Protein 4GER (pdb70)

B-factor: mean 14.59, std 6.3, range [3.39, 56.42]

Structure (mmCIF, N/CA/C/O backbone):
data_4GER
#
_entry.id   4GER
#
_cell.length_a   61.014
_cell.length_b   77.070
_cell.length_c   64.052
_cell.angle_alpha   90.00
_cell.angle_beta   103.16
_cell.angle_gamma   90.00
#
_symmetry.space_group_name_H-M   'P 1 21 1'
#
loop_
_entity.id
_entity.type
_entity.pdbx_description
1 polymer 'Gentlyase metalloprotease'
2 non-polymer 'ZINC ION'
3 non-polymer 'CALCIUM ION'
4 non-polymer THREONINE
5 non-polymer LYSINE
6 water water
#
loop_
_atom_site.group_PDB
_atom_site.id
_atom_site.type_symbol
_atom_site.label_atom_id
_atom_site.label_alt_id
_atom_site.label_comp_id
_atom_site.label_asym_id
_atom_site.label_entity_id
_atom_site.label_seq_id
_atom_site.pdbx_PDB_ins_code
_atom_site.Cartn_x
_atom_site.Cartn_y
_atom_site.Cartn_z
_atom_site.occupancy
_atom_site.B_iso_or_equiv
_atom_site.auth_seq_id
_atom_site.auth_comp_id
_atom_site.auth_asym_id
_atom_site.auth_atom_id
_atom_site.pdbx_PDB_model_num
ATOM 1 N N . ALA A 1 1 ? 8.008 -1.046 68.420 1.00 12.63 1 ALA A N 1
ATOM 2 C CA . ALA A 1 1 ? 8.613 -0.234 69.496 1.00 13.24 1 ALA A CA 1
ATOM 3 C C . ALA A 1 1 ? 7.885 1.094 69.644 1.00 14.48 1 ALA A C 1
ATOM 4 O O . ALA A 1 1 ? 7.164 1.513 68.691 1.00 13.46 1 ALA A O 1
ATOM 6 N N . THR A 1 2 ? 8.069 1.724 70.813 1.00 14.41 2 THR A N 1
ATOM 7 C CA . THR A 1 2 ? 7.456 3.039 71.049 1.00 14.71 2 THR A CA 1
ATOM 8 C C . THR A 1 2 ? 8.502 4.161 71.027 1.00 13.61 2 THR A C 1
ATOM 9 O O . THR A 1 2 ? 9.224 4.345 71.999 1.00 14.05 2 THR A O 1
ATOM 13 N N . GLY A 1 3 ? 8.576 4.903 69.920 1.00 12.54 3 GLY A N 1
ATOM 14 C CA . GLY A 1 3 ? 9.487 6.060 69.838 1.00 10.37 3 GLY A CA 1
ATOM 15 C C . GLY A 1 3 ? 8.772 7.296 70.396 1.00 10.03 3 GLY A C 1
ATOM 16 O O . GLY A 1 3 ? 7.561 7.340 70.542 1.00 8.59 3 GLY A O 1
ATOM 17 N N . THR A 1 4 ? 9.563 8.262 70.773 1.00 9.34 4 THR A N 1
ATOM 18 C CA . THR A 1 4 ? 9.116 9.544 71.277 1.00 10.02 4 THR A CA 1
ATOM 19 C C . THR A 1 4 ? 9.939 10.607 70.564 1.00 9.50 4 THR A C 1
ATOM 20 O O . THR A 1 4 ? 11.031 10.345 70.131 1.00 11.43 4 THR A O 1
ATOM 24 N N . GLY A 1 5 ? 9.406 11.822 70.520 1.00 8.70 5 GLY A N 1
ATOM 25 C CA . GLY A 1 5 ? 10.138 12.953 69.925 1.00 9.07 5 GLY A CA 1
ATOM 26 C C . GLY A 1 5 ? 9.295 14.195 69.759 1.00 9.70 5 GLY A C 1
ATOM 27 O O . GLY A 1 5 ? 8.089 14.117 69.904 1.00 8.62 5 GLY A O 1
ATOM 28 N N . LYS A 1 6 ? 9.906 15.329 69.439 1.00 9.28 6 LYS A N 1
ATOM 29 C CA . LYS A 1 6 ? 9.166 16.623 69.392 1.00 9.62 6 LYS A CA 1
ATOM 30 C C . LYS A 1 6 ? 8.681 16.842 67.959 1.00 9.77 6 LYS A C 1
ATOM 31 O O . LYS A 1 6 ? 9.410 16.449 67.028 1.00 10.87 6 LYS A O 1
ATOM 37 N N . GLY A 1 7 ? 7.498 17.379 67.781 1.00 9.34 7 GLY A N 1
ATOM 38 C CA . GLY A 1 7 ? 6.993 17.774 66.413 1.00 9.06 7 GLY A CA 1
ATOM 39 C C . GLY A 1 7 ? 7.522 19.147 66.053 1.00 8.53 7 GLY A C 1
ATOM 40 O O . GLY A 1 7 ? 8.378 19.762 66.810 1.00 9.04 7 GLY A O 1
ATOM 41 N N . VAL A 1 8 ? 7.148 19.608 64.864 1.00 9.35 8 VAL A N 1
ATOM 42 C CA . VAL A 1 8 ? 7.646 20.874 64.307 1.00 10.28 8 VAL A CA 1
ATOM 43 C C . VAL A 1 8 ? 7.360 22.048 65.310 1.00 11.73 8 VAL A C 1
ATOM 44 O O . VAL A 1 8 ? 8.200 22.962 65.422 1.00 12.21 8 VAL A O 1
ATOM 48 N N . LEU A 1 9 ? 6.214 21.993 66.015 1.00 11.70 9 LEU A N 1
ATOM 49 C CA . LEU A 1 9 ? 5.905 23.018 67.053 1.00 11.92 9 LEU A CA 1
ATOM 50 C C . LEU A 1 9 ? 6.538 22.783 68.414 1.00 11.07 9 LEU A C 1
ATOM 51 O O . LEU A 1 9 ? 6.249 23.540 69.355 1.00 11.28 9 LEU A O 1
ATOM 56 N N . GLY A 1 10 ? 7.366 21.756 68.584 1.00 12.40 10 GLY A N 1
ATOM 57 C CA . GLY A 1 10 ? 8.098 21.629 69.852 1.00 10.72 10 GLY A CA 1
ATOM 58 C C . GLY A 1 10 ? 7.402 20.740 70.910 1.00 11.21 10 GLY A C 1
ATOM 59 O O . GLY A 1 10 ? 7.919 20.596 72.002 1.00 11.09 10 GLY A O 1
ATOM 60 N N . ASP A 1 11 ? 6.275 20.146 70.534 1.00 9.45 11 ASP A N 1
ATOM 61 C CA . ASP A 1 11 ? 5.418 19.262 71.379 1.00 9.52 11 ASP A CA 1
ATOM 62 C C . ASP A 1 11 ? 5.910 17.810 71.379 1.00 9.49 11 ASP A C 1
ATOM 63 O O . ASP A 1 11 ? 6.025 17.182 70.325 1.00 8.70 11 ASP A O 1
ATOM 68 N N . THR A 1 12 ? 6.136 17.247 72.555 1.00 9.00 12 THR A N 1
ATOM 69 C CA . THR A 1 12 ? 6.579 15.845 72.609 1.00 8.62 12 THR A CA 1
ATOM 70 C C . THR A 1 12 ? 5.383 14.884 72.394 1.00 8.95 12 THR A C 1
ATOM 71 O O . THR A 1 12 ? 4.308 15.038 72.996 1.00 8.20 12 THR A O 1
ATOM 75 N N . LYS A 1 13 ? 5.563 13.887 71.509 1.00 7.59 13 LYS A N 1
ATOM 76 C CA . LYS A 1 13 ? 4.516 12.876 71.255 1.00 7.97 13 LYS A CA 1
ATOM 77 C C . LYS A 1 13 ? 5.192 11.526 71.063 1.00 7.66 13 LYS A C 1
ATOM 78 O O . LYS A 1 13 ? 6.417 11.449 70.966 1.00 8.08 13 LYS A O 1
ATOM 84 N N . SER A 1 14 ? 4.356 10.499 71.020 1.00 8.02 14 SER A N 1
ATOM 85 C CA . SER A 1 14 ? 4.858 9.126 70.811 1.00 9.12 14 SER A CA 1
ATOM 86 C C . SER A 1 14 ? 4.217 8.539 69.590 1.00 8.38 14 SER A C 1
ATOM 87 O O . SER A 1 14 ? 3.205 9.056 69.096 1.00 7.98 14 SER A O 1
ATOM 90 N N . PHE A 1 15 ? 4.873 7.483 69.070 1.00 7.83 15 PHE A N 1
ATOM 91 C CA . PHE A 1 15 ? 4.369 6.879 67.849 1.00 8.69 15 PHE A CA 1
ATOM 92 C C . PHE A 1 15 ? 5.045 5.528 67.742 1.00 8.98 15 PHE A C 1
ATOM 93 O O . PHE A 1 15 ? 5.925 5.239 68.585 1.00 10.29 15 PHE A O 1
ATOM 101 N N . THR A 1 16 ? 4.649 4.681 66.772 1.00 9.35 16 THR A N 1
ATOM 102 C CA . THR A 1 16 ? 5.251 3.342 66.708 1.00 10.45 16 THR A CA 1
ATOM 103 C C . THR A 1 16 ? 6.386 3.300 65.720 1.00 9.69 16 THR A C 1
ATOM 104 O O . THR A 1 16 ? 6.296 3.953 64.685 1.00 9.52 16 THR A O 1
ATOM 108 N N . THR A 1 17 ? 7.487 2.625 66.091 1.00 9.71 17 THR A N 1
ATOM 109 C CA . THR A 1 17 ? 8.682 2.515 65.264 1.00 9.97 17 THR A CA 1
ATOM 110 C C . THR A 1 17 ? 9.053 1.033 65.266 1.00 11.11 17 THR A C 1
ATOM 111 O O . THR A 1 17 ? 8.316 0.226 65.919 1.00 11.73 17 THR A O 1
ATOM 115 N N . THR A 1 18 ? 10.105 0.662 64.520 1.00 10.82 18 THR A N 1
ATOM 116 C CA . THR A 1 18 ? 10.551 -0.746 64.389 1.00 12.46 18 THR A CA 1
ATOM 117 C C . THR A 1 18 ? 12.010 -0.864 64.719 1.00 14.82 18 THR A C 1
ATOM 118 O O . THR A 1 18 ? 12.870 -0.130 64.207 1.00 15.55 18 THR A O 1
ATOM 122 N N . ALA A 1 19 ? 12.324 -1.811 65.602 1.00 13.84 19 ALA A N 1
ATOM 123 C CA . ALA A 1 19 ? 13.714 -2.047 65.979 1.00 15.93 19 ALA A CA 1
ATOM 124 C C . ALA A 1 19 ? 14.276 -2.921 64.878 1.00 17.01 19 ALA A C 1
ATOM 125 O O . ALA A 1 19 ? 13.637 -3.896 64.461 1.00 19.72 19 ALA A O 1
ATOM 127 N N . SER A 1 20 ? 15.388 -2.495 64.338 1.00 18.84 20 SER A N 1
ATOM 128 C CA . SER A 1 20 ? 16.011 -3.223 63.243 1.00 23.58 20 SER A CA 1
ATOM 129 C C . SER A 1 20 ? 17.500 -3.151 63.428 1.00 26.65 20 SER A C 1
ATOM 130 O O . SER A 1 20 ? 18.107 -2.080 63.295 1.00 27.56 20 SER A O 1
ATOM 133 N N . GLY A 1 21 ? 18.094 -4.301 63.761 1.00 24.12 21 GLY A N 1
ATOM 134 C CA . GLY A 1 21 ? 19.503 -4.374 64.188 1.00 24.23 21 GLY A CA 1
ATOM 135 C C . GLY A 1 21 ? 19.832 -3.448 65.332 1.00 24.30 21 GLY A C 1
ATOM 136 O O . GLY A 1 21 ? 19.217 -3.523 66.452 1.00 26.62 21 GLY A O 1
ATOM 137 N N . SER A 1 22 ? 20.813 -2.573 65.082 1.00 24.68 22 SER A N 1
ATOM 138 C CA . SER A 1 22 ? 21.309 -1.704 66.116 1.00 24.04 22 SER A CA 1
ATOM 139 C C . SER A 1 22 ? 20.519 -0.398 66.277 1.00 23.32 22 SER A C 1
ATOM 140 O O . SER A 1 22 ? 20.913 0.444 67.056 1.00 24.65 22 SER A O 1
ATOM 143 N N . SER A 1 23 ? 19.388 -0.229 65.599 1.00 20.63 23 SER A N 1
ATOM 144 C CA . SER A 1 23 ? 18.741 1.068 65.719 1.00 17.64 23 SER A CA 1
ATOM 145 C C . SER A 1 23 ? 17.219 0.899 65.524 1.00 16.44 23 SER A C 1
ATOM 146 O O . SER A 1 23 ? 16.703 -0.217 65.449 1.00 15.39 23 SER A O 1
ATOM 149 N N . TYR A 1 24 ? 16.487 2.005 65.395 1.00 14.71 24 TYR A N 1
ATOM 150 C CA . TYR A 1 24 ? 15.027 1.991 65.130 1.00 12.82 24 TYR A CA 1
ATOM 151 C C . TYR A 1 24 ? 14.777 2.711 63.810 1.00 11.99 24 TYR A C 1
ATOM 152 O O . TYR A 1 24 ? 15.455 3.700 63.461 1.00 12.56 24 TYR A O 1
ATOM 161 N N . GLN A 1 25 ? 13.859 2.142 63.071 1.00 12.70 25 GLN A N 1
ATOM 162 C CA . GLN A 1 25 ? 13.394 2.808 61.883 1.00 12.53 25 GLN A CA 1
ATOM 163 C C . GLN A 1 25 ? 12.092 3.504 62.159 1.00 10.85 25 GLN A C 1
ATOM 164 O O . GLN A 1 25 ? 11.225 2.997 62.865 1.00 10.50 25 GLN A O 1
ATOM 170 N N . LEU A 1 26 ? 11.889 4.629 61.486 1.00 9.79 26 LEU A N 1
ATOM 171 C CA . LEU A 1 26 ? 10.573 5.313 61.542 1.00 10.46 26 LEU A CA 1
ATOM 172 C C . LEU A 1 26 ? 9.513 4.602 60.686 1.00 11.46 26 LEU A C 1
ATOM 173 O O . LEU A 1 26 ? 9.070 5.109 59.623 1.00 10.10 26 LEU A O 1
ATOM 178 N N . LYS A 1 27 ? 9.031 3.470 61.219 1.00 10.43 27 LYS A N 1
ATOM 179 C CA . LYS A 1 27 ? 8.241 2.541 60.481 1.00 10.55 27 LYS A CA 1
ATOM 180 C C . LYS A 1 27 ? 7.288 1.867 61.440 1.00 10.64 27 LYS A C 1
ATOM 181 O O . LYS A 1 27 ? 7.756 1.239 62.467 1.00 11.44 27 LYS A O 1
ATOM 187 N N . ASP A 1 28 ? 5.985 1.977 61.130 1.00 10.52 28 ASP A N 1
ATOM 188 C CA . ASP A 1 28 ? 4.935 1.415 62.003 1.00 11.50 28 ASP A CA 1
ATOM 189 C C . ASP A 1 28 ? 4.207 0.355 61.175 1.00 12.16 28 ASP A C 1
ATOM 190 O O . ASP A 1 28 ? 3.412 0.642 60.237 1.00 11.96 28 ASP A O 1
ATOM 195 N N . THR A 1 29 ? 4.460 -0.896 61.559 1.00 13.65 29 THR A N 1
ATOM 196 C CA . THR A 1 29 ? 3.886 -2.063 60.829 1.00 14.13 29 THR A CA 1
ATOM 197 C C . THR A 1 29 ? 2.529 -2.487 61.350 1.00 14.47 29 THR A C 1
ATOM 198 O O . THR A 1 29 ? 1.947 -3.491 60.896 1.00 12.70 29 THR A O 1
ATOM 202 N N . THR A 1 30 ? 1.945 -1.700 62.260 1.00 12.20 30 THR A N 1
ATOM 203 C CA . THR A 1 30 ? 0.706 -2.127 62.902 1.00 12.67 30 THR A CA 1
ATOM 204 C C . THR A 1 30 ? -0.573 -1.528 62.304 1.00 13.87 30 THR A C 1
ATOM 205 O O . THR A 1 30 ? -1.685 -1.876 62.725 1.00 15.19 30 THR A O 1
ATOM 209 N N . ARG A 1 31 ? -0.394 -0.588 61.350 1.00 11.21 31 ARG A N 1
ATOM 210 C CA . ARG A 1 31 ? -1.492 0.098 60.708 1.00 11.65 31 ARG A CA 1
ATOM 211 C C . ARG A 1 31 ? -1.493 -0.291 59.217 1.00 12.53 31 ARG A C 1
ATOM 212 O O . ARG A 1 31 ? -0.672 0.181 58.428 1.00 11.18 31 ARG A O 1
ATOM 220 N N . GLY A 1 32 ? -2.422 -1.158 58.841 1.00 13.06 32 GLY A N 1
ATOM 221 C CA . GLY A 1 32 ? -2.521 -1.555 57.420 1.00 12.64 32 GLY A CA 1
ATOM 222 C C . GLY A 1 32 ? -1.261 -2.205 56.987 1.00 12.86 32 GLY A C 1
ATOM 223 O O . GLY A 1 32 ? -0.622 -2.902 57.764 1.00 14.10 32 GLY A O 1
ATOM 224 N N . ASN A 1 33 ? -0.823 -1.901 55.765 1.00 15.70 33 ASN A N 1
ATOM 225 C CA . ASN A 1 33 ? 0.480 -2.338 55.276 1.00 14.92 33 ASN A CA 1
ATOM 226 C C . ASN A 1 33 ? 1.691 -1.492 55.725 1.00 14.53 33 ASN A C 1
ATOM 227 O O . ASN A 1 33 ? 2.799 -1.677 55.248 1.00 13.66 33 ASN A O 1
ATOM 232 N N . GLY A 1 34 ? 1.456 -0.583 56.668 1.00 13.37 34 GLY A N 1
ATOM 233 C CA . GLY A 1 34 ? 2.535 0.153 57.259 1.00 13.07 34 GLY A CA 1
ATOM 234 C C . GLY A 1 34 ? 2.365 1.642 57.111 1.00 13.29 34 GLY A C 1
ATOM 235 O O . GLY A 1 34 ? 1.651 2.148 56.169 1.00 12.35 34 GLY A O 1
ATOM 236 N N . VAL A 1 35 ? 2.926 2.340 58.109 1.00 12.97 35 VAL A N 1
ATOM 237 C CA . VAL A 1 35 ? 3.230 3.766 58.000 1.00 12.43 35 VAL A CA 1
ATOM 238 C C . VAL A 1 35 ? 4.763 3.902 58.021 1.00 12.41 35 VAL A C 1
ATOM 239 O O . VAL A 1 35 ? 5.465 3.484 58.975 1.00 12.68 35 VAL A O 1
ATOM 243 N N . VAL A 1 36 ? 5.327 4.448 56.937 1.00 11.42 36 VAL A N 1
ATOM 244 C CA . VAL A 1 36 ? 6.739 4.456 56.845 1.00 11.15 36 VAL A CA 1
ATOM 245 C C . VAL A 1 36 ? 7.189 5.839 56.442 1.00 11.21 36 VAL A C 1
ATOM 246 O O . VAL A 1 36 ? 6.590 6.416 55.506 1.00 11.23 36 VAL A O 1
ATOM 250 N N . THR A 1 37 ? 8.164 6.399 57.153 1.00 10.58 37 THR A N 1
ATOM 251 C CA . THR A 1 37 ? 8.576 7.796 56.915 1.00 10.97 37 THR A CA 1
ATOM 252 C C . THR A 1 37 ? 10.063 7.893 56.640 1.00 10.65 37 THR A C 1
ATOM 253 O O . THR A 1 37 ? 10.863 7.325 57.343 1.00 11.10 37 THR A O 1
ATOM 257 N N . TYR A 1 38 ? 10.399 8.669 55.597 1.00 11.90 38 TYR A N 1
ATOM 258 C CA . TYR A 1 38 ? 11.677 8.773 54.991 1.00 11.82 38 TYR A CA 1
ATOM 259 C C . TYR A 1 38 ? 12.184 10.199 55.017 1.00 12.50 38 TYR A C 1
ATOM 260 O O . TYR A 1 38 ? 11.400 11.113 55.081 1.00 12.90 38 TYR A O 1
ATOM 269 N N . THR A 1 39 ? 13.503 10.328 54.986 1.00 12.46 39 THR A N 1
ATOM 270 C CA . THR A 1 39 ? 14.169 11.603 54.684 1.00 11.89 39 THR A CA 1
ATOM 271 C C . THR A 1 39 ? 14.642 11.688 53.250 1.00 11.28 39 THR A C 1
ATOM 272 O O . THR A 1 39 ? 15.218 10.730 52.752 1.00 12.19 39 THR A O 1
ATOM 276 N N . ALA A 1 40 ? 14.368 12.817 52.563 1.00 12.54 40 ALA A N 1
ATOM 277 C CA . ALA A 1 40 ? 15.002 13.058 51.254 1.00 13.36 40 ALA A CA 1
ATOM 278 C C . ALA A 1 40 ? 16.412 13.762 51.388 1.00 14.60 40 ALA A C 1
ATOM 279 O O . ALA A 1 40 ? 17.139 14.056 50.368 1.00 15.01 40 ALA A O 1
ATOM 281 N N . SER A 1 41 ? 16.841 14.043 52.629 1.00 13.25 41 SER A N 1
ATOM 282 C CA . SER A 1 41 ? 18.179 14.577 52.882 1.00 13.49 41 SER A CA 1
ATOM 283 C C . SER A 1 41 ? 18.439 15.870 52.126 1.00 14.73 41 SER A C 1
ATOM 284 O O . SER A 1 41 ? 19.562 16.137 51.680 1.00 15.18 41 SER A O 1
ATOM 287 N N . ASN A 1 42 ? 17.376 16.656 52.005 1.00 14.25 42 ASN A N 1
ATOM 288 C CA . ASN A 1 42 ? 17.409 17.944 51.310 1.00 16.42 42 ASN A CA 1
ATOM 289 C C . ASN A 1 42 ? 17.764 17.850 49.840 1.00 17.94 42 ASN A C 1
ATOM 290 O O . ASN A 1 42 ? 18.170 18.867 49.238 1.00 16.89 42 ASN A O 1
ATOM 295 N N . ARG A 1 43 ? 17.589 16.652 49.267 1.00 17.50 43 ARG A N 1
ATOM 296 C CA . ARG A 1 43 ? 17.549 16.528 47.812 1.00 19.75 43 ARG A CA 1
ATOM 297 C C . ARG A 1 43 ? 16.118 16.225 47.338 1.00 18.52 43 ARG A C 1
ATOM 298 O O . ARG A 1 43 ? 15.179 16.201 48.150 1.00 17.14 43 ARG A O 1
ATOM 306 N N . GLN A 1 44 ? 15.938 15.968 46.062 1.00 17.66 44 GLN A N 1
ATOM 307 C CA . GLN A 1 44 ? 14.625 15.672 45.553 1.00 19.74 44 GLN A CA 1
ATOM 308 C C . GLN A 1 44 ? 14.409 14.211 45.118 1.00 19.65 44 GLN A C 1
ATOM 309 O O . GLN A 1 44 ? 13.401 13.919 44.483 1.00 18.15 44 GLN A O 1
ATOM 315 N N . SER A 1 45 ? 15.285 13.267 45.495 1.00 20.36 45 SER A N 1
ATOM 316 C CA . SER A 1 45 ? 14.920 11.866 45.216 1.00 23.03 45 SER A CA 1
ATOM 317 C C . SER A 1 45 ? 14.002 11.360 46.308 1.00 21.91 45 SER A C 1
ATOM 318 O O . SER A 1 45 ? 14.297 11.522 47.491 1.00 23.50 45 SER A O 1
ATOM 321 N N . ILE A 1 46 ? 12.916 10.732 45.863 1.00 18.93 46 ILE A N 1
ATOM 322 C CA . ILE A 1 46 ? 11.922 10.096 46.690 1.00 20.04 46 ILE A CA 1
ATOM 323 C C . ILE A 1 46 ? 11.823 8.580 46.423 1.00 19.23 46 ILE A C 1
ATOM 324 O O . ILE A 1 46 ? 11.954 8.142 45.271 1.00 18.83 46 ILE A O 1
ATOM 329 N N . PRO A 1 47 ? 11.530 7.778 47.454 1.00 16.52 47 PRO A N 1
ATOM 330 C CA . PRO A 1 47 ? 11.133 8.226 48.797 1.00 16.10 47 PRO A CA 1
ATOM 331 C C . PRO A 1 47 ? 12.286 8.742 49.631 1.00 17.08 47 PRO A C 1
ATOM 332 O O . PRO A 1 47 ? 12.030 9.457 50.577 1.00 16.69 47 PRO A O 1
ATOM 336 N N . GLY A 1 48 ? 13.510 8.357 49.300 1.00 14.72 48 GLY A N 1
ATOM 337 C CA . GLY A 1 48 ? 14.760 8.725 50.012 1.00 16.95 48 GLY A CA 1
ATOM 338 C C . GLY A 1 48 ? 15.152 7.550 50.903 1.00 15.02 48 GLY A C 1
ATOM 339 O O . GLY A 1 48 ? 15.150 6.414 50.447 1.00 14.93 48 GLY A O 1
ATOM 340 N N . THR A 1 49 ? 15.501 7.818 52.151 1.00 13.21 49 THR A N 1
ATOM 341 C CA . THR A 1 49 ? 15.908 6.691 53.008 1.00 14.10 49 THR A CA 1
ATOM 342 C C . THR A 1 49 ? 15.020 6.660 54.200 1.00 12.57 49 THR A C 1
ATOM 343 O O . THR A 1 49 ? 14.716 7.710 54.761 1.00 11.94 49 THR A O 1
ATOM 347 N N . ILE A 1 50 ? 14.651 5.465 54.655 1.00 11.56 50 ILE A N 1
ATOM 348 C CA . ILE A 1 50 ? 13.851 5.399 55.901 1.00 11.70 50 ILE A CA 1
ATOM 349 C C . ILE A 1 50 ? 14.574 6.140 57.065 1.00 10.85 50 ILE A C 1
ATOM 350 O O . ILE A 1 50 ? 15.783 5.950 57.296 1.00 10.25 50 ILE A O 1
ATOM 355 N N . LEU A 1 51 ? 13.850 6.984 57.821 1.00 9.64 51 LEU A N 1
ATOM 356 C CA . LEU A 1 51 ? 14.508 7.687 58.911 1.00 10.39 51 LEU A CA 1
ATOM 357 C C . LEU A 1 51 ? 14.892 6.647 60.050 1.00 10.49 51 LEU A C 1
ATOM 358 O O . LEU A 1 51 ? 14.127 5.695 60.307 1.00 10.39 51 LEU A O 1
ATOM 363 N N . THR A 1 52 ? 16.058 6.822 60.656 1.00 10.70 52 THR A N 1
ATOM 364 C CA . THR A 1 52 ? 16.575 5.926 61.673 1.00 11.30 52 THR A CA 1
ATOM 365 C C . THR A 1 52 ? 17.050 6.729 62.906 1.00 11.00 52 THR A C 1
ATOM 366 O O . THR A 1 52 ? 17.445 7.928 62.831 1.00 12.26 52 THR A O 1
ATOM 370 N N . ASP A 1 53 ? 17.066 6.054 64.068 1.00 11.08 53 ASP A N 1
ATOM 371 C CA . ASP A 1 53 ? 17.515 6.723 65.271 1.00 12.38 53 ASP A CA 1
ATOM 372 C C . ASP A 1 53 ? 18.029 5.591 66.187 1.00 13.52 53 ASP A C 1
ATOM 373 O O . ASP A 1 53 ? 17.386 4.538 66.320 1.00 15.28 53 ASP A O 1
ATOM 378 N N . ALA A 1 54 ? 19.104 5.902 66.900 1.00 15.66 54 ALA A N 1
ATOM 379 C CA . ALA A 1 54 ? 19.795 4.872 67.728 1.00 17.17 54 ALA A CA 1
ATOM 380 C C . ALA A 1 54 ? 19.008 4.458 68.995 1.00 17.82 54 ALA A C 1
ATOM 381 O O . ALA A 1 54 ? 18.893 3.252 69.286 1.00 19.24 54 ALA A O 1
ATOM 383 N N . ASP A 1 55 ? 18.374 5.427 69.698 1.00 17.51 55 ASP A N 1
ATOM 384 C CA . ASP A 1 55 ? 17.790 5.128 71.032 1.00 16.44 55 ASP A CA 1
ATOM 385 C C . ASP A 1 55 ? 16.268 5.272 71.081 1.00 15.49 55 ASP A C 1
ATOM 386 O O . ASP A 1 55 ? 15.659 5.098 72.154 1.00 16.91 55 ASP A O 1
ATOM 391 N N . ASN A 1 56 ? 15.660 5.585 69.916 1.00 12.07 56 ASN A N 1
ATOM 392 C CA . ASN A 1 56 ? 14.170 5.709 69.795 1.00 12.70 56 ASN A CA 1
ATOM 393 C C . ASN A 1 56 ? 13.668 6.953 70.454 1.00 12.47 56 ASN A C 1
ATOM 394 O O . ASN A 1 56 ? 12.443 7.056 70.661 1.00 11.89 56 ASN A O 1
ATOM 399 N N . VAL A 1 57 ? 14.565 7.920 70.735 1.00 10.63 57 VAL A N 1
ATOM 400 C CA . VAL A 1 57 ? 14.113 9.256 71.083 1.00 11.28 57 VAL A CA 1
ATOM 401 C C . VAL A 1 57 ? 14.504 10.124 69.917 1.00 11.62 57 VAL A C 1
ATOM 402 O O . VAL A 1 57 ? 15.661 10.323 69.735 1.00 12.34 57 VAL A O 1
ATOM 406 N N . TRP A 1 58 ? 13.551 10.654 69.134 1.00 10.76 58 TRP A N 1
ATOM 407 C CA . TRP A 1 58 ? 13.825 11.149 67.790 1.00 10.72 58 TRP A CA 1
ATOM 408 C C . TRP A 1 58 ? 14.109 12.604 67.788 1.00 12.07 58 TRP A C 1
ATOM 409 O O . TRP A 1 58 ? 13.483 13.314 68.536 1.00 11.91 58 TRP A O 1
ATOM 420 N N . ASN A 1 59 ? 15.055 13.051 66.978 1.00 11.36 59 ASN A N 1
ATOM 421 C CA . ASN A 1 59 ? 15.325 14.415 66.834 1.00 12.49 59 ASN A CA 1
ATOM 422 C C . ASN A 1 59 ? 15.184 14.772 65.328 1.00 12.66 59 ASN A C 1
ATOM 423 O O . ASN A 1 59 ? 16.212 14.902 64.618 1.00 11.86 59 ASN A O 1
ATOM 428 N N . ASP A 1 60 ? 13.902 14.856 64.888 1.00 12.58 60 ASP A N 1
ATOM 429 C CA . ASP A 1 60 ? 13.559 15.230 63.525 1.00 10.45 60 ASP A CA 1
ATOM 430 C C . ASP A 1 60 ? 12.137 15.658 63.509 1.00 10.65 60 ASP A C 1
ATOM 431 O O . ASP A 1 60 ? 11.205 14.858 63.280 1.00 9.44 60 ASP A O 1
ATOM 436 N N . PRO A 1 61 ? 11.928 16.929 63.915 1.00 9.45 61 PRO A N 1
ATOM 437 C CA . PRO A 1 61 ? 10.575 17.395 64.103 1.00 9.17 61 PRO A CA 1
ATOM 438 C C . PRO A 1 61 ? 9.664 17.130 62.905 1.00 9.22 61 PRO A C 1
ATOM 439 O O . PRO A 1 61 ? 8.493 16.676 63.051 1.00 8.74 61 PRO A O 1
ATOM 443 N N . ALA A 1 62 ? 10.170 17.455 61.683 1.00 9.38 62 ALA A N 1
ATOM 444 C CA . ALA A 1 62 ? 9.360 17.203 60.482 1.00 8.73 62 ALA A CA 1
ATOM 445 C C . ALA A 1 62 ? 8.999 15.732 60.326 1.00 9.44 62 ALA A C 1
ATOM 446 O O . ALA A 1 62 ? 7.887 15.401 59.972 1.00 9.75 62 ALA A O 1
ATOM 448 N N . GLY A 1 63 ? 9.935 14.846 60.585 1.00 10.71 63 GLY A N 1
ATOM 449 C CA . GLY A 1 63 ? 9.626 13.409 60.396 1.00 9.43 63 GLY A CA 1
ATOM 450 C C . GLY A 1 63 ? 8.781 12.930 61.519 1.00 9.38 63 GLY A C 1
ATOM 451 O O . GLY A 1 63 ? 7.840 12.166 61.275 1.00 9.92 63 GLY A O 1
ATOM 452 N N . VAL A 1 64 ? 8.983 13.420 62.743 1.00 7.72 64 VAL A N 1
ATOM 453 C CA . VAL A 1 64 ? 8.068 13.034 63.825 1.00 8.00 64 VAL A CA 1
ATOM 454 C C . VAL A 1 64 ? 6.606 13.364 63.463 1.00 7.84 64 VAL A C 1
ATOM 455 O O . VAL A 1 64 ? 5.723 12.532 63.612 1.00 7.91 64 VAL A O 1
ATOM 459 N N . ASP A 1 65 ? 6.394 14.575 62.963 1.00 8.12 65 ASP A N 1
ATOM 460 C CA . ASP A 1 65 ? 5.048 14.980 62.687 1.00 8.33 65 ASP A CA 1
ATOM 461 C C . ASP A 1 65 ? 4.516 14.289 61.415 1.00 8.50 65 ASP A C 1
ATOM 462 O O . ASP A 1 65 ? 3.376 13.851 61.452 1.00 7.85 65 ASP A O 1
ATOM 467 N N . ALA A 1 66 ? 5.387 14.138 60.374 1.00 8.72 66 ALA A N 1
ATOM 468 C CA . ALA A 1 66 ? 4.904 13.402 59.166 1.00 7.64 66 ALA A CA 1
ATOM 469 C C . ALA A 1 66 ? 4.391 11.976 59.581 1.00 7.86 66 ALA A C 1
ATOM 470 O O . ALA A 1 66 ? 3.307 11.496 59.118 1.00 8.11 66 ALA A O 1
ATOM 472 N N . HIS A 1 67 ? 5.160 11.321 60.426 1.00 8.79 67 HIS A N 1
ATOM 473 C CA . HIS A 1 67 ? 4.873 9.930 60.824 1.00 8.37 67 HIS A CA 1
ATOM 474 C C . HIS A 1 67 ? 3.711 9.858 61.753 1.00 8.89 67 HIS A C 1
ATOM 475 O O . HIS A 1 67 ? 2.754 9.090 61.513 1.00 8.47 67 HIS A O 1
ATOM 482 N N . THR A 1 68 ? 3.723 10.714 62.803 1.00 8.92 68 THR A N 1
ATOM 483 C CA . THR A 1 68 ? 2.624 10.695 63.731 1.00 8.26 68 THR A CA 1
ATOM 484 C C . THR A 1 68 ? 1.281 11.060 63.101 1.00 8.32 68 THR A C 1
ATOM 485 O O . THR A 1 68 ? 0.302 10.377 63.371 1.00 8.21 68 THR A O 1
ATOM 489 N N . TYR A 1 69 ? 1.267 12.060 62.227 1.00 7.48 69 TYR A N 1
ATOM 490 C CA . TYR A 1 69 ? -0.007 12.561 61.705 1.00 8.02 69 TYR A CA 1
ATOM 491 C C . TYR A 1 69 ? -0.478 11.626 60.629 1.00 8.04 69 TYR A C 1
ATOM 492 O O . TYR A 1 69 ? -1.679 11.427 60.547 1.00 9.35 69 TYR A O 1
ATOM 501 N N . ALA A 1 70 ? 0.446 10.918 59.933 1.00 8.12 70 ALA A N 1
ATOM 502 C CA . ALA A 1 70 ? -0.049 9.879 59.009 1.00 7.83 70 ALA A CA 1
ATOM 503 C C . ALA A 1 70 ? -0.693 8.759 59.793 1.00 8.36 70 ALA A C 1
ATOM 504 O O . ALA A 1 70 ? -1.757 8.288 59.365 1.00 7.54 70 ALA A O 1
ATOM 506 N N . ALA A 1 71 ? -0.090 8.348 60.922 1.00 8.04 71 ALA A N 1
ATOM 507 C CA . ALA A 1 71 ? -0.743 7.288 61.759 1.00 9.65 71 ALA A CA 1
ATOM 508 C C . ALA A 1 71 ? -2.100 7.752 62.326 1.00 10.01 71 ALA A C 1
ATOM 509 O O . ALA A 1 71 ? -3.114 7.003 62.336 1.00 10.60 71 ALA A O 1
ATOM 511 N N . LYS A 1 72 ? -2.135 8.967 62.841 1.00 10.79 72 LYS A N 1
ATOM 512 C CA . LYS A 1 72 ? -3.402 9.510 63.267 1.00 12.06 72 LYS A CA 1
ATOM 513 C C . LYS A 1 72 ? -4.469 9.642 62.174 1.00 10.71 72 LYS A C 1
ATOM 514 O O . LYS A 1 72 ? -5.674 9.512 62.474 1.00 10.87 72 LYS A O 1
ATOM 520 N N . THR A 1 73 ? -4.057 9.986 60.923 1.00 9.63 73 THR A N 1
ATOM 521 C CA . THR A 1 73 ? -4.999 10.080 59.839 1.00 9.70 73 THR A CA 1
ATOM 522 C C . THR A 1 73 ? -5.539 8.700 59.463 1.00 9.49 73 THR A C 1
ATOM 523 O O . THR A 1 73 ? -6.710 8.522 59.195 1.00 8.51 73 THR A O 1
ATOM 527 N N . TYR A 1 74 ? -4.643 7.702 59.524 1.00 9.95 74 TYR A N 1
ATOM 528 C CA . TYR A 1 74 ? -5.050 6.289 59.346 1.00 9.52 74 TYR A CA 1
ATOM 529 C C . TYR A 1 74 ? -6.132 5.923 60.384 1.00 10.41 74 TYR A C 1
ATOM 530 O O . TYR A 1 74 ? -7.202 5.470 60.029 1.00 10.22 74 TYR A O 1
ATOM 539 N N . ASP A 1 75 ? -5.948 6.323 61.631 1.00 9.93 75 ASP A N 1
ATOM 540 C CA . ASP A 1 75 ? -6.817 5.933 62.723 1.00 9.94 75 ASP A CA 1
ATOM 541 C C . ASP A 1 75 ? -8.154 6.624 62.541 1.00 9.34 75 ASP A C 1
ATOM 542 O O . ASP A 1 75 ? -9.144 6.023 62.808 1.00 11.02 75 ASP A O 1
ATOM 547 N N . TYR A 1 76 ? -8.094 7.868 62.054 1.00 9.22 76 TYR A N 1
ATOM 548 C CA . TYR A 1 76 ? -9.233 8.783 61.849 1.00 8.67 76 TYR A CA 1
ATOM 549 C C . TYR A 1 76 ? -10.113 8.188 60.739 1.00 8.91 76 TYR A C 1
ATOM 550 O O . TYR A 1 76 ? -11.287 8.044 60.962 1.00 8.78 76 TYR A O 1
ATOM 559 N N . TYR A 1 77 ? -9.546 7.792 59.598 1.00 8.91 77 TYR A N 1
ATOM 560 C CA . TYR A 1 77 ? -10.351 7.274 58.536 1.00 10.70 77 TYR A CA 1
ATOM 561 C C . TYR A 1 77 ? -10.979 5.949 58.958 1.00 11.11 77 TYR A C 1
ATOM 562 O O . TYR A 1 77 ? -12.104 5.658 58.608 1.00 11.28 77 TYR A O 1
ATOM 571 N N . LYS A 1 78 ? -10.221 5.100 59.655 1.00 11.48 78 LYS A N 1
ATOM 572 C CA A LYS A 1 78 ? -10.814 3.832 60.027 0.50 12.33 78 LYS A CA 1
ATOM 573 C CA B LYS A 1 78 ? -10.752 3.800 60.110 0.50 12.35 78 LYS A CA 1
ATOM 574 C C . LYS A 1 78 ? -11.915 4.033 61.089 1.00 12.00 78 LYS A C 1
ATOM 575 O O . LYS A 1 78 ? -12.966 3.408 60.991 1.00 12.78 78 LYS A O 1
ATOM 586 N N . ALA A 1 79 ? -11.701 4.926 62.073 1.00 11.27 79 ALA A N 1
ATOM 587 C CA . ALA A 1 79 ? -12.608 5.114 63.160 1.00 12.02 79 ALA A CA 1
ATOM 588 C C . ALA A 1 79 ? -13.901 5.878 62.721 1.00 11.69 79 ALA A C 1
ATOM 589 O O . ALA A 1 79 ? -15.040 5.525 63.099 1.00 15.24 79 ALA A O 1
ATOM 591 N N . LYS A 1 80 ? -13.712 6.887 61.887 1.00 10.62 80 LYS A N 1
ATOM 592 C CA . LYS A 1 80 ? -14.792 7.707 61.495 1.00 11.55 80 LYS A CA 1
ATOM 593 C C . LYS A 1 80 ? -15.576 7.147 60.310 1.00 10.84 80 LYS A C 1
ATOM 594 O O . LYS A 1 80 ? -16.773 7.310 60.300 1.00 11.22 80 LYS A O 1
ATOM 600 N N . PHE A 1 81 ? -14.903 6.517 59.336 1.00 11.15 81 PHE A N 1
ATOM 601 C CA . PHE A 1 81 ? -15.509 6.164 58.076 1.00 12.51 81 PHE A CA 1
ATOM 602 C C . PHE A 1 81 ? -15.411 4.703 57.784 1.00 11.48 81 PHE A C 1
ATOM 603 O O . PHE A 1 81 ? -15.828 4.274 56.742 1.00 13.29 81 PHE A O 1
ATOM 611 N N . GLY A 1 82 ? -14.815 3.919 58.672 1.00 13.12 82 GLY A N 1
ATOM 612 C CA . GLY A 1 82 ? -14.655 2.470 58.363 1.00 11.63 82 GLY A CA 1
ATOM 613 C C . GLY A 1 82 ? -13.740 2.217 57.214 1.00 13.26 82 GLY A C 1
ATOM 614 O O . GLY A 1 82 ? -13.792 1.136 56.604 1.00 14.33 82 GLY A O 1
ATOM 615 N N . ARG A 1 83 ? -12.827 3.167 56.916 1.00 10.38 83 ARG A N 1
ATOM 616 C CA . ARG A 1 83 ? -11.944 3.001 55.758 1.00 11.81 83 ARG A CA 1
ATOM 617 C C . ARG A 1 83 ? -10.520 2.598 56.189 1.00 11.65 83 ARG A C 1
ATOM 618 O O . ARG A 1 83 ? -9.901 3.231 57.102 1.00 10.74 83 ARG A O 1
ATOM 626 N N . ASN A 1 84 ? -9.988 1.563 55.550 1.00 11.25 84 ASN A N 1
ATOM 627 C CA . ASN A 1 84 ? -8.676 1.083 55.851 1.00 12.15 84 ASN A CA 1
ATOM 628 C C . ASN A 1 84 ? -7.636 1.638 54.911 1.00 11.80 84 ASN A C 1
ATOM 629 O O . ASN A 1 84 ? -7.457 1.108 53.788 1.00 10.82 84 ASN A O 1
ATOM 634 N N . SER A 1 85 ? -6.975 2.735 55.315 1.00 10.96 85 SER A N 1
ATOM 635 C CA . SER A 1 85 ? -6.019 3.428 54.441 1.00 11.43 85 SER A CA 1
ATOM 636 C C . SER A 1 85 ? -6.605 4.058 53.169 1.00 13.10 85 SER A C 1
ATOM 637 O O . SER A 1 85 ? -7.842 4.155 53.012 1.00 10.77 85 SER A O 1
ATOM 640 N N . ILE A 1 86 ? -5.707 4.523 52.283 1.00 12.05 86 ILE A N 1
ATOM 641 C CA . ILE A 1 86 ? -6.130 5.324 51.120 1.00 12.44 86 ILE A CA 1
ATOM 642 C C . ILE A 1 86 ? -7.035 4.551 50.097 1.00 13.47 86 ILE A C 1
ATOM 643 O O . ILE A 1 86 ? -8.006 5.087 49.590 1.00 12.59 86 ILE A O 1
ATOM 648 N N . ASP A 1 87 ? -6.698 3.275 49.869 1.00 14.53 87 ASP A N 1
ATOM 649 C CA . ASP A 1 87 ? -7.389 2.400 48.940 1.00 12.30 87 ASP A CA 1
ATOM 650 C C . ASP A 1 87 ? -8.477 1.555 49.599 1.00 11.91 87 ASP A C 1
ATOM 651 O O . ASP A 1 87 ? -9.185 0.809 48.889 1.00 10.78 87 ASP A O 1
ATOM 656 N N . GLY A 1 88 ? -8.615 1.653 50.913 1.00 11.77 88 GLY A N 1
ATOM 657 C CA . GLY A 1 88 ? -9.646 0.873 51.628 1.00 12.20 88 GLY A CA 1
ATOM 658 C C . GLY A 1 88 ? -9.191 -0.536 51.922 1.00 13.13 88 GLY A C 1
ATOM 659 O O . GLY A 1 88 ? -9.917 -1.337 52.534 1.00 14.26 88 GLY A O 1
ATOM 660 N N . ARG A 1 89 ? -7.985 -0.818 51.479 1.00 14.46 89 ARG A N 1
ATOM 661 C CA . ARG A 1 89 ? -7.380 -2.141 51.604 1.00 15.82 89 ARG A CA 1
ATOM 662 C C . ARG A 1 89 ? -6.016 -2.065 52.233 1.00 16.64 89 ARG A C 1
ATOM 663 O O . ARG A 1 89 ? -5.147 -2.853 51.974 1.00 15.58 89 ARG A O 1
ATOM 671 N N . GLY A 1 90 ? -5.784 -1.059 53.077 1.00 13.85 90 GLY A N 1
ATOM 672 C CA . GLY A 1 90 ? -4.510 -1.052 53.789 1.00 14.10 90 GLY A CA 1
ATOM 673 C C . GLY A 1 90 ? -3.258 -0.605 53.084 1.00 13.67 90 GLY A C 1
ATOM 674 O O . GLY A 1 90 ? -2.183 -0.909 53.543 1.00 14.81 90 GLY A O 1
ATOM 675 N N . LEU A 1 91 ? -3.391 0.209 52.043 1.00 12.00 91 LEU A N 1
ATOM 676 C CA . LEU A 1 91 ? -2.230 0.702 51.335 1.00 12.17 91 LEU A CA 1
ATOM 677 C C . LEU A 1 91 ? -1.144 1.275 52.256 1.00 11.35 91 LEU A C 1
ATOM 678 O O . LEU A 1 91 ? -1.490 2.078 53.125 1.00 9.36 91 LEU A O 1
ATOM 683 N N . GLN A 1 92 ? 0.129 0.916 52.040 1.00 11.93 92 GLN A N 1
ATOM 684 C CA . GLN A 1 92 ? 1.193 1.445 52.852 1.00 13.50 92 GLN A CA 1
ATOM 685 C C . GLN A 1 92 ? 1.236 2.985 52.719 1.00 13.61 92 GLN A C 1
ATOM 686 O O . GLN A 1 92 ? 1.228 3.484 51.599 1.00 13.90 92 GLN A O 1
ATOM 692 N N . LEU A 1 93 ? 1.300 3.708 53.852 1.00 12.38 93 LEU A N 1
ATOM 693 C CA . LEU A 1 93 ? 1.404 5.166 53.881 1.00 12.81 93 LEU A CA 1
ATOM 694 C C . LEU A 1 93 ? 2.867 5.590 54.052 1.00 12.66 93 LEU A C 1
ATOM 695 O O . LEU A 1 93 ? 3.453 5.462 55.099 1.00 13.31 93 LEU A O 1
ATOM 700 N N . ARG A 1 94 ? 3.421 6.157 52.956 1.00 12.22 94 ARG A N 1
ATOM 701 C CA . ARG A 1 94 ? 4.781 6.582 52.783 1.00 12.45 94 ARG A CA 1
ATOM 702 C C . ARG A 1 94 ? 4.813 8.087 52.776 1.00 12.58 94 ARG A C 1
ATOM 703 O O . ARG A 1 94 ? 4.010 8.699 52.034 1.00 9.90 94 ARG A O 1
ATOM 711 N N . SER A 1 95 ? 5.664 8.623 53.637 1.00 11.75 95 SER A N 1
ATOM 712 C CA . SER A 1 95 ? 5.942 10.019 53.655 1.00 12.85 95 SER A CA 1
ATOM 713 C C . SER A 1 95 ? 7.425 10.336 53.544 1.00 11.62 95 SER A C 1
ATOM 714 O O . SER A 1 95 ? 8.321 9.647 54.098 1.00 12.60 95 SER A O 1
ATOM 717 N N . THR A 1 96 ? 7.735 11.401 52.816 1.00 11.70 96 THR A N 1
ATOM 718 C CA . THR A 1 96 ? 9.068 11.881 52.777 1.00 10.59 96 THR A CA 1
ATOM 719 C C . THR A 1 96 ? 9.120 13.326 53.226 1.00 10.44 96 THR A C 1
ATOM 720 O O . THR A 1 96 ? 8.365 14.168 52.664 1.00 11.33 96 THR A O 1
ATOM 724 N N . VAL A 1 97 ? 10.024 13.562 54.180 1.00 9.98 97 VAL A N 1
ATOM 725 C CA . VAL A 1 97 ? 10.298 14.914 54.685 1.00 9.81 97 VAL A CA 1
ATOM 726 C C . VAL A 1 97 ? 11.715 15.379 54.226 1.00 10.43 97 VAL A C 1
ATOM 727 O O . VAL A 1 97 ? 12.549 14.609 53.682 1.00 10.31 97 VAL A O 1
ATOM 731 N N . HIS A 1 98 ? 12.026 16.630 54.529 1.00 10.32 98 HIS A N 1
ATOM 732 C CA . HIS A 1 98 ? 13.289 17.281 54.047 1.00 10.83 98 HIS A CA 1
ATOM 733 C C . HIS A 1 98 ? 13.484 17.144 52.538 1.00 11.39 98 HIS A C 1
ATOM 734 O O . HIS A 1 98 ? 14.559 16.844 52.071 1.00 12.42 98 HIS A O 1
ATOM 741 N N . TYR A 1 99 ? 12.380 17.240 51.825 1.00 11.24 99 TYR A N 1
ATOM 742 C CA . TYR A 1 99 ? 12.362 17.229 50.381 1.00 11.17 99 TYR A CA 1
ATOM 743 C C . TYR A 1 99 ? 12.901 18.607 49.912 1.00 11.25 99 TYR A C 1
ATOM 744 O O . TYR A 1 99 ? 12.315 19.702 50.242 1.00 11.10 99 TYR A O 1
ATOM 753 N N . GLY A 1 100 ? 13.943 18.547 49.116 1.00 11.99 100 GLY A N 1
ATOM 754 C CA . GLY A 1 100 ? 14.561 19.801 48.536 1.00 13.31 100 GLY A CA 1
ATOM 755 C C . GLY A 1 100 ? 15.160 20.679 49.608 1.00 14.74 100 GLY A C 1
ATOM 756 O O . GLY A 1 100 ? 15.320 20.257 50.750 1.00 14.82 100 GLY A O 1
ATOM 757 N N . SER A 1 101 ? 15.536 21.899 49.218 1.00 14.39 101 SER A N 1
ATOM 758 C CA . SER A 1 101 ? 16.177 22.852 50.124 1.00 15.89 101 SER A CA 1
ATOM 759 C C . SER A 1 101 ? 15.247 24.098 50.219 1.00 15.23 101 SER A C 1
ATOM 760 O O . SER A 1 101 ? 14.867 24.662 49.202 1.00 18.01 101 SER A O 1
ATOM 763 N N . ARG A 1 102 ? 14.892 24.497 51.420 1.00 15.79 102 ARG A N 1
ATOM 764 C CA . ARG A 1 102 ? 13.989 25.636 51.655 1.00 16.95 102 ARG A CA 1
ATOM 765 C C . ARG A 1 102 ? 12.712 25.570 50.742 1.00 16.00 102 ARG A C 1
ATOM 766 O O . ARG A 1 102 ? 12.239 26.571 50.211 1.00 15.20 102 ARG A O 1
ATOM 774 N N . TYR A 1 103 ? 12.170 24.363 50.575 1.00 14.47 103 TYR A N 1
ATOM 775 C CA . TYR A 1 103 ? 11.155 24.128 49.555 1.00 13.87 103 TYR A CA 1
ATOM 776 C C . TYR A 1 103 ? 9.760 24.447 50.064 1.00 13.27 103 TYR A C 1
ATOM 777 O O . TYR A 1 103 ? 9.336 23.908 51.058 1.00 12.71 103 TYR A O 1
ATOM 786 N N . ASN A 1 104 ? 9.018 25.312 49.385 1.00 12.76 104 ASN A N 1
ATOM 787 C CA . ASN A 1 104 ? 7.823 25.927 49.946 1.00 13.53 104 ASN A CA 1
ATOM 788 C C . ASN A 1 104 ? 6.531 25.241 49.501 1.00 13.46 104 ASN A C 1
ATOM 789 O O . ASN A 1 104 ? 5.514 25.870 49.185 1.00 13.17 104 ASN A O 1
ATOM 794 N N . ASN A 1 105 ? 6.536 23.930 49.561 1.00 12.88 105 ASN A N 1
ATOM 795 C CA . ASN A 1 105 ? 5.271 23.225 49.347 1.00 13.78 105 ASN A CA 1
ATOM 796 C C . ASN A 1 105 ? 5.370 21.778 49.808 1.00 12.18 105 ASN A C 1
ATOM 797 O O . ASN A 1 105 ? 6.424 21.332 50.282 1.00 11.06 105 ASN A O 1
ATOM 802 N N . ALA A 1 106 ? 4.220 21.090 49.713 1.00 12.83 106 ALA A N 1
ATOM 803 C CA . ALA A 1 106 ? 4.062 19.676 50.049 1.00 12.69 106 ALA A CA 1
ATOM 804 C C . ALA A 1 106 ? 3.080 19.142 49.006 1.00 12.61 106 ALA A C 1
ATOM 805 O O . ALA A 1 106 ? 2.296 19.901 48.412 1.00 14.63 106 ALA A O 1
ATOM 807 N N . PHE A 1 107 ? 3.094 17.819 48.743 1.00 12.16 107 PHE A N 1
ATOM 808 C CA . PHE A 1 107 ? 2.171 17.296 47.733 1.00 10.73 107 PHE A CA 1
ATOM 809 C C . PHE A 1 107 ? 2.025 15.791 47.855 1.00 10.23 107 PHE A C 1
ATOM 810 O O . PHE A 1 107 ? 2.949 15.091 48.340 1.00 9.44 107 PHE A O 1
ATOM 818 N N . TRP A 1 108 ? 0.857 15.348 47.368 1.00 11.39 108 TRP A N 1
ATOM 819 C CA . TRP A 1 108 ? 0.582 13.949 47.025 1.00 12.73 108 TRP A CA 1
ATOM 820 C C . TRP A 1 108 ? 0.892 13.715 45.560 1.00 12.92 108 TRP A C 1
ATOM 821 O O . TRP A 1 108 ? 0.396 14.455 44.704 1.00 14.74 108 TRP A O 1
ATOM 832 N N . ASN A 1 109 ? 1.709 12.710 45.248 1.00 13.03 109 ASN A N 1
ATOM 833 C CA . ASN A 1 109 ? 2.134 12.432 43.852 1.00 12.58 109 ASN A CA 1
ATOM 834 C C . ASN A 1 109 ? 1.533 11.172 43.218 1.00 12.44 109 ASN A C 1
ATOM 835 O O . ASN A 1 109 ? 2.020 10.754 42.161 1.00 14.41 109 ASN A O 1
ATOM 840 N N . GLY A 1 110 ? 0.529 10.549 43.834 1.00 11.58 110 GLY A N 1
ATOM 841 C CA . GLY A 1 110 ? -0.169 9.356 43.267 1.00 11.39 110 GLY A CA 1
ATOM 842 C C . GLY A 1 110 ? 0.290 8.150 44.068 1.00 12.71 110 GLY A C 1
ATOM 843 O O . GLY A 1 110 ? -0.338 7.064 44.033 1.00 13.92 110 GLY A O 1
ATOM 844 N N . SER A 1 111 ? 1.370 8.334 44.822 1.00 12.87 111 SER A N 1
ATOM 845 C CA . SER A 1 111 ? 1.961 7.226 45.632 1.00 14.09 111 SER A CA 1
ATOM 846 C C . SER A 1 111 ? 2.274 7.510 47.100 1.00 14.48 111 SER A C 1
ATOM 847 O O . SER A 1 111 ? 2.315 6.570 47.872 1.00 13.93 111 SER A O 1
ATOM 850 N N . GLN A 1 112 ? 2.660 8.738 47.436 1.00 13.77 112 GLN A N 1
ATOM 851 C CA . GLN A 1 112 ? 3.180 9.062 48.742 1.00 13.82 112 GLN A CA 1
ATOM 852 C C . GLN A 1 112 ? 3.020 10.562 49.002 1.00 13.08 112 GLN A C 1
ATOM 853 O O . GLN A 1 112 ? 2.819 11.362 48.037 1.00 11.82 112 GLN A O 1
ATOM 859 N N . MET A 1 113 ? 3.147 10.938 50.284 1.00 13.61 113 MET A N 1
ATOM 860 C CA . MET A 1 113 ? 3.115 12.344 50.730 1.00 13.00 113 MET A CA 1
ATOM 861 C C . MET A 1 113 ? 4.580 12.836 50.804 1.00 11.31 113 MET A C 1
ATOM 862 O O . MET A 1 113 ? 5.520 12.099 51.241 1.00 11.30 113 MET A O 1
ATOM 867 N N . THR A 1 114 ? 4.848 14.057 50.314 1.00 10.01 114 THR A N 1
ATOM 868 C CA . THR A 1 114 ? 6.182 14.591 50.289 1.00 11.14 114 THR A CA 1
ATOM 869 C C . THR A 1 114 ? 6.085 16.005 50.842 1.00 10.43 114 THR A C 1
ATOM 870 O O . THR A 1 114 ? 5.165 16.744 50.502 1.00 11.30 114 THR A O 1
ATOM 874 N N . TYR A 1 115 ? 6.965 16.311 51.739 1.00 9.96 115 TYR A N 1
ATOM 875 C CA . TYR A 1 115 ? 6.907 17.626 52.430 1.00 10.08 115 TYR A CA 1
ATOM 876 C C . TYR A 1 115 ? 8.218 18.412 52.374 1.00 10.57 115 TYR A C 1
ATOM 877 O O . TYR A 1 115 ? 9.255 17.980 52.860 1.00 9.67 115 TYR A O 1
ATOM 886 N N . GLY A 1 116 ? 8.137 19.617 51.804 1.00 11.20 116 GLY A N 1
ATOM 887 C CA . GLY A 1 116 ? 9.241 20.533 51.958 1.00 11.09 116 GLY A CA 1
ATOM 888 C C . GLY A 1 116 ? 9.407 21.005 53.426 1.00 11.99 116 GLY A C 1
ATOM 889 O O . GLY A 1 116 ? 8.490 20.882 54.273 1.00 10.47 116 GLY A O 1
ATOM 890 N N . ASP A 1 117 ? 10.610 21.518 53.688 1.00 10.95 117 ASP A N 1
ATOM 891 C CA . ASP A 1 117 ? 10.921 22.269 54.927 1.00 12.74 117 ASP A CA 1
ATOM 892 C C . ASP A 1 117 ? 10.353 23.694 55.035 1.00 13.04 117 ASP A C 1
ATOM 893 O O . ASP A 1 117 ? 10.264 24.237 56.144 1.00 11.97 117 ASP A O 1
ATOM 898 N N . GLY A 1 118 ? 10.020 24.312 53.899 1.00 12.51 118 GLY A N 1
ATOM 899 C CA . GLY A 1 118 ? 9.609 25.736 53.894 1.00 14.35 118 GLY A CA 1
ATOM 900 C C . GLY A 1 118 ? 10.899 26.544 53.992 1.00 15.25 118 GLY A C 1
ATOM 901 O O . GLY A 1 118 ? 11.985 26.025 54.251 1.00 14.13 118 GLY A O 1
ATOM 902 N N . ASP A 1 119 ? 10.762 27.838 53.759 1.00 16.66 119 ASP A N 1
ATOM 903 C CA . ASP A 1 119 ? 11.935 28.714 53.734 1.00 16.49 119 ASP A CA 1
ATOM 904 C C . ASP A 1 119 ? 12.210 29.327 55.068 1.00 18.00 119 ASP A C 1
ATOM 905 O O . ASP A 1 119 ? 13.250 29.979 55.206 1.00 18.63 119 ASP A O 1
ATOM 910 N N . GLY A 1 120 ? 11.349 29.079 56.072 1.00 17.70 120 GLY A N 1
ATOM 911 C CA . GLY A 1 120 ? 11.616 29.510 57.461 1.00 19.25 120 GLY A CA 1
ATOM 912 C C . GLY A 1 120 ? 10.992 30.888 57.651 1.00 22.96 120 GLY A C 1
ATOM 913 O O . GLY A 1 120 ? 10.778 31.355 58.761 1.00 30.41 120 GLY A O 1
ATOM 914 N N . SER A 1 121 ? 10.627 31.525 56.553 1.00 22.18 121 SER A N 1
ATOM 915 C CA . SER A 1 121 ? 10.000 32.847 56.604 1.00 24.74 121 SER A CA 1
ATOM 916 C C . SER A 1 121 ? 8.460 32.804 56.404 1.00 25.51 121 SER A C 1
ATOM 917 O O . SER A 1 121 ? 7.654 33.131 57.316 1.00 24.66 121 SER A O 1
ATOM 920 N N . THR A 1 122 ? 8.055 32.398 55.203 1.00 22.08 122 THR A N 1
ATOM 921 C CA . THR A 1 122 ? 6.641 32.228 54.872 1.00 21.06 122 THR A CA 1
ATOM 922 C C . THR A 1 122 ? 6.105 30.898 55.413 1.00 20.36 122 THR A C 1
ATOM 923 O O . THR A 1 122 ? 4.953 30.800 55.815 1.00 19.14 122 THR A O 1
ATOM 927 N N . PHE A 1 123 ? 6.945 29.884 55.352 1.00 17.13 123 PHE A N 1
ATOM 928 C CA . PHE A 1 123 ? 6.500 28.543 55.734 1.00 14.69 123 PHE A CA 1
ATOM 929 C C . PHE A 1 123 ? 7.502 27.903 56.589 1.00 13.36 123 PHE A C 1
ATOM 930 O O . PHE A 1 123 ? 8.697 28.101 56.394 1.00 14.01 123 PHE A O 1
ATOM 938 N N . ILE A 1 124 ? 7.035 27.109 57.546 1.00 10.94 124 ILE A N 1
ATOM 939 C CA . ILE A 1 124 ? 7.947 26.118 58.219 1.00 12.28 124 ILE A CA 1
ATOM 940 C C . ILE A 1 124 ? 7.583 24.681 57.789 1.00 11.75 124 ILE A C 1
ATOM 941 O O . ILE A 1 124 ? 6.837 24.522 56.847 1.00 11.54 124 ILE A O 1
ATOM 946 N N . ALA A 1 125 ? 8.192 23.644 58.377 1.00 12.10 125 ALA A N 1
ATOM 947 C CA . ALA A 1 125 ? 8.059 22.350 57.731 1.00 11.06 125 ALA A CA 1
ATOM 948 C C . ALA A 1 125 ? 6.615 21.871 57.654 1.00 11.46 125 ALA A C 1
ATOM 949 O O . ALA A 1 125 ? 5.849 21.944 58.640 1.00 11.74 125 ALA A O 1
ATOM 951 N N . PHE A 1 126 ? 6.206 21.445 56.453 1.00 11.64 126 PHE A N 1
ATOM 952 C CA . PHE A 1 126 ? 4.761 21.381 56.121 1.00 11.21 126 PHE A CA 1
ATOM 953 C C . PHE A 1 126 ? 4.024 20.284 56.860 1.00 11.73 126 PHE A C 1
ATOM 954 O O . PHE A 1 126 ? 2.808 20.340 57.013 1.00 11.42 126 PHE A O 1
ATOM 962 N N . SER A 1 127 ? 4.766 19.267 57.291 1.00 9.13 127 SER A N 1
ATOM 963 C CA . SER A 1 127 ? 4.087 18.180 58.043 1.00 8.36 127 SER A CA 1
ATOM 964 C C . SER A 1 127 ? 3.711 18.635 59.442 1.00 8.56 127 SER A C 1
ATOM 965 O O . SER A 1 127 ? 3.010 17.889 60.173 1.00 8.02 127 SER A O 1
ATOM 968 N N . GLY A 1 128 ? 4.177 19.821 59.849 1.00 9.43 128 GLY A N 1
ATOM 969 C CA . GLY A 1 128 ? 3.818 20.408 61.182 1.00 9.25 128 GLY A CA 1
ATOM 970 C C . GLY A 1 128 ? 2.335 20.769 61.416 1.00 9.84 128 GLY A C 1
ATOM 971 O O . GLY A 1 128 ? 1.994 21.199 62.543 1.00 10.00 128 GLY A O 1
ATOM 972 N N . ASP A 1 129 ? 1.448 20.700 60.396 1.00 9.77 129 ASP A N 1
ATOM 973 C CA . ASP A 1 129 ? 0.043 20.954 60.584 1.00 10.12 129 ASP A CA 1
ATOM 974 C C . ASP A 1 129 ? -0.692 19.690 60.248 1.00 9.39 129 ASP A C 1
ATOM 975 O O . ASP A 1 129 ? -0.605 19.218 59.109 1.00 7.85 129 ASP A O 1
ATOM 980 N N . PRO A 1 130 ? -1.303 19.092 61.250 1.00 9.11 130 PRO A N 1
ATOM 981 C CA . PRO A 1 130 ? -2.022 17.884 60.907 1.00 10.11 130 PRO A CA 1
ATOM 982 C C . PRO A 1 130 ? -3.081 18.139 59.835 1.00 9.08 130 PRO A C 1
ATOM 983 O O . PRO A 1 130 ? -3.474 17.159 59.115 1.00 9.57 130 PRO A O 1
ATOM 987 N N . ASP A 1 131 ? -3.606 19.379 59.691 1.00 8.48 131 ASP A N 1
ATOM 988 C CA . ASP A 1 131 ? -4.528 19.523 58.546 1.00 8.85 131 ASP A CA 1
ATOM 989 C C . ASP A 1 131 ? -3.855 19.508 57.140 1.00 8.90 131 ASP A C 1
ATOM 990 O O . ASP A 1 131 ? -4.591 19.249 56.128 1.00 8.77 131 ASP A O 1
ATOM 995 N N . VAL A 1 132 ? -2.538 19.721 57.063 1.00 9.53 132 VAL A N 1
ATOM 996 C CA . VAL A 1 132 ? -1.827 19.655 55.804 1.00 9.47 132 VAL A CA 1
ATOM 997 C C . VAL A 1 132 ? -1.547 18.208 55.478 1.00 9.75 132 VAL A C 1
ATOM 998 O O . VAL A 1 132 ? -1.699 17.739 54.334 1.00 9.04 132 VAL A O 1
ATOM 1002 N N . VAL A 1 133 ? -1.172 17.463 56.521 1.00 9.88 133 VAL A N 1
ATOM 1003 C CA . VAL A 1 133 ? -1.003 16.026 56.317 1.00 9.70 133 VAL A CA 1
ATOM 1004 C C . VAL A 1 133 ? -2.321 15.359 55.879 1.00 9.71 133 VAL A C 1
ATOM 1005 O O . VAL A 1 133 ? -2.369 14.534 54.939 1.00 10.27 133 VAL A O 1
ATOM 1009 N N . GLY A 1 134 ? -3.411 15.662 56.603 1.00 9.70 134 GLY A N 1
ATOM 1010 C CA . GLY A 1 134 ? -4.752 15.215 56.256 1.00 10.26 134 GLY A CA 1
ATOM 1011 C C . GLY A 1 134 ? -5.144 15.585 54.855 1.00 9.11 134 GLY A C 1
ATOM 1012 O O . GLY A 1 134 ? -5.648 14.743 54.101 1.00 8.13 134 GLY A O 1
ATOM 1013 N N . HIS A 1 135 ? -4.815 16.825 54.472 1.00 8.32 135 HIS A N 1
ATOM 1014 C CA . HIS A 1 135 ? -5.090 17.344 53.136 1.00 8.58 135 HIS A CA 1
ATOM 1015 C C . HIS A 1 135 ? -4.416 16.513 52.041 1.00 8.76 135 HIS A C 1
ATOM 1016 O O . HIS A 1 135 ? -5.079 16.020 51.125 1.00 7.42 135 HIS A O 1
ATOM 1023 N N . GLU A 1 136 ? -3.121 16.289 52.197 1.00 8.16 136 GLU A N 1
ATOM 1024 C CA . GLU A 1 136 ? -2.354 15.561 51.168 1.00 9.87 136 GLU A CA 1
ATOM 1025 C C . GLU A 1 136 ? -2.789 14.080 51.082 1.00 10.33 136 GLU A C 1
ATOM 1026 O O . GLU A 1 136 ? -2.983 13.530 49.974 1.00 8.94 136 GLU A O 1
ATOM 1032 N N . LEU A 1 137 ? -2.944 13.432 52.246 1.00 9.83 137 LEU A N 1
ATOM 1033 C CA . LEU A 1 137 ? -3.414 12.050 52.197 1.00 10.44 137 LEU A CA 1
ATOM 1034 C C . LEU A 1 137 ? -4.821 11.890 51.593 1.00 10.08 137 LEU A C 1
ATOM 1035 O O . LEU A 1 137 ? -5.095 10.905 50.900 1.00 9.12 137 LEU A O 1
ATOM 1040 N N . THR A 1 138 ? -5.694 12.886 51.783 1.00 8.08 138 THR A N 1
ATOM 1041 C CA . THR A 1 138 ? -7.020 12.795 51.269 1.00 8.23 138 THR A CA 1
ATOM 1042 C C . THR A 1 138 ? -6.975 12.901 49.722 1.00 8.11 138 THR A C 1
ATOM 1043 O O . THR A 1 138 ? -7.906 12.354 49.058 1.00 8.27 138 THR A O 1
ATOM 1047 N N . HIS A 1 139 ? -5.929 13.558 49.156 1.00 8.20 139 HIS A N 1
ATOM 1048 C CA . HIS A 1 139 ? -5.774 13.452 47.692 1.00 8.64 139 HIS A CA 1
ATOM 1049 C C . HIS A 1 139 ? -5.641 12.032 47.227 1.00 8.84 139 HIS A C 1
ATOM 1050 O O . HIS A 1 139 ? -6.216 11.700 46.200 1.00 10.09 139 HIS A O 1
ATOM 1057 N N . GLY A 1 140 ? -5.026 11.173 48.033 1.00 9.46 140 GLY A N 1
ATOM 1058 C CA . GLY A 1 140 ? -5.001 9.745 47.618 1.00 8.21 140 GLY A CA 1
ATOM 1059 C C . GLY A 1 140 ? -6.348 9.098 47.792 1.00 9.17 140 GLY A C 1
ATOM 1060 O O . GLY A 1 140 ? -6.756 8.279 46.953 1.00 9.41 140 GLY A O 1
ATOM 1061 N N . VAL A 1 141 ? -7.091 9.413 48.869 1.00 8.72 141 VAL A N 1
ATOM 1062 C CA . VAL A 1 141 ? -8.435 8.882 48.997 1.00 8.93 141 VAL A CA 1
ATOM 1063 C C . VAL A 1 141 ? -9.270 9.237 47.761 1.00 9.19 141 VAL A C 1
ATOM 1064 O O . VAL A 1 141 ? -10.021 8.402 47.238 1.00 9.36 141 VAL A O 1
ATOM 1068 N N . THR A 1 142 ? -9.150 10.476 47.271 1.00 7.83 142 THR A N 1
ATOM 1069 C CA . THR A 1 142 ? -9.984 10.915 46.174 1.00 8.68 142 THR A CA 1
ATOM 1070 C C . THR A 1 142 ? -9.592 10.128 44.938 1.00 9.58 142 THR A C 1
ATOM 1071 O O . THR A 1 142 ? -10.467 9.654 44.215 1.00 10.55 142 THR A O 1
ATOM 1075 N N . GLU A 1 143 ? -8.293 9.930 44.742 1.00 10.82 143 GLU A N 1
ATOM 1076 C CA . GLU A 1 143 ? -7.837 9.123 43.600 1.00 14.08 143 GLU A CA 1
ATOM 1077 C C . GLU A 1 143 ? -8.510 7.756 43.573 1.00 13.83 143 GLU A C 1
ATOM 1078 O O . GLU A 1 143 ? -8.839 7.296 42.488 1.00 13.94 143 GLU A O 1
ATOM 1084 N N . TYR A 1 144 ? -8.678 7.121 44.756 1.00 12.46 144 TYR A N 1
ATOM 1085 C CA . TYR A 1 144 ? -9.248 5.802 44.814 1.00 13.64 144 TYR A CA 1
ATOM 1086 C C . TYR A 1 144 ? -10.754 5.721 44.890 1.00 13.31 144 TYR A C 1
ATOM 1087 O O . TYR A 1 144 ? -11.272 4.622 44.983 1.00 12.62 144 TYR A O 1
ATOM 1096 N N . THR A 1 145 ? -11.476 6.869 44.850 1.00 10.81 145 THR A N 1
ATOM 1097 C CA . THR A 1 145 ? -12.925 6.872 45.020 1.00 10.91 145 THR A CA 1
ATOM 1098 C C . THR A 1 145 ? -13.513 7.648 43.852 1.00 10.99 145 THR A C 1
ATOM 1099 O O . THR A 1 145 ? -13.715 7.077 42.775 1.00 11.95 145 THR A O 1
ATOM 1103 N N . SER A 1 146 ? -13.768 8.952 43.993 1.00 10.65 146 SER A N 1
ATOM 1104 C CA . SER A 1 146 ? -14.365 9.721 42.872 1.00 10.21 146 SER A CA 1
ATOM 1105 C C . SER A 1 146 ? -13.403 9.932 41.739 1.00 10.93 146 SER A C 1
ATOM 1106 O O . SER A 1 146 ? -13.847 10.186 40.558 1.00 11.98 146 SER A O 1
ATOM 1109 N N . ASN A 1 147 ? -12.107 9.945 42.064 1.00 11.64 147 ASN A N 1
ATOM 1110 C CA . ASN A 1 147 ? -11.048 10.188 41.086 1.00 13.68 147 ASN A CA 1
ATOM 1111 C C . ASN A 1 147 ? -11.226 11.543 40.352 1.00 12.01 147 ASN A C 1
ATOM 1112 O O . ASN A 1 147 ? -10.989 11.692 39.150 1.00 13.07 147 ASN A O 1
ATOM 1117 N N . LEU A 1 148 ? -11.598 12.576 41.108 1.00 10.43 148 LEU A N 1
ATOM 1118 C CA . LEU A 1 148 ? -11.895 13.898 40.552 1.00 10.07 148 LEU A CA 1
ATOM 1119 C C . LEU A 1 148 ? -10.679 14.437 39.784 1.00 11.40 148 LEU A C 1
ATOM 1120 O O . LEU A 1 148 ? -9.554 14.327 40.270 1.00 10.85 148 LEU A O 1
ATOM 1125 N N . GLU A 1 149 ? -10.894 14.906 38.557 1.00 11.58 149 GLU A N 1
ATOM 1126 C CA . GLU A 1 149 ? -9.820 15.436 37.721 1.00 13.51 149 GLU A CA 1
ATOM 1127 C C . GLU A 1 149 ? -9.271 16.691 38.359 1.00 13.25 149 GLU A C 1
ATOM 1128 O O . GLU A 1 149 ? -9.973 17.337 39.143 1.00 16.33 149 GLU A O 1
ATOM 1134 N N . TYR A 1 150 ? -8.082 17.087 37.981 1.00 12.21 150 TYR A N 1
ATOM 1135 C CA . TYR A 1 150 ? -7.452 18.207 38.667 1.00 10.43 150 TYR A CA 1
ATOM 1136 C C . TYR A 1 150 ? -7.446 19.539 37.909 1.00 10.31 150 TYR A C 1
ATOM 1137 O O . TYR A 1 150 ? -6.508 20.307 38.007 1.00 10.02 150 TYR A O 1
ATOM 1146 N N . TYR A 1 151 ? -8.592 19.816 37.291 1.00 10.88 151 TYR A N 1
ATOM 1147 C CA . TYR A 1 151 ? -8.845 21.064 36.499 1.00 10.58 151 TYR A CA 1
ATOM 1148 C C . TYR A 1 151 ? -10.248 21.618 36.730 1.00 10.76 151 TYR A C 1
ATOM 1149 O O . TYR A 1 151 ? -11.278 20.906 36.910 1.00 9.76 151 TYR A O 1
ATOM 1158 N N . GLY A 1 152 ? -10.306 22.944 36.673 1.00 10.75 152 GLY A N 1
ATOM 1159 C CA . GLY A 1 152 ? -11.609 23.606 36.675 1.00 10.14 152 GLY A CA 1
ATOM 1160 C C . GLY A 1 152 ? -12.344 23.254 37.974 1.00 10.49 152 GLY A C 1
ATOM 1161 O O . GLY A 1 152 ? -11.665 23.101 39.078 1.00 11.91 152 GLY A O 1
ATOM 1162 N N . GLU A 1 153 ? -13.669 23.115 37.858 1.00 9.42 153 GLU A N 1
ATOM 1163 C CA . GLU A 1 153 ? -14.510 22.820 39.031 1.00 9.15 153 GLU A CA 1
ATOM 1164 C C . GLU A 1 153 ? -14.210 21.492 39.662 1.00 8.68 153 GLU A C 1
ATOM 1165 O O . GLU A 1 153 ? -14.250 21.359 40.908 1.00 8.97 153 GLU A O 1
ATOM 1171 N N . SER A 1 154 ? -13.966 20.472 38.804 1.00 9.18 154 SER A N 1
ATOM 1172 C CA . SER A 1 154 ? -13.550 19.103 39.334 1.00 9.58 154 SER A CA 1
ATOM 1173 C C . SER A 1 154 ? -12.335 19.255 40.215 1.00 8.88 154 SER A C 1
ATOM 1174 O O . SER A 1 154 ? -12.233 18.675 41.332 1.00 9.67 154 SER A O 1
ATOM 1177 N N . GLY A 1 155 ? -11.356 20.022 39.743 1.00 8.69 155 GLY A N 1
ATOM 1178 C CA . GLY A 1 155 ? -10.070 20.122 40.473 1.00 8.19 155 GLY A CA 1
ATOM 1179 C C . GLY A 1 155 ? -10.316 20.960 41.787 1.00 7.30 155 GLY A C 1
ATOM 1180 O O . GLY A 1 155 ? -9.714 20.664 42.806 1.00 7.13 155 GLY A O 1
ATOM 1181 N N . ALA A 1 156 ? -11.202 21.952 41.754 1.00 7.31 156 ALA A N 1
ATOM 1182 C CA . ALA A 1 156 ? -11.562 22.711 42.949 1.00 7.15 156 ALA A CA 1
ATOM 1183 C C . ALA A 1 156 ? -12.262 21.843 43.968 1.00 7.89 156 ALA A C 1
ATOM 1184 O O . ALA A 1 156 ? -12.100 22.083 45.169 1.00 8.70 156 ALA A O 1
ATOM 1186 N N . LEU A 1 157 ? -13.043 20.877 43.482 1.00 7.16 157 LEU A N 1
ATOM 1187 C CA . LEU A 1 157 ? -13.718 19.952 44.394 1.00 7.02 157 LEU A CA 1
ATOM 1188 C C . LEU A 1 157 ? -12.683 19.058 45.054 1.00 7.13 157 LEU A C 1
ATOM 1189 O O . LEU A 1 157 ? -12.789 18.697 46.253 1.00 6.92 157 LEU A O 1
ATOM 1194 N N . ASN A 1 158 ? -11.754 18.584 44.239 1.00 7.26 158 ASN A N 1
ATOM 1195 C CA . ASN A 1 158 ? -10.647 17.774 44.740 1.00 7.78 158 ASN A CA 1
ATOM 1196 C C . ASN A 1 158 ? -9.929 18.450 45.911 1.00 7.43 158 ASN A C 1
ATOM 1197 O O . ASN A 1 158 ? -9.922 17.976 46.981 1.00 6.69 158 ASN A O 1
ATOM 1202 N N . GLU A 1 159 ? -9.488 19.678 45.662 1.00 7.58 159 GLU A N 1
ATOM 1203 C CA . GLU A 1 159 ? -8.948 20.571 46.719 1.00 7.74 159 GLU A CA 1
ATOM 1204 C C . GLU A 1 159 ? -9.819 20.755 47.957 1.00 7.40 159 GLU A C 1
ATOM 1205 O O . GLU A 1 159 ? -9.341 20.573 49.123 1.00 7.18 159 GLU A O 1
ATOM 1211 N N . ALA A 1 160 ? -11.088 21.046 47.738 1.00 7.32 160 ALA A N 1
ATOM 1212 C CA . ALA A 1 160 ? -12.043 21.333 48.839 1.00 7.05 160 ALA A CA 1
ATOM 1213 C C . ALA A 1 160 ? -12.247 20.106 49.687 1.00 7.40 160 ALA A C 1
ATOM 1214 O O . ALA A 1 160 ? -12.219 20.192 50.865 1.00 7.26 160 ALA A O 1
ATOM 1216 N N . PHE A 1 161 ? -12.283 18.924 49.084 1.00 7.60 161 PHE A N 1
ATOM 1217 C CA . PHE A 1 161 ? -12.498 17.720 49.925 1.00 8.07 161 PHE A CA 1
ATOM 1218 C C . PHE A 1 161 ? -11.245 17.524 50.780 1.00 8.29 161 PHE A C 1
ATOM 1219 O O . PHE A 1 161 ? -11.346 17.180 51.997 1.00 8.84 161 PHE A O 1
ATOM 1227 N N . SER A 1 162 ? -10.063 17.757 50.225 1.00 8.42 162 SER A N 1
ATOM 1228 C CA . SER A 1 162 ? -8.821 17.622 51.003 1.00 8.19 162 SER A CA 1
ATOM 1229 C C . SER A 1 162 ? -8.771 18.632 52.196 1.00 8.69 162 SER A C 1
ATOM 1230 O O . SER A 1 162 ? -8.261 18.317 53.202 1.00 6.71 162 SER A O 1
ATOM 1233 N N . ASP A 1 163 ? -9.272 19.842 51.961 1.00 8.27 163 ASP A N 1
ATOM 1234 C CA . ASP A 1 163 ? -9.368 20.851 53.084 1.00 7.78 163 ASP A CA 1
ATOM 1235 C C . ASP A 1 163 ? -10.448 20.486 54.124 1.00 7.84 163 ASP A C 1
ATOM 1236 O O . ASP A 1 163 ? -10.229 20.617 55.321 1.00 8.32 163 ASP A O 1
ATOM 1241 N N . VAL A 1 164 ? -11.617 20.050 53.662 1.00 7.60 164 VAL A N 1
ATOM 1242 C CA . VAL A 1 164 ? -12.699 19.649 54.585 1.00 7.28 164 VAL A CA 1
ATOM 1243 C C . VAL A 1 164 ? -12.154 18.564 55.493 1.00 8.05 164 VAL A C 1
ATOM 1244 O O . VAL A 1 164 ? -12.288 18.666 56.698 1.00 8.21 164 VAL A O 1
ATOM 1248 N N . ILE A 1 165 ? -11.573 17.483 54.913 1.00 7.89 165 ILE A N 1
ATOM 1249 C CA . ILE A 1 165 ? -11.081 16.368 55.766 1.00 8.28 165 ILE A CA 1
ATOM 1250 C C . ILE A 1 165 ? -9.882 16.790 56.637 1.00 8.00 165 ILE A C 1
ATOM 1251 O O . ILE A 1 165 ? -9.928 16.576 57.853 1.00 9.92 165 ILE A O 1
ATOM 1256 N N . GLY A 1 166 ? -8.849 17.461 56.074 1.00 8.09 166 GLY A N 1
ATOM 1257 C CA . GLY A 1 166 ? -7.673 17.895 56.831 1.00 8.20 166 GLY A CA 1
ATOM 1258 C C . GLY A 1 166 ? -8.124 18.715 57.994 1.00 8.07 166 GLY A C 1
ATOM 1259 O O . GLY A 1 166 ? -7.760 18.469 59.130 1.00 7.24 166 GLY A O 1
ATOM 1260 N N . ASN A 1 167 ? -8.954 19.701 57.736 1.00 8.81 167 ASN A N 1
ATOM 1261 C CA . ASN A 1 167 ? -9.482 20.563 58.813 1.00 9.00 167 ASN A CA 1
ATOM 1262 C C . ASN A 1 167 ? -10.274 19.761 59.908 1.00 9.19 167 ASN A C 1
ATOM 1263 O O . ASN A 1 167 ? -10.211 20.106 61.119 1.00 10.65 167 ASN A O 1
ATOM 1268 N N . ASP A 1 168 ? -11.061 18.778 59.474 1.00 8.86 168 ASP A N 1
ATOM 1269 C CA . ASP A 1 168 ? -11.918 18.036 60.383 1.00 9.65 168 ASP A CA 1
ATOM 1270 C C . ASP A 1 168 ? -11.099 17.120 61.307 1.00 9.96 168 ASP A C 1
ATOM 1271 O O . ASP A 1 168 ? -11.602 16.780 62.410 1.00 10.52 168 ASP A O 1
ATOM 1276 N N . ILE A 1 169 ? -9.941 16.685 60.832 1.00 11.14 169 ILE A N 1
ATOM 1277 C CA . ILE A 1 169 ? -9.086 15.781 61.596 1.00 13.39 169 ILE A CA 1
ATOM 1278 C C . ILE A 1 169 ? -8.615 16.515 62.826 1.00 14.22 169 ILE A C 1
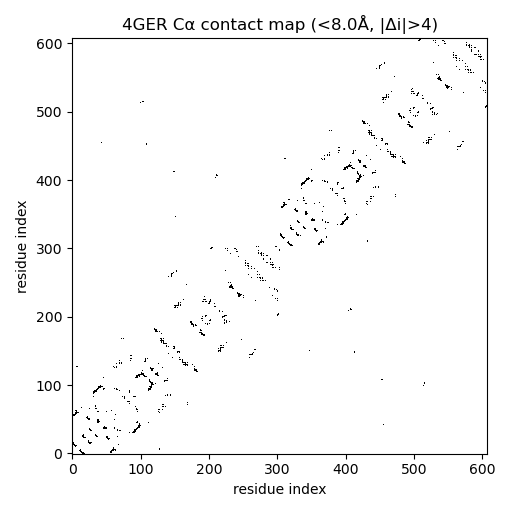ATOM 1279 O O . ILE A 1 169 ? -8.754 15.995 63.926 1.00 17.21 169 ILE A O 1
ATOM 1284 N N . GLN A 1 170 ? -8.173 17.763 62.668 1.00 16.09 170 GLN A N 1
ATOM 1285 C CA . GLN A 1 170 ? -7.566 18.496 63.793 1.00 16.44 170 GLN A CA 1
ATOM 1286 C C . GLN A 1 170 ? -8.656 19.197 64.670 1.00 18.91 170 GLN A C 1
ATOM 1287 O O . GLN A 1 170 ? -8.541 19.207 65.898 1.00 21.19 170 GLN A O 1
ATOM 1293 N N . ARG A 1 171 ? -9.669 19.801 64.029 1.00 16.98 171 ARG A N 1
ATOM 1294 C CA . ARG A 1 171 ? -10.745 20.514 64.668 1.00 19.24 171 ARG A CA 1
ATOM 1295 C C . ARG A 1 171 ? -10.388 21.670 65.572 1.00 20.21 171 ARG A C 1
ATOM 1296 O O . ARG A 1 171 ? -11.155 21.965 66.497 1.00 21.71 171 ARG A O 1
ATOM 1304 N N . LYS A 1 172 ? -9.261 22.321 65.312 1.00 17.85 172 LYS A N 1
ATOM 1305 C CA . LYS A 1 172 ? -8.798 23.441 66.125 1.00 15.68 172 LYS A CA 1
ATOM 1306 C C . LYS A 1 172 ? -9.585 24.735 65.803 1.00 15.56 172 LYS A C 1
ATOM 1307 O O . LYS A 1 172 ? -9.742 25.575 66.686 1.00 16.77 172 LYS A O 1
ATOM 1313 N N . ASN A 1 173 ? -10.034 24.912 64.565 1.00 13.32 173 ASN A N 1
ATOM 1314 C CA . ASN A 1 173 ? -10.567 26.201 64.071 1.00 12.70 173 ASN A CA 1
ATOM 1315 C C . ASN A 1 173 ? -11.067 25.959 62.642 1.00 11.77 173 ASN A C 1
ATOM 1316 O O . ASN A 1 173 ? -11.158 24.793 62.226 1.00 13.37 173 ASN A O 1
ATOM 1321 N N . TRP A 1 174 ? -11.303 27.003 61.854 1.00 11.81 174 TRP A N 1
ATOM 1322 C CA . TRP A 1 174 ? -11.821 26.838 60.489 1.00 10.81 174 TRP A CA 1
ATOM 1323 C C . TRP A 1 174 ? -10.701 27.108 59.495 1.00 10.25 174 TRP A C 1
ATOM 1324 O O . TRP A 1 174 ? -10.957 27.394 58.332 1.00 10.58 174 TRP A O 1
ATOM 1335 N N . LEU A 1 175 ? -9.434 26.940 59.927 1.00 11.07 175 LEU A N 1
ATOM 1336 C CA . LEU A 1 175 ? -8.325 27.376 59.099 1.00 10.21 175 LEU A CA 1
ATOM 1337 C C . LEU A 1 175 ? -7.636 26.144 58.438 1.00 11.02 175 LEU A C 1
ATOM 1338 O O . LEU A 1 175 ? -7.755 24.999 58.915 1.00 11.68 175 LEU A O 1
ATOM 1343 N N . VAL A 1 176 ? -6.905 26.429 57.370 1.00 10.90 176 VAL A N 1
ATOM 1344 C CA . VAL A 1 176 ? -5.993 25.432 56.776 1.00 11.65 176 VAL A CA 1
ATOM 1345 C C . VAL A 1 176 ? -4.527 25.925 56.729 1.00 11.18 176 VAL A C 1
ATOM 1346 O O . VAL A 1 176 ? -4.252 27.041 56.277 1.00 11.35 176 VAL A O 1
ATOM 1350 N N . GLY A 1 177 ? -3.593 25.126 57.250 1.00 10.32 177 GLY A N 1
ATOM 1351 C CA . GLY A 1 177 ? -2.197 25.437 57.097 1.00 10.84 177 GLY A CA 1
ATOM 1352 C C . GLY A 1 177 ? -1.781 26.466 58.156 1.00 11.26 177 GLY A C 1
ATOM 1353 O O . GLY A 1 177 ? -0.671 26.916 58.066 1.00 11.00 177 GLY A O 1
ATOM 1354 N N . ASP A 1 178 ? -2.649 26.790 59.105 1.00 11.01 178 ASP A N 1
ATOM 1355 C CA . ASP A 1 178 ? -2.298 27.840 60.077 1.00 12.31 178 ASP A CA 1
ATOM 1356 C C . ASP A 1 178 ? -1.065 27.468 60.946 1.00 12.68 178 ASP A C 1
ATOM 1357 O O . ASP A 1 178 ? -0.291 28.352 61.405 1.00 13.54 178 ASP A O 1
ATOM 1362 N N . ASP A 1 179 ? -0.856 26.170 61.195 1.00 12.02 179 ASP A N 1
ATOM 1363 C CA . ASP A 1 179 ? 0.297 25.816 62.046 1.00 13.39 179 ASP A CA 1
ATOM 1364 C C . ASP A 1 179 ? 1.627 26.013 61.386 1.00 14.40 179 ASP A C 1
ATOM 1365 O O . ASP A 1 179 ? 2.581 26.236 62.067 1.00 16.05 179 ASP A O 1
ATOM 1370 N N . ILE A 1 180 ? 1.699 26.054 60.060 1.00 13.32 180 ILE A N 1
ATOM 1371 C CA . ILE A 1 180 ? 3.007 26.120 59.447 1.00 12.06 180 ILE A CA 1
ATOM 1372 C C . ILE A 1 180 ? 3.222 27.375 58.630 1.00 12.32 180 ILE A C 1
ATOM 1373 O O . ILE A 1 180 ? 4.177 27.418 57.876 1.00 11.28 180 ILE A O 1
ATOM 1378 N N . TYR A 1 181 ? 2.240 28.297 58.644 1.00 12.84 181 TYR A N 1
ATOM 1379 C CA . TYR A 1 181 ? 2.330 29.500 57.762 1.00 12.67 181 TYR A CA 1
ATOM 1380 C C . TYR A 1 181 ? 2.763 30.694 58.599 1.00 14.17 181 TYR A C 1
ATOM 1381 O O . TYR A 1 181 ? 2.222 30.896 59.735 1.00 12.69 181 TYR A O 1
ATOM 1390 N N . THR A 1 182 ? 3.737 31.448 58.062 1.00 16.06 182 THR A N 1
ATOM 1391 C CA . THR A 1 182 ? 4.197 32.743 58.655 1.00 18.76 182 THR A CA 1
ATOM 1392 C C . THR A 1 182 ? 4.419 32.596 60.163 1.00 18.68 182 THR A C 1
ATOM 1393 O O . THR A 1 182 ? 3.649 33.029 60.992 1.00 19.85 182 THR A O 1
ATOM 1397 N N . PRO A 1 183 ? 5.508 31.940 60.540 1.00 21.09 183 PRO A N 1
ATOM 1398 C CA . PRO A 1 183 ? 5.622 31.779 61.995 1.00 25.07 183 PRO A CA 1
ATOM 1399 C C . PRO A 1 183 ? 5.731 33.112 62.793 1.00 26.56 183 PRO A C 1
ATOM 1400 O O . PRO A 1 183 ? 5.447 33.134 63.987 1.00 25.49 183 PRO A O 1
ATOM 1404 N N . ASN A 1 184 ? 6.046 34.216 62.121 1.00 29.62 184 ASN A N 1
ATOM 1405 C CA . ASN A 1 184 ? 6.065 35.524 62.806 1.00 34.86 184 ASN A CA 1
ATOM 1406 C C . ASN A 1 184 ? 4.731 36.302 62.870 1.00 36.91 184 ASN A C 1
ATOM 1407 O O . ASN A 1 184 ? 4.767 37.485 63.210 1.00 37.00 184 ASN A O 1
ATOM 1412 N N . ILE A 1 185 ? 3.582 35.662 62.547 1.00 28.34 185 ILE A N 1
ATOM 1413 C CA . ILE A 1 185 ? 2.228 36.283 62.599 1.00 27.16 185 ILE A CA 1
ATOM 1414 C C . ILE A 1 185 ? 1.163 35.287 63.150 1.00 27.13 185 ILE A C 1
ATOM 1415 O O . ILE A 1 185 ? 0.822 34.261 62.495 1.00 24.49 185 ILE A O 1
ATOM 1420 N N . ALA A 1 186 ? 0.618 35.579 64.321 1.00 26.18 186 ALA A N 1
ATOM 1421 C CA . ALA A 1 186 ? -0.483 34.807 64.886 1.00 25.87 186 ALA A CA 1
ATOM 1422 C C . ALA A 1 186 ? -1.782 34.972 64.127 1.00 24.83 186 ALA A C 1
ATOM 1423 O O . ALA A 1 186 ? -2.084 36.023 63.597 1.00 29.05 186 ALA A O 1
ATOM 1425 N N . GLY A 1 187 ? -2.492 33.862 64.020 1.00 25.15 187 GLY A N 1
ATOM 1426 C CA . GLY A 1 187 ? -3.903 33.783 63.647 1.00 19.14 187 GLY A CA 1
ATOM 1427 C C . GLY A 1 187 ? -4.298 33.905 62.183 1.00 18.76 187 GLY A C 1
ATOM 1428 O O . GLY A 1 187 ? -5.489 33.872 61.904 1.00 21.80 187 GLY A O 1
ATOM 1429 N N . ASP A 1 188 ? -3.329 34.016 61.286 1.00 16.54 188 ASP A N 1
ATOM 1430 C CA . ASP A 1 188 ? -3.487 33.916 59.812 1.00 15.98 188 ASP A CA 1
ATOM 1431 C C . ASP A 1 188 ? -3.312 32.445 59.368 1.00 14.85 188 ASP A C 1
ATOM 1432 O O . ASP A 1 188 ? -3.183 31.519 60.214 1.00 14.77 188 ASP A O 1
ATOM 1437 N N . ALA A 1 189 ? -3.336 32.224 58.077 1.00 13.18 189 ALA A N 1
ATOM 1438 C CA . ALA A 1 189 ? -3.477 30.856 57.544 1.00 12.40 189 ALA A CA 1
ATOM 1439 C C . ALA A 1 189 ? -3.299 30.879 56.065 1.00 12.79 189 ALA A C 1
ATOM 1440 O O . ALA A 1 189 ? -3.284 31.899 55.436 1.00 10.93 189 ALA A O 1
ATOM 1442 N N . LEU A 1 190 ? -3.106 29.706 55.483 1.00 13.25 190 LEU A N 1
ATOM 1443 C CA . LEU A 1 190 ? -3.111 29.583 54.036 1.00 14.37 190 LEU A CA 1
ATOM 1444 C C . LEU A 1 190 ? -4.504 29.838 53.459 1.00 11.76 190 LEU A C 1
ATOM 1445 O O . LEU A 1 190 ? -4.642 30.529 52.444 1.00 11.76 190 LEU A O 1
ATOM 1450 N N . ARG A 1 191 ? -5.532 29.252 54.102 1.00 9.17 191 ARG A N 1
ATOM 1451 C CA . ARG A 1 191 ? -6.940 29.418 53.678 1.00 9.89 191 ARG A CA 1
ATOM 1452 C C . ARG A 1 191 ? -7.817 29.491 54.879 1.00 10.38 191 ARG A C 1
ATOM 1453 O O . ARG A 1 191 ? -7.504 28.905 55.927 1.00 10.89 191 ARG A O 1
ATOM 1461 N N . SER A 1 192 ? -8.922 30.188 54.735 1.00 9.04 192 SER A N 1
ATOM 1462 C CA . SER A 1 192 ? -9.948 30.139 55.728 1.00 9.49 192 SER A CA 1
ATOM 1463 C C . SER A 1 192 ? -11.192 29.525 55.150 1.00 8.98 192 SER A C 1
ATOM 1464 O O . SER A 1 192 ? -11.756 29.977 54.164 1.00 10.06 192 SER A O 1
ATOM 1467 N N . MET A 1 193 ? -11.741 28.575 55.851 1.00 8.81 193 MET A N 1
ATOM 1468 C CA . MET A 1 193 ? -13.008 27.980 55.408 1.00 9.43 193 MET A CA 1
ATOM 1469 C C . MET A 1 193 ? -14.264 28.819 55.785 1.00 10.26 193 MET A C 1
ATOM 1470 O O . MET A 1 193 ? -15.251 28.855 55.061 1.00 10.95 193 MET A O 1
ATOM 1475 N N . SER A 1 194 ? -14.194 29.504 56.949 1.00 10.94 194 SER A N 1
ATOM 1476 C CA . SER A 1 194 ? -15.298 30.329 57.431 1.00 10.34 194 SER A CA 1
ATOM 1477 C C . SER A 1 194 ? -15.373 31.673 56.643 1.00 11.36 194 SER A C 1
ATOM 1478 O O . SER A 1 194 ? -16.437 32.251 56.483 1.00 11.55 194 SER A O 1
ATOM 1481 N N . ASN A 1 195 ? -14.211 32.171 56.187 1.00 11.33 195 ASN A N 1
ATOM 1482 C CA . ASN A 1 195 ? -14.137 33.491 55.489 1.00 11.76 195 ASN A CA 1
ATOM 1483 C C . ASN A 1 195 ? -13.072 33.470 54.366 1.00 10.61 195 ASN A C 1
ATOM 1484 O O . ASN A 1 195 ? -11.971 34.063 54.457 1.00 9.73 195 ASN A O 1
ATOM 1489 N N . PRO A 1 196 ? -13.370 32.723 53.291 1.00 8.31 196 PRO A N 1
ATOM 1490 C CA . PRO A 1 196 ? -12.362 32.459 52.275 1.00 8.83 196 PRO A CA 1
ATOM 1491 C C . PRO A 1 196 ? -11.714 33.687 51.697 1.00 9.40 196 PRO A C 1
ATOM 1492 O O . PRO A 1 196 ? -10.564 33.609 51.418 1.00 10.09 196 PRO A O 1
ATOM 1496 N N . THR A 1 197 ? -12.481 34.800 51.570 1.00 10.09 197 THR A N 1
ATOM 1497 C CA . THR A 1 197 ? -11.934 36.020 50.918 1.00 10.83 197 THR A CA 1
ATOM 1498 C C . THR A 1 197 ? -10.791 36.705 51.708 1.00 11.59 197 THR A C 1
ATOM 1499 O O . THR A 1 197 ? -10.058 37.491 51.156 1.00 11.23 197 THR A O 1
ATOM 1503 N N . LEU A 1 198 ? -10.576 36.325 52.955 1.00 13.07 198 LEU A N 1
ATOM 1504 C CA . LEU A 1 198 ? -9.487 36.803 53.745 1.00 13.39 198 LEU A CA 1
ATOM 1505 C C . LEU A 1 198 ? -8.127 36.489 53.104 1.00 16.45 198 LEU A C 1
ATOM 1506 O O . LEU A 1 198 ? -7.142 37.179 53.328 1.00 16.20 198 LEU A O 1
ATOM 1511 N N . TYR A 1 199 ? -8.111 35.433 52.285 1.00 15.05 199 TYR A N 1
ATOM 1512 C CA . TYR A 1 199 ? -6.888 34.910 51.642 1.00 15.38 199 TYR A CA 1
ATOM 1513 C C . TYR A 1 199 ? -7.135 34.802 50.143 1.00 15.97 199 TYR A C 1
ATOM 1514 O O . TYR A 1 199 ? -6.625 33.924 49.493 1.00 17.47 199 TYR A O 1
ATOM 1523 N N . ASP A 1 200 ? -7.944 35.709 49.625 1.00 15.70 200 ASP A N 1
ATOM 1524 C CA . ASP A 1 200 ? -8.124 35.893 48.166 1.00 16.78 200 ASP A CA 1
ATOM 1525 C C . ASP A 1 200 ? -8.722 34.660 47.483 1.00 15.31 200 ASP A C 1
ATOM 1526 O O . ASP A 1 200 ? -8.396 34.390 46.324 1.00 18.01 200 ASP A O 1
ATOM 1531 N N . GLN A 1 201 ? -9.542 33.889 48.209 1.00 10.64 201 GLN A N 1
ATOM 1532 C CA . GLN A 1 201 ? -10.377 32.889 47.550 1.00 10.50 201 GLN A CA 1
ATOM 1533 C C . GLN A 1 201 ? -11.803 33.430 47.470 1.00 10.35 201 GLN A C 1
ATOM 1534 O O . GLN A 1 201 ? -12.272 34.143 48.381 1.00 10.26 201 GLN A O 1
ATOM 1540 N N . PRO A 1 202 ? -12.553 33.117 46.415 1.00 9.52 202 PRO A N 1
ATOM 1541 C CA . PRO A 1 202 ? -13.931 33.460 46.357 1.00 9.29 202 PRO A CA 1
ATOM 1542 C C . PRO A 1 202 ? -14.732 32.632 47.426 1.00 8.94 202 PRO A C 1
ATOM 1543 O O . PRO A 1 202 ? -14.232 31.549 47.773 1.00 10.70 202 PRO A O 1
ATOM 1547 N N . ASP A 1 203 ? -15.842 33.181 47.935 1.00 9.25 203 ASP A N 1
ATOM 1548 C CA . ASP A 1 203 ? -16.791 32.448 48.814 1.00 8.92 203 ASP A CA 1
ATOM 1549 C C . ASP A 1 203 ? -18.188 32.274 48.226 1.00 9.75 203 ASP A C 1
ATOM 1550 O O . ASP A 1 203 ? -19.108 31.834 48.922 1.00 9.61 203 ASP A O 1
ATOM 1555 N N . HIS A 1 204 ? -18.356 32.673 46.951 1.00 9.09 204 HIS A N 1
ATOM 1556 C CA . HIS A 1 204 ? -19.636 32.593 46.273 1.00 10.14 204 HIS A CA 1
ATOM 1557 C C . HIS A 1 204 ? -19.369 32.360 44.807 1.00 9.89 204 HIS A C 1
ATOM 1558 O O . HIS A 1 204 ? -18.409 32.898 44.251 1.00 9.19 204 HIS A O 1
ATOM 1565 N N . TYR A 1 205 ? -20.277 31.645 44.145 1.00 9.10 205 TYR A N 1
ATOM 1566 C CA . TYR A 1 205 ? -20.086 31.189 42.807 1.00 10.66 205 TYR A CA 1
ATOM 1567 C C . TYR A 1 205 ? -20.045 32.350 41.809 1.00 10.48 205 TYR A C 1
ATOM 1568 O O . TYR A 1 205 ? -19.439 32.240 40.759 1.00 11.43 205 TYR A O 1
ATOM 1577 N N . SER A 1 206 ? -20.684 33.457 42.192 1.00 10.63 206 SER A N 1
ATOM 1578 C CA . SER A 1 206 ? -20.693 34.606 41.290 1.00 10.33 206 SER A CA 1
ATOM 1579 C C . SER A 1 206 ? -19.287 35.206 41.192 1.00 10.14 206 SER A C 1
ATOM 1580 O O . SER A 1 206 ? -19.052 36.048 40.312 1.00 11.19 206 SER A O 1
ATOM 1583 N N . ASN A 1 207 ? -18.296 34.786 42.004 1.00 9.79 207 ASN A N 1
ATOM 1584 C CA . ASN A 1 207 ? -16.884 35.261 41.882 1.00 10.21 207 ASN A CA 1
ATOM 1585 C C . ASN A 1 207 ? -15.932 34.116 41.534 1.00 10.02 207 ASN A C 1
ATOM 1586 O O . ASN A 1 207 ? -14.745 34.157 41.800 1.00 9.68 207 ASN A O 1
ATOM 1591 N N . LEU A 1 208 ? -16.516 33.093 40.915 1.00 10.75 208 LEU A N 1
ATOM 1592 C CA . LEU A 1 208 ? -15.676 31.971 40.408 1.00 10.16 208 LEU A CA 1
ATOM 1593 C C . LEU A 1 208 ? -14.512 32.469 39.584 1.00 9.97 208 LEU A C 1
ATOM 1594 O O . LEU A 1 208 ? -14.681 33.350 38.679 1.00 9.34 208 LEU A O 1
ATOM 1599 N N . TYR A 1 209 ? -13.306 31.952 39.884 1.00 9.94 209 TYR A N 1
ATOM 1600 C CA . TYR A 1 209 ? -12.134 32.265 39.049 1.00 9.70 209 TYR A CA 1
ATOM 1601 C C . TYR A 1 209 ? -12.213 31.462 37.719 1.00 9.97 209 TYR A C 1
ATOM 1602 O O . TYR A 1 209 ? -12.351 30.268 37.718 1.00 10.17 209 TYR A O 1
ATOM 1611 N N . THR A 1 210 ? -12.056 32.148 36.611 1.00 9.58 210 THR A N 1
ATOM 1612 C CA . THR A 1 210 ? -12.268 31.486 35.289 1.00 11.07 210 THR A CA 1
ATOM 1613 C C . THR A 1 210 ? -11.019 31.670 34.382 1.00 10.87 210 THR A C 1
ATOM 1614 O O . THR A 1 210 ? -11.089 31.446 33.138 1.00 9.78 210 THR A O 1
ATOM 1618 N N . GLY A 1 211 ? -9.876 32.022 34.989 1.00 9.46 211 GLY A N 1
ATOM 1619 C CA . GLY A 1 211 ? -8.629 32.066 34.264 1.00 9.11 211 GLY A CA 1
ATOM 1620 C C . GLY A 1 211 ? -8.004 30.711 34.166 1.00 8.27 211 GLY A C 1
ATOM 1621 O O . GLY A 1 211 ? -8.524 29.736 34.822 1.00 7.98 211 GLY A O 1
ATOM 1622 N N . SER A 1 212 ? -6.916 30.609 33.396 1.00 9.12 212 SER A N 1
ATOM 1623 C CA . SER A 1 212 ? -6.246 29.313 33.237 1.00 9.37 212 SER A CA 1
ATOM 1624 C C . SER A 1 212 ? -5.144 28.969 34.231 1.00 11.44 212 SER A C 1
ATOM 1625 O O . SER A 1 212 ? -4.648 27.826 34.187 1.00 11.53 212 SER A O 1
ATOM 1628 N N . SER A 1 213 ? -4.737 29.881 35.138 1.00 12.02 213 SER A N 1
ATOM 1629 C CA . SER A 1 213 ? -3.543 29.600 35.984 1.00 11.57 213 SER A CA 1
ATOM 1630 C C . SER A 1 213 ? -3.968 28.604 37.027 1.00 10.72 213 SER A C 1
ATOM 1631 O O . SER A 1 213 ? -5.195 28.467 37.238 1.00 11.32 213 SER A O 1
ATOM 1634 N N . ASP A 1 214 ? -2.969 27.899 37.579 1.00 9.98 214 ASP A N 1
ATOM 1635 C CA . ASP A 1 214 ? -3.236 26.929 38.635 1.00 9.79 214 ASP A CA 1
ATOM 1636 C C . ASP A 1 214 ? -4.319 25.913 38.184 1.00 10.06 214 ASP A C 1
ATOM 1637 O O . ASP A 1 214 ? -5.254 25.588 38.943 1.00 10.87 214 ASP A O 1
ATOM 1642 N N . ASN A 1 215 ? -4.161 25.345 36.982 1.00 9.57 215 ASN A N 1
ATOM 1643 C CA . ASN A 1 215 ? -5.135 24.364 36.432 1.00 10.01 215 ASN A CA 1
ATOM 1644 C C . ASN A 1 215 ? -6.583 24.846 36.433 1.00 9.69 215 ASN A C 1
ATOM 1645 O O . ASN A 1 215 ? -7.559 24.112 36.683 1.00 8.94 215 ASN A O 1
ATOM 1650 N N . GLY A 1 216 ? -6.724 26.112 36.082 1.00 9.16 216 GLY A N 1
ATOM 1651 C CA . GLY A 1 216 ? -8.004 26.729 36.124 1.00 9.17 216 GLY A CA 1
ATOM 1652 C C . GLY A 1 216 ? -8.504 27.091 37.514 1.00 9.57 216 GLY A C 1
ATOM 1653 O O . GLY A 1 216 ? -9.713 27.106 37.764 1.00 8.57 216 GLY A O 1
ATOM 1654 N N . GLY A 1 217 ? -7.591 27.413 38.408 1.00 8.30 217 GLY A N 1
ATOM 1655 C CA . GLY A 1 217 ? -8.018 28.007 39.692 1.00 9.28 217 GLY A CA 1
ATOM 1656 C C . GLY A 1 217 ? -8.350 27.024 40.808 1.00 8.95 217 GLY A C 1
ATOM 1657 O O . GLY A 1 217 ? -9.082 27.368 41.725 1.00 9.92 217 GLY A O 1
ATOM 1658 N N . VAL A 1 218 ? -7.754 25.839 40.798 1.00 8.66 218 VAL A N 1
ATOM 1659 C CA . VAL A 1 218 ? -8.206 24.772 41.722 1.00 9.21 218 VAL A CA 1
ATOM 1660 C C . VAL A 1 218 ? -7.961 25.110 43.185 1.00 8.81 218 VAL A C 1
ATOM 1661 O O . VAL A 1 218 ? -8.747 24.701 44.022 1.00 9.36 218 VAL A O 1
ATOM 1665 N N . HIS A 1 219 ? -6.859 25.839 43.495 1.00 9.31 219 HIS A N 1
ATOM 1666 C CA . HIS A 1 219 ? -6.642 26.297 44.897 1.00 9.31 219 HIS A CA 1
ATOM 1667 C C . HIS A 1 219 ? -7.353 27.585 45.230 1.00 9.32 219 HIS A C 1
ATOM 1668 O O . HIS A 1 219 ? -7.328 28.086 46.405 1.00 10.42 219 HIS A O 1
ATOM 1675 N N . THR A 1 220 ? -7.918 28.211 44.204 1.00 9.24 220 THR A N 1
ATOM 1676 C CA . THR A 1 220 ? -8.732 29.417 44.425 1.00 9.36 220 THR A CA 1
ATOM 1677 C C . THR A 1 220 ? -10.223 29.054 44.641 1.00 8.71 220 THR A C 1
ATOM 1678 O O . THR A 1 220 ? -10.827 29.496 45.627 1.00 8.80 220 THR A O 1
ATOM 1682 N N . ASN A 1 221 ? -10.851 28.339 43.670 1.00 8.25 221 ASN A N 1
ATOM 1683 C CA . ASN A 1 221 ? -12.232 28.104 43.664 1.00 7.94 221 ASN A CA 1
ATOM 1684 C C . ASN A 1 221 ? -12.696 27.127 44.764 1.00 7.39 221 ASN A C 1
ATOM 1685 O O . ASN A 1 221 ? -13.927 27.018 45.032 1.00 8.71 221 ASN A O 1
ATOM 1690 N N . SER A 1 222 ? -11.733 26.407 45.367 1.00 8.02 222 SER A N 1
ATOM 1691 C CA . SER A 1 222 ? -12.140 25.539 46.493 1.00 7.81 222 SER A CA 1
ATOM 1692 C C . SER A 1 222 ? -12.801 26.379 47.599 1.00 8.00 222 SER A C 1
ATOM 1693 O O . SER A 1 222 ? -13.588 25.826 48.389 1.00 8.69 222 SER A O 1
ATOM 1696 N N . GLY A 1 223 ? -12.422 27.662 47.691 1.00 8.47 223 GLY A N 1
ATOM 1697 C CA . GLY A 1 223 ? -13.014 28.547 48.715 1.00 8.24 223 GLY A CA 1
ATOM 1698 C C . GLY A 1 223 ? -14.548 28.469 48.726 1.00 8.10 223 GLY A C 1
ATOM 1699 O O . GLY A 1 223 ? -15.194 28.609 49.780 1.00 8.68 223 GLY A O 1
ATOM 1700 N N . ILE A 1 224 ? -15.198 28.323 47.552 1.00 7.93 224 ILE A N 1
ATOM 1701 C CA . ILE A 1 224 ? -16.642 28.300 47.453 1.00 7.95 224 ILE A CA 1
ATOM 1702 C C . ILE A 1 224 ? -17.278 27.067 48.132 1.00 7.38 224 ILE A C 1
ATOM 1703 O O . ILE A 1 224 ? -18.344 27.113 48.834 1.00 7.24 224 ILE A O 1
ATOM 1708 N N . ILE A 1 225 ? -16.652 25.936 47.810 1.00 6.98 225 ILE A N 1
ATOM 1709 C CA . ILE A 1 225 ? -17.061 24.670 48.447 1.00 7.64 225 ILE A CA 1
ATOM 1710 C C . ILE A 1 225 ? -16.729 24.632 49.955 1.00 7.93 225 ILE A C 1
ATOM 1711 O O . ILE A 1 225 ? -17.543 24.109 50.724 1.00 8.12 225 ILE A O 1
ATOM 1716 N N . ASN A 1 226 ? -15.624 25.249 50.354 1.00 7.73 226 ASN A N 1
ATOM 1717 C CA . ASN A 1 226 ? -15.203 25.188 51.770 1.00 8.27 226 ASN A CA 1
ATOM 1718 C C . ASN A 1 226 ? -16.222 26.035 52.501 1.00 7.24 226 ASN A C 1
ATOM 1719 O O . ASN A 1 226 ? -16.646 25.735 53.617 1.00 8.89 226 ASN A O 1
ATOM 1724 N N . LYS A 1 227 ? -16.662 27.108 51.879 1.00 7.49 227 LYS A N 1
ATOM 1725 C CA . LYS A 1 227 ? -17.698 27.978 52.489 1.00 7.03 227 LYS A CA 1
ATOM 1726 C C . LYS A 1 227 ? -19.040 27.231 52.646 1.00 7.25 227 LYS A C 1
ATOM 1727 O O . LYS A 1 227 ? -19.647 27.297 53.692 1.00 8.27 227 LYS A O 1
ATOM 1733 N N . ALA A 1 228 ? -19.408 26.424 51.665 1.00 6.68 228 ALA A N 1
ATOM 1734 C CA . ALA A 1 228 ? -20.656 25.649 51.729 1.00 6.89 228 ALA A CA 1
ATOM 1735 C C . ALA A 1 228 ? -20.553 24.661 52.885 1.00 6.80 228 ALA A C 1
ATOM 1736 O O . ALA A 1 228 ? -21.559 24.423 53.565 1.00 8.94 228 ALA A O 1
ATOM 1738 N N . TYR A 1 229 ? -19.400 24.031 53.046 1.00 7.08 229 TYR A N 1
ATOM 1739 C CA . TYR A 1 229 ? -19.250 23.033 54.110 1.00 7.20 229 TYR A CA 1
ATOM 1740 C C . TYR A 1 229 ? -19.360 23.755 55.483 1.00 7.70 229 TYR A C 1
ATOM 1741 O O . TYR A 1 229 ? -20.016 23.241 56.398 1.00 7.56 229 TYR A O 1
ATOM 1750 N N . TYR A 1 230 ? -18.666 24.896 55.618 1.00 7.80 230 TYR A N 1
ATOM 1751 C CA . TYR A 1 230 ? -18.700 25.706 56.823 1.00 8.78 230 TYR A CA 1
ATOM 1752 C C . TYR A 1 230 ? -20.172 26.079 57.179 1.00 8.81 230 TYR A C 1
ATOM 1753 O O . TYR A 1 230 ? -20.608 25.902 58.374 1.00 8.04 230 TYR A O 1
ATOM 1762 N N . LEU A 1 231 ? -20.926 26.581 56.210 1.00 9.26 231 LEU A N 1
ATOM 1763 C CA . LEU A 1 231 ? -22.365 26.913 56.407 1.00 9.51 231 LEU A CA 1
ATOM 1764 C C . LEU A 1 231 ? -23.198 25.699 56.787 1.00 8.99 231 LEU A C 1
ATOM 1765 O O . LEU A 1 231 ? -23.985 25.750 57.695 1.00 9.09 231 LEU A O 1
ATOM 1770 N N . LEU A 1 232 ? -22.924 24.547 56.160 1.00 8.98 232 LEU A N 1
ATOM 1771 C CA . LEU A 1 232 ? -23.666 23.340 56.583 1.00 8.29 232 LEU A CA 1
ATOM 1772 C C . LEU A 1 232 ? -23.362 22.940 58.033 1.00 8.66 232 LEU A C 1
ATOM 1773 O O . LEU A 1 232 ? -24.322 22.621 58.803 1.00 9.20 232 LEU A O 1
ATOM 1778 N N . ALA A 1 233 ? -22.095 23.040 58.432 1.00 8.16 233 ALA A N 1
ATOM 1779 C CA . ALA A 1 233 ? -21.673 22.600 59.755 1.00 8.74 233 ALA A CA 1
ATOM 1780 C C . ALA A 1 233 ? -22.049 23.661 60.806 1.00 8.56 233 ALA A C 1
ATOM 1781 O O . ALA A 1 233 ? -22.717 23.343 61.797 1.00 9.04 233 ALA A O 1
ATOM 1783 N N . GLN A 1 234 ? -21.638 24.897 60.574 1.00 9.06 234 GLN A N 1
ATOM 1784 C CA . GLN A 1 234 ? -21.746 25.890 61.612 1.00 10.38 234 GLN A CA 1
ATOM 1785 C C . GLN A 1 234 ? -23.083 26.655 61.522 1.00 9.83 234 GLN A C 1
ATOM 1786 O O . GLN A 1 234 ? -23.534 27.206 62.583 1.00 12.19 234 GLN A O 1
ATOM 1792 N N . GLY A 1 235 ? -23.682 26.741 60.311 1.00 10.18 235 GLY A N 1
ATOM 1793 C CA . GLY A 1 235 ? -24.852 27.582 60.056 1.00 10.30 235 GLY A CA 1
ATOM 1794 C C . GLY A 1 235 ? -24.439 29.029 59.822 1.00 12.10 235 GLY A C 1
ATOM 1795 O O . GLY A 1 235 ? -23.304 29.428 60.157 1.00 11.07 235 GLY A O 1
ATOM 1796 N N . GLY A 1 236 ? -25.362 29.807 59.288 1.00 13.02 236 GLY A N 1
ATOM 1797 C CA . GLY A 1 236 ? -25.137 31.256 59.104 1.00 12.26 236 GLY A CA 1
ATOM 1798 C C . GLY A 1 236 ? -26.160 31.808 58.134 1.00 12.39 236 GLY A C 1
ATOM 1799 O O . GLY A 1 236 ? -26.858 31.070 57.502 1.00 11.16 236 GLY A O 1
ATOM 1800 N N . THR A 1 237 ? -26.178 33.133 57.963 1.00 11.95 237 THR A N 1
ATOM 1801 C CA . THR A 1 237 ? -26.937 33.753 56.942 1.00 13.02 237 THR A CA 1
ATOM 1802 C C . THR A 1 237 ? -25.934 34.407 55.978 1.00 12.09 237 THR A C 1
ATOM 1803 O O . THR A 1 237 ? -25.116 35.199 56.413 1.00 14.12 237 THR A O 1
ATOM 1807 N N . PHE A 1 238 ? -25.990 34.039 54.697 1.00 11.74 238 PHE A N 1
ATOM 1808 C CA . PHE A 1 238 ? -25.026 34.459 53.702 1.00 11.58 238 PHE A CA 1
ATOM 1809 C C . PHE A 1 238 ? -25.747 34.664 52.380 1.00 12.18 238 PHE A C 1
ATOM 1810 O O . PHE A 1 238 ? -26.492 33.761 51.918 1.00 12.06 238 PHE A O 1
ATOM 1818 N N . HIS A 1 239 ? -25.509 35.806 51.736 1.00 11.98 239 HIS A N 1
ATOM 1819 C CA . HIS A 1 239 ? -26.252 36.118 50.507 1.00 13.69 239 HIS A CA 1
ATOM 1820 C C . HIS A 1 239 ? -27.725 35.894 50.718 1.00 13.37 239 HIS A C 1
ATOM 1821 O O . HIS A 1 239 ? -28.471 35.417 49.847 1.00 14.89 239 HIS A O 1
ATOM 1828 N N . GLY A 1 240 ? -28.219 36.334 51.861 1.00 14.94 240 GLY A N 1
ATOM 1829 C CA . GLY A 1 240 ? -29.635 36.349 52.065 1.00 13.99 240 GLY A CA 1
ATOM 1830 C C . GLY A 1 240 ? -30.195 34.981 52.443 1.00 16.74 240 GLY A C 1
ATOM 1831 O O . GLY A 1 240 ? -31.391 34.861 52.688 1.00 17.02 240 GLY A O 1
ATOM 1832 N N . VAL A 1 241 ? -29.374 33.925 52.404 1.00 13.18 241 VAL A N 1
ATOM 1833 C CA . VAL A 1 241 ? -29.893 32.546 52.652 1.00 13.21 241 VAL A CA 1
ATOM 1834 C C . VAL A 1 241 ? -29.481 32.149 54.072 1.00 13.13 241 VAL A C 1
ATOM 1835 O O . VAL A 1 241 ? -28.338 32.279 54.436 1.00 15.10 241 VAL A O 1
ATOM 1839 N N . THR A 1 242 ? -30.422 31.702 54.892 1.00 13.78 242 THR A N 1
ATOM 1840 C CA . THR A 1 242 ? -30.128 31.186 56.232 1.00 15.74 242 THR A CA 1
ATOM 1841 C C . THR A 1 242 ? -30.055 29.646 56.171 1.00 14.68 242 THR A C 1
ATOM 1842 O O . THR A 1 242 ? -30.976 28.970 55.646 1.00 15.54 242 THR A O 1
ATOM 1846 N N . VAL A 1 243 ? -28.910 29.148 56.647 1.00 15.45 243 VAL A N 1
ATOM 1847 C CA . VAL A 1 243 ? -28.605 27.718 56.714 1.00 15.18 243 VAL A CA 1
ATOM 1848 C C . VAL A 1 243 ? -28.623 27.392 58.239 1.00 16.23 243 VAL A C 1
ATOM 1849 O O . VAL A 1 243 ? -27.949 28.025 59.042 1.00 14.03 243 VAL A O 1
ATOM 1853 N N . ASN A 1 244 ? -29.419 26.421 58.666 1.00 15.41 244 ASN A N 1
ATOM 1854 C CA . ASN A 1 244 ? -29.397 26.008 60.039 1.00 18.53 244 ASN A CA 1
ATOM 1855 C C . ASN A 1 244 ? -28.236 24.956 60.110 1.00 17.13 244 ASN A C 1
ATOM 1856 O O . ASN A 1 244 ? -28.234 23.968 59.331 1.00 20.06 244 ASN A O 1
ATOM 1861 N N . GLY A 1 245 ? -27.214 25.235 60.928 1.00 14.40 245 GLY A N 1
ATOM 1862 C CA . GLY A 1 245 ? -26.005 24.344 61.065 1.00 13.43 245 GLY A CA 1
ATOM 1863 C C . GLY A 1 245 ? -26.376 22.993 61.617 1.00 11.25 245 GLY A C 1
ATOM 1864 O O . GLY A 1 245 ? -27.269 22.878 62.441 1.00 11.33 245 GLY A O 1
ATOM 1865 N N . ILE A 1 246 ? -25.692 21.961 61.147 1.00 10.98 246 ILE A N 1
ATOM 1866 C CA . ILE A 1 246 ? -26.002 20.636 61.605 1.00 10.25 246 ILE A CA 1
ATOM 1867 C C . ILE A 1 246 ? -24.818 20.013 62.375 1.00 8.74 246 ILE A C 1
ATOM 1868 O O . ILE A 1 246 ? -24.910 18.842 62.864 1.00 10.05 246 ILE A O 1
ATOM 1873 N N . GLY A 1 247 ? -23.718 20.770 62.557 1.00 9.48 247 GLY A N 1
ATOM 1874 C CA . GLY A 1 247 ? -22.517 20.369 63.325 1.00 9.07 247 GLY A CA 1
ATOM 1875 C C . GLY A 1 247 ? -21.559 19.636 62.425 1.00 9.48 247 GLY A C 1
ATOM 1876 O O . GLY A 1 247 ? -21.981 19.102 61.389 1.00 10.20 247 GLY A O 1
ATOM 1877 N N . ARG A 1 248 ? -20.296 19.672 62.800 1.00 10.70 248 ARG A N 1
ATOM 1878 C CA . ARG A 1 248 ? -19.196 19.039 62.006 1.00 10.55 248 ARG A CA 1
ATOM 1879 C C . ARG A 1 248 ? -19.436 17.523 61.850 1.00 10.61 248 ARG A C 1
ATOM 1880 O O . ARG A 1 248 ? -19.009 16.909 60.820 1.00 9.44 248 ARG A O 1
ATOM 1888 N N . ASP A 1 249 ? -19.924 16.853 62.928 1.00 9.89 249 ASP A N 1
ATOM 1889 C CA . ASP A 1 249 ? -20.011 15.381 62.852 1.00 10.64 249 ASP A CA 1
ATOM 1890 C C . ASP A 1 249 ? -20.852 14.884 61.701 1.00 10.48 249 ASP A C 1
ATOM 1891 O O . ASP A 1 249 ? -20.450 14.012 60.902 1.00 12.28 249 ASP A O 1
ATOM 1896 N N . ALA A 1 250 ? -22.026 15.489 61.556 1.00 9.61 250 ALA A N 1
ATOM 1897 C CA . ALA A 1 250 ? -22.966 15.134 60.540 1.00 10.91 250 ALA A CA 1
ATOM 1898 C C . ALA A 1 250 ? -22.492 15.691 59.178 1.00 10.27 250 ALA A C 1
ATOM 1899 O O . ALA A 1 250 ? -22.574 14.999 58.144 1.00 10.35 250 ALA A O 1
ATOM 1901 N N . ALA A 1 251 ? -21.974 16.924 59.193 1.00 8.90 251 ALA A N 1
ATOM 1902 C CA . ALA A 1 251 ? -21.552 17.556 57.902 1.00 8.97 251 ALA A CA 1
ATOM 1903 C C . ALA A 1 251 ? -20.463 16.670 57.264 1.00 9.02 251 ALA A C 1
ATOM 1904 O O . ALA A 1 251 ? -20.519 16.377 56.082 1.00 10.38 251 ALA A O 1
ATOM 1906 N N . VAL A 1 252 ? -19.490 16.191 58.056 1.00 8.80 252 VAL A N 1
ATOM 1907 C CA . VAL A 1 252 ? -18.291 15.471 57.509 1.00 9.68 252 VAL A CA 1
ATOM 1908 C C . VAL A 1 252 ? -18.736 14.076 57.057 1.00 9.39 252 VAL A C 1
ATOM 1909 O O . VAL A 1 252 ? -18.227 13.543 56.047 1.00 9.85 252 VAL A O 1
ATOM 1913 N N . GLN A 1 253 ? -19.747 13.480 57.756 1.00 9.83 253 GLN A N 1
ATOM 1914 C CA . GLN A 1 253 ? -20.315 12.192 57.198 1.00 10.24 253 GLN A CA 1
ATOM 1915 C C . GLN A 1 253 ? -20.961 12.374 55.883 1.00 9.50 253 GLN A C 1
ATOM 1916 O O . GLN A 1 253 ? -20.812 11.531 55.003 1.00 10.20 253 GLN A O 1
ATOM 1922 N N . ILE A 1 254 ? -21.701 13.461 55.741 1.00 9.03 254 ILE A N 1
ATOM 1923 C CA . ILE A 1 254 ? -22.444 13.797 54.499 1.00 8.83 254 ILE A CA 1
ATOM 1924 C C . ILE A 1 254 ? -21.406 14.030 53.353 1.00 8.90 254 ILE A C 1
ATOM 1925 O O . ILE A 1 254 ? -21.458 13.421 52.297 1.00 7.72 254 ILE A O 1
ATOM 1930 N N . TYR A 1 255 ? -20.422 14.899 53.594 1.00 9.12 255 TYR A N 1
ATOM 1931 C CA . TYR A 1 255 ? -19.359 15.165 52.579 1.00 9.72 255 TYR A CA 1
ATOM 1932 C C . TYR A 1 255 ? -18.515 13.901 52.250 1.00 9.36 255 TYR A C 1
ATOM 1933 O O . TYR A 1 255 ? -18.322 13.597 51.066 1.00 10.34 255 TYR A O 1
ATOM 1942 N N . TYR A 1 256 ? -18.170 13.084 53.250 1.00 9.17 256 TYR A N 1
ATOM 1943 C CA . TYR A 1 256 ? -17.454 11.874 52.962 1.00 10.29 256 TYR A CA 1
ATOM 1944 C C . TYR A 1 256 ? -18.212 10.957 52.018 1.00 9.32 256 TYR A C 1
ATOM 1945 O O . TYR A 1 256 ? -17.624 10.534 51.006 1.00 9.87 256 TYR A O 1
ATOM 1954 N N . SER A 1 257 ? -19.482 10.662 52.323 1.00 11.54 257 SER A N 1
ATOM 1955 C CA . SER A 1 257 ? -20.309 9.860 51.381 1.00 10.56 257 SER A CA 1
ATOM 1956 C C . SER A 1 257 ? -20.469 10.563 50.027 1.00 10.55 257 SER A C 1
ATOM 1957 O O . SER A 1 257 ? -20.300 9.992 48.954 1.00 10.31 257 SER A O 1
ATOM 1960 N N . ALA A 1 258 ? -20.808 11.843 50.039 1.00 11.78 258 ALA A N 1
ATOM 1961 C CA . ALA A 1 258 ? -20.943 12.550 48.777 1.00 11.50 258 ALA A CA 1
ATOM 1962 C C . ALA A 1 258 ? -19.738 12.400 47.817 1.00 11.84 258 ALA A C 1
ATOM 1963 O O . ALA A 1 258 ? -19.883 12.032 46.637 1.00 13.47 258 ALA A O 1
ATOM 1965 N N . PHE A 1 259 ? -18.541 12.622 48.356 1.00 11.09 259 PHE A N 1
ATOM 1966 C CA . PHE A 1 259 ? -17.323 12.760 47.566 1.00 14.06 259 PHE A CA 1
ATOM 1967 C C . PHE A 1 259 ? -16.710 11.407 47.282 1.00 16.01 259 PHE A C 1
ATOM 1968 O O . PHE A 1 259 ? -15.952 11.318 46.342 1.00 20.00 259 PHE A O 1
ATOM 1976 N N . THR A 1 260 ? -17.069 10.374 48.066 1.00 14.71 260 THR A N 1
ATOM 1977 C CA . THR A 1 260 ? -16.511 9.036 47.739 1.00 13.01 260 THR A CA 1
ATOM 1978 C C . THR A 1 260 ? -17.557 8.117 47.054 1.00 14.00 260 THR A C 1
ATOM 1979 O O . THR A 1 260 ? -17.133 7.308 46.226 1.00 14.69 260 THR A O 1
ATOM 1983 N N . ASN A 1 261 ? -18.849 8.273 47.311 1.00 14.57 261 ASN A N 1
ATOM 1984 C CA . ASN A 1 261 ? -19.876 7.390 46.713 1.00 16.38 261 ASN A CA 1
ATOM 1985 C C . ASN A 1 261 ? -20.498 8.017 45.496 1.00 18.33 261 ASN A C 1
ATOM 1986 O O . ASN A 1 261 ? -20.826 7.319 44.553 1.00 16.08 261 ASN A O 1
ATOM 1991 N N . TYR A 1 262 ? -20.680 9.347 45.468 1.00 16.82 262 TYR A N 1
ATOM 1992 C CA . TYR A 1 262 ? -21.483 9.922 44.393 1.00 16.58 262 TYR A CA 1
ATOM 1993 C C . TYR A 1 262 ? -20.758 10.711 43.349 1.00 14.56 262 TYR A C 1
ATOM 1994 O O . TYR A 1 262 ? -21.086 10.585 42.163 1.00 16.57 262 TYR A O 1
ATOM 2003 N N . LEU A 1 263 ? -19.687 11.424 43.698 1.00 14.67 263 LEU A N 1
ATOM 2004 C CA . LEU A 1 263 ? -19.021 12.164 42.644 1.00 12.27 263 LEU A CA 1
ATOM 2005 C C . LEU A 1 263 ? -18.149 11.263 41.749 1.00 12.70 263 LEU A C 1
ATOM 2006 O O . LEU A 1 263 ? -17.649 10.170 42.170 1.00 13.11 263 LEU A O 1
ATOM 2011 N N . THR A 1 264 ? -17.921 11.746 40.523 1.00 11.78 264 THR A N 1
ATOM 2012 C CA . THR A 1 264 ? -17.026 11.012 39.585 1.00 13.02 264 THR A CA 1
ATOM 2013 C C . THR A 1 264 ? -16.054 11.984 38.935 1.00 13.27 264 THR A C 1
ATOM 2014 O O . THR A 1 264 ? -15.981 13.134 39.322 1.00 15.10 264 THR A O 1
ATOM 2018 N N . SER A 1 265 ? -15.186 11.506 38.046 1.00 12.72 265 SER A N 1
ATOM 2019 C CA . SER A 1 265 ? -13.967 12.285 37.740 1.00 13.95 265 SER A CA 1
ATOM 2020 C C . SER A 1 265 ? -14.251 13.650 37.104 1.00 14.51 265 SER A C 1
ATOM 2021 O O . SER A 1 265 ? -13.437 14.594 37.252 1.00 13.50 265 SER A O 1
ATOM 2024 N N . SER A 1 266 ? -15.418 13.791 36.487 1.00 14.51 266 SER A N 1
ATOM 2025 C CA A SER A 1 266 ? -15.783 15.007 35.748 0.50 15.37 266 SER A CA 1
ATOM 2026 C CA B SER A 1 266 ? -15.754 15.009 35.759 0.50 14.86 266 SER A CA 1
ATOM 2027 C C . SER A 1 266 ? -16.766 15.891 36.506 1.00 14.41 266 SER A C 1
ATOM 2028 O O . SER A 1 266 ? -17.305 16.815 35.947 1.00 12.36 266 SER A O 1
ATOM 2033 N N . SER A 1 267 ? -17.034 15.570 37.753 1.00 13.70 267 SER A N 1
ATOM 2034 C CA . SER A 1 267 ? -18.118 16.257 38.502 1.00 12.81 267 SER A CA 1
ATOM 2035 C C . SER A 1 267 ? -17.803 17.688 38.626 1.00 11.66 267 SER A C 1
ATOM 2036 O O . SER A 1 267 ? -16.660 17.998 38.930 1.00 13.15 267 SER A O 1
ATOM 2039 N N . ASP A 1 268 ? -18.818 18.548 38.537 1.00 11.85 268 ASP A N 1
ATOM 2040 C CA . ASP A 1 268 ? -18.655 20.008 38.800 1.00 11.00 268 ASP A CA 1
ATOM 2041 C C . ASP A 1 268 ? -19.493 20.394 40.021 1.00 11.49 268 ASP A C 1
ATOM 2042 O O . ASP A 1 268 ? -19.979 19.500 40.778 1.00 10.47 268 ASP A O 1
ATOM 2047 N N . PHE A 1 269 ? -19.590 21.690 40.293 1.00 10.54 269 PHE A N 1
ATOM 2048 C CA . PHE A 1 269 ? -20.117 22.159 41.611 1.00 10.31 269 PHE A CA 1
ATOM 2049 C C . PHE A 1 269 ? -21.598 21.780 41.725 1.00 10.55 269 PHE A C 1
ATOM 2050 O O . PHE A 1 269 ? -22.061 21.353 42.769 1.00 10.45 269 PHE A O 1
ATOM 2058 N N . SER A 1 270 ? -22.321 21.920 40.622 1.00 10.86 270 SER A N 1
ATOM 2059 C CA . SER A 1 270 ? -23.685 21.470 40.541 1.00 12.45 270 SER A CA 1
ATOM 2060 C C . SER A 1 270 ? -23.837 19.983 40.893 1.00 11.90 270 SER A C 1
ATOM 2061 O O . SER A 1 270 ? -24.739 19.598 41.631 1.00 11.04 270 SER A O 1
ATOM 2064 N N . ASN A 1 271 ? -22.917 19.141 40.407 1.00 12.68 271 ASN A N 1
ATOM 2065 C CA . ASN A 1 271 ? -23.024 17.710 40.727 1.00 11.59 271 ASN A CA 1
ATOM 2066 C C . ASN A 1 271 ? -22.758 17.557 42.235 1.00 12.00 271 ASN A C 1
ATOM 2067 O O . ASN A 1 271 ? -23.368 16.725 42.917 1.00 12.14 271 ASN A O 1
ATOM 2072 N N . ALA A 1 272 ? -21.797 18.339 42.751 1.00 10.37 272 ALA A N 1
ATOM 2073 C CA . ALA A 1 272 ? -21.493 18.265 44.186 1.00 10.49 272 ALA A CA 1
ATOM 2074 C C . ALA A 1 272 ? -22.675 18.670 45.078 1.00 11.06 272 ALA A C 1
ATOM 2075 O O . ALA A 1 272 ? -22.920 18.042 46.076 1.00 11.62 272 ALA A O 1
ATOM 2077 N N . ARG A 1 273 ? -23.494 19.648 44.639 1.00 10.33 273 ARG A N 1
ATOM 2078 C CA . ARG A 1 273 ? -24.654 20.028 45.377 1.00 10.75 273 ARG A CA 1
ATOM 2079 C C . ARG A 1 273 ? -25.604 18.819 45.443 1.00 10.05 273 ARG A C 1
ATOM 2080 O O . ARG A 1 273 ? -26.084 18.447 46.487 1.00 10.66 273 ARG A O 1
ATOM 2088 N N . ALA A 1 274 ? -25.782 18.173 44.290 1.00 11.09 274 ALA A N 1
ATOM 2089 C CA . ALA A 1 274 ? -26.685 16.989 44.177 1.00 11.74 274 ALA A CA 1
ATOM 2090 C C . ALA A 1 274 ? -26.218 15.843 45.053 1.00 10.38 274 ALA A C 1
ATOM 2091 O O . ALA A 1 274 ? -27.031 15.129 45.689 1.00 11.83 274 ALA A O 1
ATOM 2093 N N . ALA A 1 275 ? -24.893 15.666 45.127 1.00 9.94 275 ALA A N 1
ATOM 2094 C CA . ALA A 1 275 ? -24.298 14.550 45.854 1.00 10.01 275 ALA A CA 1
ATOM 2095 C C . ALA A 1 275 ? -24.400 14.781 47.330 1.00 9.98 275 ALA A C 1
ATOM 2096 O O . ALA A 1 275 ? -24.772 13.887 48.143 1.00 10.55 275 ALA A O 1
ATOM 2098 N N . VAL A 1 276 ? -24.206 16.035 47.725 1.00 10.38 276 VAL A N 1
ATOM 2099 C CA . VAL A 1 276 ? -24.283 16.365 49.142 1.00 10.94 276 VAL A CA 1
ATOM 2100 C C . VAL A 1 276 ? -25.785 16.244 49.586 1.00 11.16 276 VAL A C 1
ATOM 2101 O O . VAL A 1 276 ? -26.027 15.731 50.676 1.00 12.31 276 VAL A O 1
ATOM 2105 N N . ILE A 1 277 ? -26.760 16.760 48.801 1.00 12.46 277 ILE A N 1
ATOM 2106 C CA . ILE A 1 277 ? -28.176 16.586 49.108 1.00 14.56 277 ILE A CA 1
ATOM 2107 C C . ILE A 1 277 ? -28.493 15.095 49.233 1.00 14.78 277 ILE A C 1
ATOM 2108 O O . ILE A 1 277 ? -29.174 14.704 50.189 1.00 13.28 277 ILE A O 1
ATOM 2113 N N . GLN A 1 278 ? -28.042 14.299 48.254 1.00 14.66 278 GLN A N 1
ATOM 2114 C CA . GLN A 1 278 ? -28.296 12.825 48.301 1.00 16.34 278 GLN A CA 1
ATOM 2115 C C . GLN A 1 278 ? -27.751 12.154 49.570 1.00 14.60 278 GLN A C 1
ATOM 2116 O O . GLN A 1 278 ? -28.461 11.361 50.215 1.00 15.34 278 GLN A O 1
ATOM 2122 N N . ALA A 1 279 ? -26.496 12.420 49.919 1.00 14.66 279 ALA A N 1
ATOM 2123 C CA . ALA A 1 279 ? -25.884 11.813 51.128 1.00 13.47 279 ALA A CA 1
ATOM 2124 C C . ALA A 1 279 ? -26.682 12.234 52.384 1.00 12.86 279 ALA A C 1
ATOM 2125 O O . ALA A 1 279 ? -26.902 11.436 53.301 1.00 13.51 279 ALA A O 1
ATOM 2127 N N . ALA A 1 280 ? -27.056 13.510 52.461 1.00 14.61 280 ALA A N 1
ATOM 2128 C CA . ALA A 1 280 ? -27.869 13.969 53.591 1.00 13.71 280 ALA A CA 1
ATOM 2129 C C . ALA A 1 280 ? -29.224 13.192 53.623 1.00 15.61 280 ALA A C 1
ATOM 2130 O O . ALA A 1 280 ? -29.617 12.716 54.693 1.00 14.58 280 ALA A O 1
ATOM 2132 N N . LYS A 1 281 ? -29.885 13.026 52.454 1.00 14.25 281 LYS A N 1
ATOM 2133 C CA . LYS A 1 281 ? -31.075 12.172 52.396 1.00 17.16 281 LYS A CA 1
ATOM 2134 C C . LYS A 1 281 ? -30.850 10.718 52.826 1.00 17.17 281 LYS A C 1
ATOM 2135 O O . LYS A 1 281 ? -31.666 10.161 53.618 1.00 15.88 281 LYS A O 1
ATOM 2141 N N . ASP A 1 282 ? -29.742 10.110 52.360 1.00 17.54 282 ASP A N 1
ATOM 2142 C CA . ASP A 1 282 ? -29.403 8.736 52.724 1.00 17.95 282 ASP A CA 1
ATOM 2143 C C . ASP A 1 282 ? -29.371 8.631 54.240 1.00 17.88 282 ASP A C 1
ATOM 2144 O O . ASP A 1 282 ? -29.926 7.683 54.809 1.00 17.74 282 ASP A O 1
ATOM 2149 N N . GLN A 1 283 ? -28.697 9.601 54.876 1.00 16.09 283 GLN A N 1
ATOM 2150 C CA . GLN A 1 283 ? -28.278 9.495 56.259 1.00 17.50 283 GLN A CA 1
ATOM 2151 C C . GLN A 1 283 ? -29.315 10.029 57.249 1.00 17.22 283 GLN A C 1
ATOM 2152 O O . GLN A 1 283 ? -29.298 9.590 58.412 1.00 19.38 283 GLN A O 1
ATOM 2158 N N . TYR A 1 284 ? -30.144 11.007 56.833 1.00 18.13 284 TYR A N 1
ATOM 2159 C CA . TYR A 1 284 ? -31.106 11.655 57.767 1.00 19.64 284 TYR A CA 1
ATOM 2160 C C . TYR A 1 284 ? -32.606 11.608 57.320 1.00 20.44 284 TYR A C 1
ATOM 2161 O O . TYR A 1 284 ? -33.534 11.847 58.115 1.00 22.29 284 TYR A O 1
ATOM 2170 N N . GLY A 1 285 ? -32.832 11.296 56.054 1.00 18.67 285 GLY A N 1
ATOM 2171 C CA . GLY A 1 285 ? -34.176 11.229 55.474 1.00 18.82 285 GLY A CA 1
ATOM 2172 C C . GLY A 1 285 ? -34.392 12.330 54.463 1.00 21.70 285 GLY A C 1
ATOM 2173 O O . GLY A 1 285 ? -33.799 13.409 54.569 1.00 17.12 285 GLY A O 1
ATOM 2174 N N . ALA A 1 286 ? -35.278 12.063 53.504 1.00 21.26 286 ALA A N 1
ATOM 2175 C CA . ALA A 1 286 ? -35.488 12.934 52.349 1.00 25.04 286 ALA A CA 1
ATOM 2176 C C . ALA A 1 286 ? -35.908 14.358 52.683 1.00 28.18 286 ALA A C 1
ATOM 2177 O O . ALA A 1 286 ? -35.440 15.306 52.015 1.00 33.94 286 ALA A O 1
ATOM 2179 N N . ASN A 1 287 ? -36.739 14.520 53.719 1.00 27.53 287 ASN A N 1
ATOM 2180 C CA . ASN A 1 287 ? -37.286 15.847 54.131 1.00 25.45 287 ASN A CA 1
ATOM 2181 C C . ASN A 1 287 ? -36.744 16.350 55.514 1.00 21.92 287 ASN A C 1
ATOM 2182 O O . ASN A 1 287 ? -37.353 17.200 56.215 1.00 20.89 287 ASN A O 1
ATOM 2187 N N . SER A 1 288 ? -35.636 15.761 55.938 1.00 20.75 288 SER A N 1
ATOM 2188 C CA . SER A 1 288 ? -35.006 16.025 57.260 1.00 17.04 288 SER A CA 1
ATOM 2189 C C . SER A 1 288 ? -34.364 17.413 57.350 1.00 16.69 288 SER A C 1
ATOM 2190 O O . SER A 1 288 ? -34.129 18.025 56.323 1.00 15.86 288 SER A O 1
ATOM 2193 N N . ALA A 1 289 ? -34.084 17.898 58.570 1.00 16.28 289 ALA A N 1
ATOM 2194 C CA . ALA A 1 289 ? -33.398 19.214 58.755 1.00 16.21 289 ALA A CA 1
ATOM 2195 C C . ALA A 1 289 ? -32.032 19.193 58.033 1.00 16.04 289 ALA A C 1
ATOM 2196 O O . ALA A 1 289 ? -31.571 20.208 57.426 1.00 14.20 289 ALA A O 1
ATOM 2198 N N . GLU A 1 290 ? -31.395 18.039 58.090 1.00 16.08 290 GLU A N 1
ATOM 2199 C CA . GLU A 1 290 ? -30.069 17.856 57.464 1.00 15.85 290 GLU A CA 1
ATOM 2200 C C . GLU A 1 290 ? -30.147 17.980 55.935 1.00 13.59 290 GLU A C 1
ATOM 2201 O O . GLU A 1 290 ? -29.359 18.685 55.325 1.00 12.84 290 GLU A O 1
ATOM 2207 N N . ALA A 1 291 ? -31.077 17.288 55.281 1.00 11.92 291 ALA A N 1
ATOM 2208 C CA . ALA A 1 291 ? -31.245 17.403 53.846 1.00 12.54 291 ALA A CA 1
ATOM 2209 C C . ALA A 1 291 ? -31.638 18.841 53.460 1.00 13.02 291 ALA A C 1
ATOM 2210 O O . ALA A 1 291 ? -31.207 19.336 52.375 1.00 12.55 291 ALA A O 1
ATOM 2212 N N . THR A 1 292 ? -32.460 19.506 54.296 1.00 14.27 292 THR A N 1
ATOM 2213 C CA . THR A 1 292 ? -32.796 20.902 53.977 1.00 14.60 292 THR A CA 1
ATOM 2214 C C . THR A 1 292 ? -31.549 21.798 54.120 1.00 12.29 292 THR A C 1
ATOM 2215 O O . THR A 1 292 ? -31.281 22.601 53.220 1.00 11.27 292 THR A O 1
ATOM 2219 N N . ALA A 1 293 ? -30.762 21.590 55.177 1.00 11.73 293 ALA A N 1
ATOM 2220 C CA . ALA A 1 293 ? -29.525 22.411 55.368 1.00 12.66 293 ALA A CA 1
ATOM 2221 C C . ALA A 1 293 ? -28.542 22.239 54.171 1.00 11.50 293 ALA A C 1
ATOM 2222 O O . ALA A 1 293 ? -27.906 23.217 53.696 1.00 12.18 293 ALA A O 1
ATOM 2224 N N . ALA A 1 294 ? -28.378 20.992 53.732 1.00 9.62 294 ALA A N 1
ATOM 2225 C CA . ALA A 1 294 ? -27.500 20.651 52.572 1.00 9.52 294 ALA A CA 1
ATOM 2226 C C . ALA A 1 294 ? -27.889 21.459 51.366 1.00 9.69 294 ALA A C 1
ATOM 2227 O O . ALA A 1 294 ? -27.060 22.137 50.738 1.00 9.46 294 ALA A O 1
ATOM 2229 N N . ALA A 1 295 ? -29.177 21.456 51.047 1.00 9.98 295 ALA A N 1
ATOM 2230 C CA . ALA A 1 295 ? -29.627 22.289 49.901 1.00 10.75 295 ALA A CA 1
ATOM 2231 C C . ALA A 1 295 ? -29.414 23.826 50.135 1.00 10.56 295 ALA A C 1
ATOM 2232 O O . ALA A 1 295 ? -28.836 24.517 49.235 1.00 10.62 295 ALA A O 1
ATOM 2234 N N . LYS A 1 296 ? -29.798 24.350 51.323 1.00 11.91 296 LYS A N 1
ATOM 2235 C CA . LYS A 1 296 ? -29.561 25.743 51.584 1.00 12.50 296 LYS A CA 1
ATOM 2236 C C . LYS A 1 296 ? -28.081 26.134 51.542 1.00 11.36 296 LYS A C 1
ATOM 2237 O O . LYS A 1 296 ? -27.726 27.266 51.099 1.00 10.82 296 LYS A O 1
ATOM 2243 N N . SER A 1 297 ? -27.158 25.290 52.052 1.00 11.29 297 SER A N 1
ATOM 2244 C CA . SER A 1 297 ? -25.752 25.677 52.031 1.00 11.12 297 SER A CA 1
ATOM 2245 C C . SER A 1 297 ? -25.301 25.967 50.596 1.00 10.03 297 SER A C 1
ATOM 2246 O O . SER A 1 297 ? -24.548 26.892 50.343 1.00 11.08 297 SER A O 1
ATOM 2249 N N . PHE A 1 298 ? -25.749 25.152 49.644 1.00 10.14 298 PHE A N 1
ATOM 2250 C CA . PHE A 1 298 ? -25.470 25.428 48.227 1.00 10.85 298 PHE A CA 1
ATOM 2251 C C . PHE A 1 298 ? -26.243 26.602 47.624 1.00 11.57 298 PHE A C 1
ATOM 2252 O O . PHE A 1 298 ? -25.623 27.392 46.822 1.00 11.81 298 PHE A O 1
ATOM 2260 N N . ASP A 1 299 ? -27.502 26.813 48.030 1.00 10.91 299 ASP A N 1
ATOM 2261 C CA . ASP A 1 299 ? -28.216 28.070 47.610 1.00 12.45 299 ASP A CA 1
ATOM 2262 C C . ASP A 1 299 ? -27.346 29.302 48.051 1.00 11.82 299 ASP A C 1
ATOM 2263 O O . ASP A 1 299 ? -27.141 30.280 47.279 1.00 14.11 299 ASP A O 1
ATOM 2268 N N . ALA A 1 300 ? -26.880 29.238 49.301 1.00 9.99 300 ALA A N 1
ATOM 2269 C CA . ALA A 1 300 ? -26.128 30.344 49.891 1.00 11.03 300 ALA A CA 1
ATOM 2270 C C . ALA A 1 300 ? -24.866 30.703 49.124 1.00 11.42 300 ALA A C 1
ATOM 2271 O O . ALA A 1 300 ? -24.614 31.874 48.965 1.00 11.64 300 ALA A O 1
ATOM 2273 N N . VAL A 1 301 ? -24.128 29.704 48.579 1.00 9.56 301 VAL A N 1
ATOM 2274 C CA . VAL A 1 301 ? -22.901 30.028 47.900 1.00 9.63 301 VAL A CA 1
ATOM 2275 C C . VAL A 1 301 ? -23.119 30.147 46.386 1.00 10.35 301 VAL A C 1
ATOM 2276 O O . VAL A 1 301 ? -22.124 30.303 45.673 1.00 9.51 301 VAL A O 1
ATOM 2280 N N . GLY A 1 302 ? -24.398 30.090 45.955 1.00 10.62 302 GLY A N 1
ATOM 2281 C CA . GLY A 1 302 ? -24.829 30.470 44.559 1.00 11.31 302 GLY A CA 1
ATOM 2282 C C . GLY A 1 302 ? -24.604 29.313 43.579 1.00 12.67 302 GLY A C 1
ATOM 2283 O O . GLY A 1 302 ? -24.377 29.531 42.387 1.00 11.98 302 GLY A O 1
ATOM 2284 N N . VAL A 1 303 ? -24.621 28.067 44.118 1.00 11.92 303 VAL A N 1
ATOM 2285 C CA . VAL A 1 303 ? -24.448 26.876 43.272 1.00 12.21 303 VAL A CA 1
ATOM 2286 C C . VAL A 1 303 ? -25.802 26.233 43.151 1.00 13.52 303 VAL A C 1
ATOM 2287 O O . VAL A 1 303 ? -26.366 25.746 44.123 1.00 13.00 303 VAL A O 1
ATOM 2291 N N . ASN A 1 304 ? -26.395 26.272 41.973 1.00 18.67 304 ASN A N 1
ATOM 2292 C CA . ASN A 1 304 ? -27.783 25.795 41.893 1.00 21.07 304 ASN A CA 1
ATOM 2293 C C . ASN A 1 304 ? -27.893 24.443 41.283 1.00 23.70 304 ASN A C 1
ATOM 2294 O O . ASN A 1 304 ? -26.955 23.861 40.764 1.00 28.06 304 ASN A O 1
ATOM 2300 N N . ALA B 1 1 ? -18.452 10.513 6.175 1.00 15.21 1 ALA B N 1
ATOM 2301 C CA . ALA B 1 1 ? -18.604 11.654 5.242 1.00 14.37 1 ALA B CA 1
ATOM 2302 C C . ALA B 1 1 ? -17.309 12.434 5.283 1.00 14.33 1 ALA B C 1
ATOM 2303 O O . ALA B 1 1 ? -16.465 12.215 6.219 1.00 13.90 1 ALA B O 1
ATOM 2305 N N . THR B 1 2 ? -17.097 13.345 4.329 1.00 13.99 2 THR B N 1
ATOM 2306 C CA . THR B 1 2 ? -15.833 14.135 4.413 1.00 15.51 2 THR B CA 1
ATOM 2307 C C . THR B 1 2 ? -16.116 15.603 4.501 1.00 14.48 2 THR B C 1
ATOM 2308 O O . THR B 1 2 ? -16.790 16.170 3.614 1.00 14.23 2 THR B O 1
ATOM 2312 N N . GLY B 1 3 ? -15.704 16.199 5.610 1.00 13.02 3 GLY B N 1
ATOM 2313 C CA . GLY B 1 3 ? -15.980 17.621 5.823 1.00 11.43 3 GLY B CA 1
ATOM 2314 C C . GLY B 1 3 ? -14.779 18.409 5.364 1.00 12.02 3 GLY B C 1
ATOM 2315 O O . GLY B 1 3 ? -13.630 17.885 5.242 1.00 10.20 3 GLY B O 1
ATOM 2316 N N . THR B 1 4 ? -14.991 19.679 5.093 1.00 12.08 4 THR B N 1
ATOM 2317 C CA . THR B 1 4 ? -13.881 20.594 4.790 1.00 11.24 4 THR B CA 1
ATOM 2318 C C . THR B 1 4 ? -14.060 21.864 5.613 1.00 10.07 4 THR B C 1
ATOM 2319 O O . THR B 1 4 ? -15.135 22.184 6.070 1.00 9.99 4 THR B O 1
ATOM 2323 N N . GLY B 1 5 ? -12.983 22.603 5.778 1.00 10.50 5 GLY B N 1
ATOM 2324 C CA . GLY B 1 5 ? -13.032 23.858 6.497 1.00 9.44 5 GLY B CA 1
ATOM 2325 C C . GLY B 1 5 ? -11.641 24.375 6.747 1.00 10.56 5 GLY B C 1
ATOM 2326 O O . GLY B 1 5 ? -10.615 23.650 6.625 1.00 10.25 5 GLY B O 1
ATOM 2327 N N . LYS B 1 6 ? -11.558 25.633 7.165 1.00 10.67 6 LYS B N 1
ATOM 2328 C CA . LYS B 1 6 ? -10.288 26.292 7.389 1.00 11.10 6 LYS B CA 1
ATOM 2329 C C . LYS B 1 6 ? -9.791 26.084 8.832 1.00 9.83 6 LYS B C 1
ATOM 2330 O O . LYS B 1 6 ? -10.645 26.050 9.757 1.00 9.76 6 LYS B O 1
ATOM 2336 N N . GLY B 1 7 ? -8.479 25.875 9.022 1.00 10.17 7 GLY B N 1
ATOM 2337 C CA . GLY B 1 7 ? -7.899 25.846 10.364 1.00 9.21 7 GLY B CA 1
ATOM 2338 C C . GLY B 1 7 ? -7.733 27.264 10.942 1.00 10.11 7 GLY B C 1
ATOM 2339 O O . GLY B 1 7 ? -8.051 28.297 10.274 1.00 9.40 7 GLY B O 1
ATOM 2340 N N . VAL B 1 8 ? -7.175 27.309 12.144 1.00 10.02 8 VAL B N 1
ATOM 2341 C CA . VAL B 1 8 ? -6.836 28.563 12.859 1.00 11.09 8 VAL B CA 1
ATOM 2342 C C . VAL B 1 8 ? -5.981 29.457 11.942 1.00 10.88 8 VAL B C 1
ATOM 2343 O O . VAL B 1 8 ? -6.225 30.698 11.866 1.00 11.10 8 VAL B O 1
ATOM 2347 N N . LEU B 1 9 ? -5.023 28.844 11.220 1.00 10.85 9 LEU B N 1
ATOM 2348 C CA . LEU B 1 9 ? -4.092 29.619 10.397 1.00 11.07 9 LEU B CA 1
ATOM 2349 C C . LEU B 1 9 ? -4.653 29.926 8.992 1.00 11.89 9 LEU B C 1
ATOM 2350 O O . LEU B 1 9 ? -3.907 30.515 8.145 1.00 13.49 9 LEU B O 1
ATOM 2355 N N . GLY B 1 10 ? -5.920 29.532 8.726 1.00 10.69 10 GLY B N 1
ATOM 2356 C CA . GLY B 1 10 ? -6.612 29.883 7.466 1.00 10.27 10 GLY B CA 1
ATOM 2357 C C . GLY B 1 10 ? -6.428 28.888 6.307 1.00 11.18 10 GLY B C 1
ATOM 2358 O O . GLY B 1 10 ? -6.792 29.208 5.194 1.00 10.57 10 GLY B O 1
ATOM 2359 N N . ASP B 1 11 ? -5.757 27.761 6.567 1.00 10.27 11 ASP B N 1
ATOM 2360 C CA . ASP B 1 11 ? -5.509 26.733 5.555 1.00 10.40 11 ASP B CA 1
ATOM 2361 C C . ASP B 1 11 ? -6.730 25.809 5.524 1.00 10.36 11 ASP B C 1
ATOM 2362 O O . ASP B 1 11 ? -7.136 25.286 6.588 1.00 11.56 11 ASP B O 1
ATOM 2367 N N . THR B 1 12 ? -7.236 25.535 4.328 1.00 10.53 12 THR B N 1
ATOM 2368 C CA . THR B 1 12 ? -8.400 24.654 4.128 1.00 10.70 12 THR B CA 1
ATOM 2369 C C . THR B 1 12 ? -7.936 23.204 4.239 1.00 11.67 12 THR B C 1
ATOM 2370 O O . THR B 1 12 ? -6.944 22.776 3.577 1.00 11.12 12 THR B O 1
ATOM 2374 N N . LYS B 1 13 ? -8.654 22.416 5.035 1.00 10.88 13 LYS B N 1
ATOM 2375 C CA . LYS B 1 13 ? -8.244 20.983 5.088 1.00 9.86 13 LYS B CA 1
ATOM 2376 C C . LYS B 1 13 ? -9.511 20.127 5.135 1.00 9.82 13 LYS B C 1
ATOM 2377 O O . LYS B 1 13 ? -10.654 20.658 5.191 1.00 8.53 13 LYS B O 1
ATOM 2383 N N . SER B 1 14 ? -9.309 18.823 4.963 1.00 10.18 14 SER B N 1
ATOM 2384 C CA . SER B 1 14 ? -10.467 17.902 5.004 1.00 8.81 14 SER B CA 1
ATOM 2385 C C . SER B 1 14 ? -10.314 16.899 6.143 1.00 8.67 14 SER B C 1
ATOM 2386 O O . SER B 1 14 ? -9.225 16.727 6.659 1.00 8.58 14 SER B O 1
ATOM 2389 N N . PHE B 1 15 ? -11.410 16.257 6.555 1.00 7.85 15 PHE B N 1
ATOM 2390 C CA . PHE B 1 15 ? -11.336 15.406 7.778 1.00 8.03 15 PHE B CA 1
ATOM 2391 C C . PHE B 1 15 ? -12.685 14.619 7.656 1.00 7.99 15 PHE B C 1
ATOM 2392 O O . PHE B 1 15 ? -13.595 14.966 6.876 1.00 9.21 15 PHE B O 1
ATOM 2400 N N . THR B 1 16 ? -12.809 13.575 8.482 1.00 8.98 16 THR B N 1
ATOM 2401 C CA . THR B 1 16 ? -13.938 12.705 8.508 1.00 9.52 16 THR B CA 1
ATOM 2402 C C . THR B 1 16 ? -14.984 13.159 9.494 1.00 9.55 16 THR B C 1
ATOM 2403 O O . THR B 1 16 ? -14.619 13.558 10.631 1.00 9.40 16 THR B O 1
ATOM 2407 N N . THR B 1 17 ? -16.240 13.221 8.972 1.00 9.70 17 THR B N 1
ATOM 2408 C CA . THR B 1 17 ? -17.413 13.601 9.826 1.00 10.70 17 THR B CA 1
ATOM 2409 C C . THR B 1 17 ? -18.481 12.515 9.718 1.00 10.60 17 THR B C 1
ATOM 2410 O O . THR B 1 17 ? -18.279 11.549 8.986 1.00 11.92 17 THR B O 1
ATOM 2414 N N . THR B 1 18 ? -19.571 12.636 10.483 1.00 11.81 18 THR B N 1
ATOM 2415 C CA . THR B 1 18 ? -20.588 11.585 10.512 1.00 13.10 18 THR B CA 1
ATOM 2416 C C . THR B 1 18 ? -21.904 12.238 10.180 1.00 14.28 18 THR B C 1
ATOM 2417 O O . THR B 1 18 ? -22.286 13.179 10.895 1.00 14.38 18 THR B O 1
ATOM 2421 N N . ALA B 1 19 ? -22.611 11.789 9.120 1.00 15.86 19 ALA B N 1
ATOM 2422 C CA . ALA B 1 19 ? -24.046 12.192 8.968 1.00 19.67 19 ALA B CA 1
ATOM 2423 C C . ALA B 1 19 ? -24.907 11.737 10.174 1.00 23.88 19 ALA B C 1
ATOM 2424 O O . ALA B 1 19 ? -24.869 10.569 10.588 1.00 28.17 19 ALA B O 1
ATOM 2426 N N . SER B 1 20 ? -25.652 12.676 10.751 1.00 24.95 20 SER B N 1
ATOM 2427 C CA . SER B 1 20 ? -26.443 12.448 11.965 1.00 25.89 20 SER B CA 1
ATOM 2428 C C . SER B 1 20 ? -27.652 13.368 11.974 1.00 26.26 20 SER B C 1
ATOM 2429 O O . SER B 1 20 ? -27.510 14.563 11.772 1.00 23.27 20 SER B O 1
ATOM 2432 N N . GLY B 1 21 ? -28.868 12.833 12.199 1.00 28.32 21 GLY B N 1
ATOM 2433 C CA . GLY B 1 21 ? -30.056 13.658 11.952 1.00 25.50 21 GLY B CA 1
ATOM 2434 C C . GLY B 1 21 ? -29.940 14.186 10.536 1.00 26.73 21 GLY B C 1
ATOM 2435 O O . GLY B 1 21 ? -29.454 13.457 9.630 1.00 25.11 21 GLY B O 1
ATOM 2436 N N . SER B 1 22 ? -30.315 15.460 10.321 1.00 24.71 22 SER B N 1
ATOM 2437 C CA . SER B 1 22 ? -30.120 16.113 9.004 1.00 26.01 22 SER B CA 1
ATOM 2438 C C . SER B 1 22 ? -28.934 17.072 8.870 1.00 23.48 22 SER B C 1
ATOM 2439 O O . SER B 1 22 ? -28.964 17.996 8.043 1.00 23.23 22 SER B O 1
ATOM 2442 N N . SER B 1 23 ? -27.876 16.856 9.656 1.00 20.01 23 SER B N 1
ATOM 2443 C CA . SER B 1 23 ? -26.677 17.644 9.495 1.00 17.93 23 SER B CA 1
ATOM 2444 C C . SER B 1 23 ? -25.472 16.706 9.720 1.00 16.84 23 SER B C 1
ATOM 2445 O O . SER B 1 23 ? -25.608 15.496 9.489 1.00 17.27 23 SER B O 1
ATOM 2448 N N . TYR B 1 24 ? -24.324 17.221 10.194 1.00 14.94 24 TYR B N 1
ATOM 2449 C CA . TYR B 1 24 ? -23.055 16.390 10.272 1.00 14.99 24 TYR B CA 1
ATOM 2450 C C . TYR B 1 24 ? -22.446 16.698 11.586 1.00 13.04 24 TYR B C 1
ATOM 2451 O O . TYR B 1 24 ? -22.506 17.838 12.047 1.00 11.58 24 TYR B O 1
ATOM 2460 N N . GLN B 1 25 ? -21.945 15.675 12.228 1.00 12.27 25 GLN B N 1
ATOM 2461 C CA . GLN B 1 25 ? -21.213 15.824 13.457 1.00 13.61 25 GLN B CA 1
ATOM 2462 C C . GLN B 1 25 ? -19.735 15.732 13.181 1.00 11.27 25 GLN B C 1
ATOM 2463 O O . GLN B 1 25 ? -19.268 14.975 12.324 1.00 10.62 25 GLN B O 1
ATOM 2469 N N . LEU B 1 26 ? -18.983 16.477 13.974 1.00 12.05 26 LEU B N 1
ATOM 2470 C CA . LEU B 1 26 ? -17.517 16.432 13.945 1.00 11.26 26 LEU B CA 1
ATOM 2471 C C . LEU B 1 26 ? -17.014 15.143 14.666 1.00 11.07 26 LEU B C 1
ATOM 2472 O O . LEU B 1 26 ? -16.397 15.163 15.775 1.00 11.47 26 LEU B O 1
ATOM 2477 N N . LYS B 1 27 ? -17.252 14.011 13.986 1.00 12.10 27 LYS B N 1
ATOM 2478 C CA . LYS B 1 27 ? -17.028 12.703 14.602 1.00 12.13 27 LYS B CA 1
ATOM 2479 C C . LYS B 1 27 ? -16.539 11.774 13.489 1.00 11.59 27 LYS B C 1
ATOM 2480 O O . LYS B 1 27 ? -17.180 11.698 12.425 1.00 11.49 27 LYS B O 1
ATOM 2486 N N . ASP B 1 28 ? -15.409 11.115 13.769 1.00 12.11 28 ASP B N 1
ATOM 2487 C CA . ASP B 1 28 ? -14.715 10.251 12.838 1.00 11.41 28 ASP B CA 1
ATOM 2488 C C . ASP B 1 28 ? -14.645 8.899 13.490 1.00 12.45 28 ASP B C 1
ATOM 2489 O O . ASP B 1 28 ? -13.831 8.697 14.396 1.00 13.34 28 ASP B O 1
ATOM 2494 N N . THR B 1 29 ? -15.499 7.961 12.994 1.00 13.83 29 THR B N 1
ATOM 2495 C CA . THR B 1 29 ? -15.601 6.640 13.644 1.00 14.37 29 THR B CA 1
ATOM 2496 C C . THR B 1 29 ? -14.637 5.725 12.953 1.00 13.92 29 THR B C 1
ATOM 2497 O O . THR B 1 29 ? -14.653 4.516 13.241 1.00 16.13 29 THR B O 1
ATOM 2501 N N . THR B 1 30 ? -13.789 6.235 12.035 1.00 13.71 30 THR B N 1
ATOM 2502 C CA . THR B 1 30 ? -12.858 5.344 11.349 1.00 14.05 30 THR B CA 1
ATOM 2503 C C . THR B 1 30 ? -11.506 5.119 12.098 1.00 15.09 30 THR B C 1
ATOM 2504 O O . THR B 1 30 ? -10.657 4.313 11.663 1.00 16.81 30 THR B O 1
ATOM 2508 N N . ARG B 1 31 ? -11.243 5.872 13.174 1.00 14.39 31 ARG B N 1
ATOM 2509 C CA . ARG B 1 31 ? -9.937 5.749 13.796 1.00 13.04 31 ARG B CA 1
ATOM 2510 C C . ARG B 1 31 ? -10.079 5.226 15.204 1.00 13.93 31 ARG B C 1
ATOM 2511 O O . ARG B 1 31 ? -10.698 5.903 16.069 1.00 14.52 31 ARG B O 1
ATOM 2519 N N . GLY B 1 32 ? -9.529 4.041 15.482 1.00 13.91 32 GLY B N 1
ATOM 2520 C CA . GLY B 1 32 ? -9.785 3.432 16.815 1.00 14.67 32 GLY B CA 1
ATOM 2521 C C . GLY B 1 32 ? -11.240 3.457 17.228 1.00 13.26 32 GLY B C 1
ATOM 2522 O O . GLY B 1 32 ? -12.090 3.165 16.378 1.00 15.25 32 GLY B O 1
ATOM 2523 N N . ASN B 1 33 ? -11.545 3.811 18.496 1.00 13.92 33 ASN B N 1
ATOM 2524 C CA . ASN B 1 33 ? -12.968 3.964 18.952 1.00 16.42 33 ASN B CA 1
ATOM 2525 C C . ASN B 1 33 ? -13.604 5.315 18.626 1.00 16.28 33 ASN B C 1
ATOM 2526 O O . ASN B 1 33 ? -14.636 5.686 19.210 1.00 17.60 33 ASN B O 1
ATOM 2531 N N . GLY B 1 34 ? -12.958 6.085 17.752 1.00 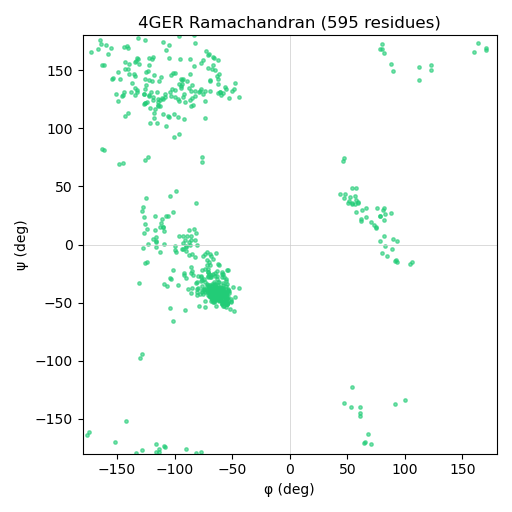15.89 34 GLY B N 1
ATOM 2532 C CA . GLY B 1 34 ? -13.564 7.348 17.268 1.00 14.65 34 GLY B CA 1
ATOM 2533 C C . GLY B 1 34 ? -12.591 8.509 17.587 1.00 14.13 34 GLY B C 1
ATOM 2534 O O . GLY B 1 34 ? -11.761 8.430 18.517 1.00 14.61 34 GLY B O 1
ATOM 2535 N N . VAL B 1 35 ? -12.694 9.591 16.791 1.00 13.38 35 VAL B N 1
ATOM 2536 C CA . VAL B 1 35 ? -12.188 10.914 17.101 1.00 12.64 35 VAL B CA 1
ATOM 2537 C C . VAL B 1 35 ? -13.464 11.804 17.121 1.00 11.94 35 VAL B C 1
ATOM 2538 O O . VAL B 1 35 ? -14.226 11.855 16.112 1.00 12.09 35 VAL B O 1
ATOM 2542 N N . VAL B 1 36 ? -13.703 12.501 18.237 1.00 10.34 36 VAL B N 1
ATOM 2543 C CA . VAL B 1 36 ? -14.926 13.238 18.360 1.00 11.74 36 VAL B CA 1
ATOM 2544 C C . VAL B 1 36 ? -14.619 14.579 18.988 1.00 11.39 36 VAL B C 1
ATOM 2545 O O . VAL B 1 36 ? -13.984 14.614 19.990 1.00 10.26 36 VAL B O 1
ATOM 2549 N N . THR B 1 37 ? -15.127 15.664 18.391 1.00 11.14 37 THR B N 1
ATOM 2550 C CA . THR B 1 37 ? -14.776 16.994 18.727 1.00 10.25 37 THR B CA 1
ATOM 2551 C C . THR B 1 37 ? -16.020 17.792 19.026 1.00 10.08 37 THR B C 1
ATOM 2552 O O . THR B 1 37 ? -17.053 17.820 18.288 1.00 11.59 37 THR B O 1
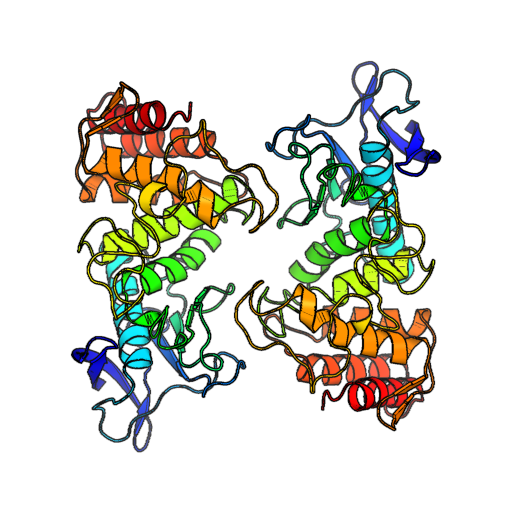ATOM 2556 N N . TYR B 1 38 ? -15.904 18.429 20.191 1.00 10.67 38 TYR B N 1
ATOM 2557 C CA . TYR B 1 38 ? -17.003 19.098 20.899 1.00 11.21 38 TYR B CA 1
ATOM 2558 C C . TYR B 1 38 ? -16.669 20.587 21.058 1.00 12.10 38 TYR B C 1
ATOM 2559 O O . TYR B 1 38 ? -15.504 20.973 21.075 1.00 11.32 38 TYR B O 1
ATOM 2568 N N . THR B 1 39 ? -17.715 21.390 21.283 1.00 12.55 39 THR B N 1
ATOM 2569 C CA . THR B 1 39 ? -17.495 22.785 21.698 1.00 11.55 39 THR B CA 1
ATOM 2570 C C . THR B 1 39 ? -18.028 22.974 23.162 1.00 11.97 39 THR B C 1
ATOM 2571 O O . THR B 1 39 ? -18.982 22.322 23.547 1.00 11.50 39 THR B O 1
ATOM 2575 N N . ALA B 1 40 ? -17.302 23.756 23.979 1.00 12.31 40 ALA B N 1
ATOM 2576 C CA . ALA B 1 40 ? -17.750 24.108 25.315 1.00 13.12 40 ALA B CA 1
ATOM 2577 C C . ALA B 1 40 ? -18.534 25.453 25.314 1.00 14.06 40 ALA B C 1
ATOM 2578 O O . ALA B 1 40 ? -19.036 25.919 26.353 1.00 15.81 40 ALA B O 1
ATOM 2580 N N . SER B 1 41 ? -18.693 26.050 24.126 1.00 13.61 41 SER B N 1
ATOM 2581 C CA . SER B 1 41 ? -19.539 27.236 23.919 1.00 15.17 41 SER B CA 1
ATOM 2582 C C . SER B 1 41 ? -19.057 28.365 24.844 1.00 15.70 41 SER B C 1
ATOM 2583 O O . SER B 1 41 ? -19.862 29.140 25.376 1.00 15.82 41 SER B O 1
ATOM 2586 N N . ASN B 1 42 ? -17.722 28.477 24.997 1.00 16.27 42 ASN B N 1
ATOM 2587 C CA . ASN B 1 42 ? -17.088 29.507 25.851 1.00 16.27 42 ASN B CA 1
ATOM 2588 C C . ASN B 1 42 ? -17.454 29.415 27.362 1.00 17.68 42 ASN B C 1
ATOM 2589 O O . ASN B 1 42 ? -17.342 30.388 28.086 1.00 18.82 42 ASN B O 1
ATOM 2594 N N . ARG B 1 43 ? -17.880 28.241 27.796 1.00 16.56 43 ARG B N 1
ATOM 2595 C CA . ARG B 1 43 ? -18.133 27.920 29.209 1.00 17.03 43 ARG B CA 1
ATOM 2596 C C . ARG B 1 43 ? -17.147 26.825 29.575 1.00 15.78 43 ARG B C 1
ATOM 2597 O O . ARG B 1 43 ? -16.403 26.371 28.735 1.00 15.48 43 ARG B O 1
ATOM 2605 N N . GLN B 1 44 ? -17.191 26.326 30.801 1.00 16.05 44 GLN B N 1
ATOM 2606 C CA . GLN B 1 44 ? -16.264 25.281 31.206 1.00 18.19 44 GLN B CA 1
ATOM 2607 C C . GLN B 1 44 ? -16.866 23.877 31.506 1.00 19.08 44 GLN B C 1
ATOM 2608 O O . GLN B 1 44 ? -16.161 23.054 32.098 1.00 21.70 44 GLN B O 1
ATOM 2614 N N . SER B 1 45 ? -18.109 23.577 31.110 1.00 20.69 45 SER B N 1
ATOM 2615 C CA . SER B 1 45 ? -18.596 22.165 31.161 1.00 20.25 45 SER B CA 1
ATOM 2616 C C . SER B 1 45 ? -17.937 21.399 30.045 1.00 21.46 45 SER B C 1
ATOM 2617 O O . SER B 1 45 ? -17.908 21.884 28.920 1.00 22.17 45 SER B O 1
ATOM 2620 N N . ILE B 1 46 ? -17.402 20.228 30.372 1.00 20.17 46 ILE B N 1
ATOM 2621 C CA . ILE B 1 46 ? -16.839 19.347 29.384 1.00 20.76 46 ILE B CA 1
ATOM 2622 C C . ILE B 1 46 ? -17.504 17.965 29.435 1.00 20.84 46 ILE B C 1
ATOM 2623 O O . ILE B 1 46 ? -17.838 17.475 30.508 1.00 20.75 46 ILE B O 1
ATOM 2628 N N . PRO B 1 47 ? -17.584 17.276 28.280 1.00 20.21 47 PRO B N 1
ATOM 2629 C CA . PRO B 1 47 ? -16.993 17.647 26.984 1.00 17.22 47 PRO B CA 1
ATOM 2630 C C . PRO B 1 47 ? -17.758 18.765 26.278 1.00 15.92 47 PRO B C 1
ATOM 2631 O O . PRO B 1 47 ? -17.270 19.335 25.286 1.00 17.53 47 PRO B O 1
ATOM 2635 N N . GLY B 1 48 ? -18.947 19.137 26.762 1.00 17.15 48 GLY B N 1
ATOM 2636 C CA . GLY B 1 48 ? -19.722 20.189 26.099 1.00 15.28 48 GLY B CA 1
ATOM 2637 C C . GLY B 1 48 ? -20.622 19.485 25.104 1.00 15.79 48 GLY B C 1
ATOM 2638 O O . GLY B 1 48 ? -21.189 18.423 25.426 1.00 18.10 48 GLY B O 1
ATOM 2639 N N . THR B 1 49 ? -20.758 20.027 23.897 1.00 14.26 49 THR B N 1
ATOM 2640 C CA . THR B 1 49 ? -21.659 19.385 22.872 1.00 13.77 49 THR B CA 1
ATOM 2641 C C . THR B 1 49 ? -20.903 19.072 21.524 1.00 13.48 49 THR B C 1
ATOM 2642 O O . THR B 1 49 ? -19.979 19.803 21.100 1.00 12.74 49 THR B O 1
ATOM 2646 N N . ILE B 1 50 ? -21.314 18.016 20.837 1.00 12.57 50 ILE B N 1
ATOM 2647 C CA . ILE B 1 50 ? -20.530 17.572 19.680 1.00 13.77 50 ILE B CA 1
ATOM 2648 C C . ILE B 1 50 ? -20.726 18.669 18.627 1.00 12.34 50 ILE B C 1
ATOM 2649 O O . ILE B 1 50 ? -21.869 19.121 18.427 1.00 13.30 50 ILE B O 1
ATOM 2654 N N . LEU B 1 51 ? -19.641 19.148 17.990 1.00 12.64 51 LEU B N 1
ATOM 2655 C CA . LEU B 1 51 ? -19.813 20.159 16.960 1.00 12.06 51 LEU B CA 1
ATOM 2656 C C . LEU B 1 51 ? -20.641 19.653 15.765 1.00 11.47 51 LEU B C 1
ATOM 2657 O O . LEU B 1 51 ? -20.442 18.540 15.286 1.00 10.62 51 LEU B O 1
ATOM 2662 N N . THR B 1 52 ? -21.549 20.506 15.257 1.00 11.12 52 THR B N 1
ATOM 2663 C CA . THR B 1 52 ? -22.288 20.103 14.112 1.00 13.42 52 THR B CA 1
ATOM 2664 C C . THR B 1 52 ? -22.276 21.179 13.074 1.00 13.01 52 THR B C 1
ATOM 2665 O O . THR B 1 52 ? -21.993 22.319 13.369 1.00 12.45 52 THR B O 1
ATOM 2669 N N . ASP B 1 53 ? -22.549 20.763 11.839 1.00 12.36 53 ASP B N 1
ATOM 2670 C CA . ASP B 1 53 ? -22.642 21.677 10.715 1.00 12.39 53 ASP B CA 1
ATOM 2671 C C . ASP B 1 53 ? -23.701 21.138 9.722 1.00 13.93 53 ASP B C 1
ATOM 2672 O O . ASP B 1 53 ? -23.694 19.949 9.459 1.00 13.73 53 ASP B O 1
ATOM 2677 N N . ALA B 1 54 ? -24.500 22.040 9.099 1.00 13.53 54 ALA B N 1
ATOM 2678 C CA . ALA B 1 54 ? -25.549 21.619 8.156 1.00 15.60 54 ALA B CA 1
ATOM 2679 C C . ALA B 1 54 ? -25.024 21.058 6.857 1.00 15.80 54 ALA B C 1
ATOM 2680 O O . ALA B 1 54 ? -25.663 20.182 6.298 1.00 19.84 54 ALA B O 1
ATOM 2682 N N . ASP B 1 55 ? -23.959 21.642 6.310 1.00 15.40 55 ASP B N 1
ATOM 2683 C CA . ASP B 1 55 ? -23.572 21.280 4.910 1.00 15.42 55 ASP B CA 1
ATOM 2684 C C . ASP B 1 55 ? -22.190 20.589 4.779 1.00 15.24 55 ASP B C 1
ATOM 2685 O O . ASP B 1 55 ? -21.766 20.214 3.650 1.00 15.19 55 ASP B O 1
ATOM 2690 N N . ASN B 1 56 ? -21.466 20.424 5.895 1.00 14.46 56 ASN B N 1
ATOM 2691 C CA . ASN B 1 56 ? -20.150 19.765 5.888 1.00 13.84 56 ASN B CA 1
ATOM 2692 C C . ASN B 1 56 ? -19.044 20.667 5.297 1.00 13.01 56 ASN B C 1
ATOM 2693 O O . ASN B 1 56 ? -17.954 20.181 4.978 1.00 15.50 56 ASN B O 1
ATOM 2698 N N . VAL B 1 57 ? -19.344 21.979 5.174 1.00 12.56 57 VAL B N 1
ATOM 2699 C CA . VAL B 1 57 ? -18.328 23.021 5.033 1.00 11.45 57 VAL B CA 1
ATOM 2700 C C . VAL B 1 57 ? -18.243 23.736 6.340 1.00 11.90 57 VAL B C 1
ATOM 2701 O O . VAL B 1 57 ? -19.182 24.455 6.665 1.00 11.63 57 VAL B O 1
ATOM 2705 N N . TRP B 1 58 ? -17.148 23.554 7.080 1.00 11.29 58 TRP B N 1
ATOM 2706 C CA . TRP B 1 58 ? -17.157 23.959 8.501 1.00 12.09 58 TRP B CA 1
ATOM 2707 C C . TRP B 1 58 ? -16.611 25.330 8.688 1.00 13.11 58 TRP B C 1
ATOM 2708 O O . TRP B 1 58 ? -15.655 25.724 8.018 1.00 14.16 58 TRP B O 1
ATOM 2719 N N . ASN B 1 59 ? -17.223 26.061 9.622 1.00 13.23 59 ASN B N 1
ATOM 2720 C CA . ASN B 1 59 ? -16.812 27.409 9.936 1.00 15.53 59 ASN B CA 1
ATOM 2721 C C . ASN B 1 59 ? -16.548 27.464 11.454 1.00 14.95 59 ASN B C 1
ATOM 2722 O O . ASN B 1 59 ? -17.312 28.098 12.220 1.00 13.15 59 ASN B O 1
ATOM 2727 N N . ASP B 1 60 ? -15.428 26.838 11.850 1.00 11.66 60 ASP B N 1
ATOM 2728 C CA . ASP B 1 60 ? -15.020 26.758 13.262 1.00 10.94 60 ASP B CA 1
ATOM 2729 C C . ASP B 1 60 ? -13.557 26.379 13.226 1.00 10.60 60 ASP B C 1
ATOM 2730 O O . ASP B 1 60 ? -13.175 25.191 13.353 1.00 10.18 60 ASP B O 1
ATOM 2735 N N . PRO B 1 61 ? -12.670 27.368 13.020 1.00 9.50 61 PRO B N 1
ATOM 2736 C CA . PRO B 1 61 ? -11.246 27.045 12.871 1.00 9.01 61 PRO B CA 1
ATOM 2737 C C . PRO B 1 61 ? -10.617 26.209 13.990 1.00 8.29 61 PRO B C 1
ATOM 2738 O O . PRO B 1 61 ? -9.801 25.279 13.752 1.00 8.78 61 PRO B O 1
ATOM 2742 N N . ALA B 1 62 ? -10.928 26.601 15.221 1.00 7.90 62 ALA B N 1
ATOM 2743 C CA . ALA B 1 62 ? -10.489 25.833 16.403 1.00 8.52 62 ALA B CA 1
ATOM 2744 C C . ALA B 1 62 ? -10.916 24.371 16.382 1.00 8.49 62 ALA B C 1
ATOM 2745 O O . ALA B 1 62 ? -10.116 23.435 16.692 1.00 8.53 62 ALA B O 1
ATOM 2747 N N . GLY B 1 63 ? -12.150 24.157 16.023 1.00 9.30 63 GLY B N 1
ATOM 2748 C CA . GLY B 1 63 ? -12.744 22.812 15.951 1.00 8.62 63 GLY B CA 1
ATOM 2749 C C . GLY B 1 63 ? -12.139 22.027 14.798 1.00 8.86 63 GLY B C 1
ATOM 2750 O O . GLY B 1 63 ? -11.726 20.884 14.970 1.00 8.64 63 GLY B O 1
ATOM 2751 N N . VAL B 1 64 ? -12.018 22.699 13.630 1.00 7.96 64 VAL B N 1
ATOM 2752 C CA . VAL B 1 64 ? -11.401 22.036 12.496 1.00 7.69 64 VAL B CA 1
ATOM 2753 C C . VAL B 1 64 ? -10.028 21.516 12.868 1.00 8.39 64 VAL B C 1
ATOM 2754 O O . VAL B 1 64 ? -9.674 20.361 12.537 1.00 10.55 64 VAL B O 1
ATOM 2758 N N . ASP B 1 65 ? -9.162 22.356 13.462 1.00 9.02 65 ASP B N 1
ATOM 2759 C CA . ASP B 1 65 ? -7.810 21.944 13.785 1.00 8.84 65 ASP B CA 1
ATOM 2760 C C . ASP B 1 65 ? -7.761 20.913 14.942 1.00 8.04 65 ASP B C 1
ATOM 2761 O O . ASP B 1 65 ? -7.008 19.934 14.824 1.00 8.89 65 ASP B O 1
ATOM 2766 N N . ALA B 1 66 ? -8.549 21.093 15.981 1.00 8.60 66 ALA B N 1
ATOM 2767 C CA . ALA B 1 66 ? -8.533 20.050 17.043 1.00 8.46 66 ALA B CA 1
ATOM 2768 C C . ALA B 1 66 ? -8.902 18.660 16.461 1.00 8.43 66 ALA B C 1
ATOM 2769 O O . ALA B 1 66 ? -8.308 17.666 16.854 1.00 8.94 66 ALA B O 1
ATOM 2771 N N . HIS B 1 67 ? -9.904 18.612 15.607 1.00 7.85 67 HIS B N 1
ATOM 2772 C CA . HIS B 1 67 ? -10.374 17.378 14.984 1.00 7.92 67 HIS B CA 1
ATOM 2773 C C . HIS B 1 67 ? -9.367 16.812 14.048 1.00 8.77 67 HIS B C 1
ATOM 2774 O O . HIS B 1 67 ? -8.925 15.636 14.179 1.00 8.16 67 HIS B O 1
ATOM 2781 N N . THR B 1 68 ? -8.802 17.713 13.168 1.00 8.36 68 THR B N 1
ATOM 2782 C CA . THR B 1 68 ? -7.885 17.235 12.142 1.00 8.44 68 THR B CA 1
ATOM 2783 C C . THR B 1 68 ? -6.595 16.774 12.747 1.00 8.94 68 THR B C 1
ATOM 2784 O O . THR B 1 68 ? -6.082 15.715 12.363 1.00 10.10 68 THR B O 1
ATOM 2788 N N . TYR B 1 69 ? -6.061 17.543 13.714 1.00 7.96 69 TYR B N 1
ATOM 2789 C CA . TYR B 1 69 ? -4.808 17.189 14.271 1.00 8.43 69 TYR B CA 1
ATOM 2790 C C . TYR B 1 69 ? -4.961 16.035 15.254 1.00 8.95 69 TYR B C 1
ATOM 2791 O O . TYR B 1 69 ? -4.035 15.293 15.387 1.00 11.40 69 TYR B O 1
ATOM 2800 N N . ALA B 1 70 ? -6.141 15.856 15.904 1.00 9.97 70 ALA B N 1
ATOM 2801 C CA . ALA B 1 70 ? -6.351 14.592 16.661 1.00 9.83 70 ALA B CA 1
ATOM 2802 C C . ALA B 1 70 ? -6.265 13.374 15.737 1.00 9.79 70 ALA B C 1
ATOM 2803 O O . ALA B 1 70 ? -5.595 12.338 16.095 1.00 9.72 70 ALA B O 1
ATOM 2805 N N . ALA B 1 71 ? -6.894 13.471 14.545 1.00 9.69 71 ALA B N 1
ATOM 2806 C CA . ALA B 1 71 ? -6.929 12.351 13.560 1.00 11.40 71 ALA B CA 1
ATOM 2807 C C . ALA B 1 71 ? -5.468 12.124 13.018 1.00 12.01 71 ALA B C 1
ATOM 2808 O O . ALA B 1 71 ? -4.936 10.951 12.967 1.00 12.14 71 ALA B O 1
ATOM 2810 N N . LYS B 1 72 ? -4.772 13.216 12.673 1.00 13.89 72 LYS B N 1
ATOM 2811 C CA . LYS B 1 72 ? -3.333 13.142 12.297 1.00 13.54 72 LYS B CA 1
ATOM 2812 C C . LYS B 1 72 ? -2.389 12.575 13.399 1.00 11.43 72 LYS B C 1
ATOM 2813 O O . LYS B 1 72 ? -1.492 11.823 13.103 1.00 10.79 72 LYS B O 1
ATOM 2819 N N . THR B 1 73 ? -2.625 12.940 14.642 1.00 11.01 73 THR B N 1
ATOM 2820 C CA . THR B 1 73 ? -1.871 12.404 15.785 1.00 11.41 73 THR B CA 1
ATOM 2821 C C . THR B 1 73 ? -2.108 10.931 15.950 1.00 11.17 73 THR B C 1
ATOM 2822 O O . THR B 1 73 ? -1.123 10.202 16.082 1.00 10.19 73 THR B O 1
ATOM 2826 N N . TYR B 1 74 ? -3.379 10.512 15.835 1.00 10.08 74 TYR B N 1
ATOM 2827 C CA . TYR B 1 74 ? -3.744 9.053 15.793 1.00 9.57 74 TYR B CA 1
ATOM 2828 C C . TYR B 1 74 ? -2.984 8.315 14.672 1.00 9.49 74 TYR B C 1
ATOM 2829 O O . TYR B 1 74 ? -2.261 7.308 14.941 1.00 10.31 74 TYR B O 1
ATOM 2838 N N . ASP B 1 75 ? -3.072 8.826 13.423 1.00 9.30 75 ASP B N 1
ATOM 2839 C CA . ASP B 1 75 ? -2.289 8.264 12.284 1.00 9.68 75 ASP B CA 1
ATOM 2840 C C . ASP B 1 75 ? -0.781 8.234 12.508 1.00 10.34 75 ASP B C 1
ATOM 2841 O O . ASP B 1 75 ? -0.063 7.286 12.064 1.00 9.87 75 ASP B O 1
ATOM 2846 N N . TYR B 1 76 ? -0.269 9.312 13.095 1.00 9.56 76 TYR B N 1
ATOM 2847 C CA . TYR B 1 76 ? 1.166 9.358 13.410 1.00 9.79 76 TYR B CA 1
ATOM 2848 C C . TYR B 1 76 ? 1.647 8.279 14.401 1.00 10.14 76 TYR B C 1
ATOM 2849 O O . TYR B 1 76 ? 2.602 7.589 14.161 1.00 11.40 76 TYR B O 1
ATOM 2858 N N . TYR B 1 77 ? 0.938 8.114 15.494 1.00 10.92 77 TYR B N 1
ATOM 2859 C CA . TYR B 1 77 ? 1.311 7.097 16.506 1.00 10.42 77 TYR B CA 1
ATOM 2860 C C . TYR B 1 77 ? 1.213 5.722 15.897 1.00 11.68 77 TYR B C 1
ATOM 2861 O O . TYR B 1 77 ? 2.029 4.866 16.221 1.00 11.10 77 TYR B O 1
ATOM 2870 N N . LYS B 1 78 ? 0.220 5.485 15.059 1.00 11.74 78 LYS B N 1
ATOM 2871 C CA . LYS B 1 78 ? 0.101 4.172 14.348 1.00 13.01 78 LYS B CA 1
ATOM 2872 C C . LYS B 1 78 ? 1.176 3.922 13.308 1.00 11.92 78 LYS B C 1
ATOM 2873 O O . LYS B 1 78 ? 1.780 2.865 13.263 1.00 11.93 78 LYS B O 1
ATOM 2879 N N . ALA B 1 79 ? 1.418 4.876 12.440 1.00 10.68 79 ALA B N 1
ATOM 2880 C CA . ALA B 1 79 ? 2.378 4.667 11.392 1.00 10.72 79 ALA B CA 1
ATOM 2881 C C . ALA B 1 79 ? 3.831 4.653 11.944 1.00 9.83 79 ALA B C 1
ATOM 2882 O O . ALA B 1 79 ? 4.643 3.809 11.507 1.00 10.51 79 ALA B O 1
ATOM 2884 N N . LYS B 1 80 ? 4.143 5.527 12.918 1.00 9.64 80 LYS B N 1
ATOM 2885 C CA . LYS B 1 80 ? 5.502 5.632 13.434 1.00 10.80 80 LYS B CA 1
ATOM 2886 C C . LYS B 1 80 ? 5.928 4.570 14.474 1.00 10.55 80 LYS B C 1
ATOM 2887 O O . LYS B 1 80 ? 7.077 3.999 14.404 1.00 10.75 80 LYS B O 1
ATOM 2893 N N . PHE B 1 81 ? 4.971 4.227 15.359 1.00 10.92 81 PHE B N 1
ATOM 2894 C CA . PHE B 1 81 ? 5.294 3.376 16.473 1.00 11.12 81 PHE B CA 1
ATOM 2895 C C . PHE B 1 81 ? 4.346 2.152 16.564 1.00 12.12 81 PHE B C 1
ATOM 2896 O O . PHE B 1 81 ? 4.550 1.295 17.460 1.00 13.95 81 PHE B O 1
ATOM 2904 N N . GLY B 1 82 ? 3.397 2.101 15.685 1.00 10.35 82 GLY B N 1
ATOM 2905 C CA . GLY B 1 82 ? 2.422 0.981 15.545 1.00 12.35 82 GLY B CA 1
ATOM 2906 C C . GLY B 1 82 ? 1.450 0.968 16.702 1.00 14.20 82 GLY B C 1
ATOM 2907 O O . GLY B 1 82 ? 0.782 -0.044 16.916 1.00 19.06 82 GLY B O 1
ATOM 2908 N N . ARG B 1 83 ? 1.306 2.066 17.418 1.00 14.03 83 ARG B N 1
ATOM 2909 C CA . ARG B 1 83 ? 0.457 2.204 18.577 1.00 16.21 83 ARG B CA 1
ATOM 2910 C C . ARG B 1 83 ? -0.979 2.550 18.170 1.00 18.53 83 ARG B C 1
ATOM 2911 O O . ARG B 1 83 ? -1.166 3.466 17.363 1.00 18.99 83 ARG B O 1
ATOM 2919 N N . ASN B 1 84 ? -2.004 1.919 18.795 1.00 16.15 84 ASN B N 1
ATOM 2920 C CA . ASN B 1 84 ? -3.389 2.240 18.462 1.00 14.23 84 ASN B CA 1
ATOM 2921 C C . ASN B 1 84 ? -3.985 3.176 19.513 1.00 13.48 84 ASN B C 1
ATOM 2922 O O . ASN B 1 84 ? -4.488 2.727 20.573 1.00 13.43 84 ASN B O 1
ATOM 2927 N N . SER B 1 85 ? -3.884 4.476 19.258 1.00 12.18 85 SER B N 1
ATOM 2928 C CA . SER B 1 85 ? -4.385 5.491 20.195 1.00 12.26 85 SER B CA 1
ATOM 2929 C C . SER B 1 85 ? -3.595 5.652 21.498 1.00 11.29 85 SER B C 1
ATOM 2930 O O . SER B 1 85 ? -2.543 5.054 21.665 1.00 11.22 85 SER B O 1
ATOM 2933 N N . ILE B 1 86 ? -4.163 6.446 22.409 1.00 10.65 86 ILE B N 1
ATOM 2934 C CA . ILE B 1 86 ? -3.483 6.877 23.676 1.00 12.44 86 ILE B CA 1
ATOM 2935 C C . ILE B 1 86 ? -3.119 5.689 24.592 1.00 12.27 86 ILE B C 1
ATOM 2936 O O . ILE B 1 86 ? -1.988 5.583 25.090 1.00 10.56 86 ILE B O 1
ATOM 2941 N N . ASP B 1 87 ? -4.044 4.746 24.706 1.00 12.00 87 ASP B N 1
ATOM 2942 C CA . ASP B 1 87 ? -3.830 3.612 25.617 1.00 12.29 87 ASP B CA 1
ATOM 2943 C C . ASP B 1 87 ? -3.359 2.362 24.869 1.00 12.94 87 ASP B C 1
ATOM 2944 O O . ASP B 1 87 ? -3.167 1.257 25.505 1.00 12.86 87 ASP B O 1
ATOM 2949 N N . GLY B 1 88 ? -3.228 2.434 23.546 1.00 10.90 88 GLY B N 1
ATOM 2950 C CA . GLY B 1 88 ? -2.694 1.246 22.816 1.00 11.93 88 GLY B CA 1
ATOM 2951 C C . GLY B 1 88 ? -3.932 0.383 22.490 1.00 11.33 88 GLY B C 1
ATOM 2952 O O . GLY B 1 88 ? -3.815 -0.675 21.852 1.00 11.40 88 GLY B O 1
ATOM 2953 N N . ARG B 1 89 ? -5.104 0.778 22.946 1.00 11.56 89 ARG B N 1
ATOM 2954 C CA . ARG B 1 89 ? -6.290 -0.076 22.796 1.00 10.88 89 ARG B CA 1
ATOM 2955 C C . ARG B 1 89 ? -7.416 0.665 22.127 1.00 11.33 89 ARG B C 1
ATOM 2956 O O . ARG B 1 89 ? -8.602 0.352 22.291 1.00 11.61 89 ARG B O 1
ATOM 2964 N N . GLY B 1 90 ? -7.037 1.694 21.384 1.00 10.79 90 GLY B N 1
ATOM 2965 C CA . GLY B 1 90 ? -7.977 2.407 20.615 1.00 10.86 90 GLY B CA 1
ATOM 2966 C C . GLY B 1 90 ? -8.854 3.402 21.356 1.00 11.38 90 GLY B C 1
ATOM 2967 O O . GLY B 1 90 ? -9.916 3.775 20.821 1.00 11.53 90 GLY B O 1
ATOM 2968 N N . LEU B 1 91 ? -8.405 3.914 22.504 1.00 10.94 91 LEU B N 1
ATOM 2969 C CA . LEU B 1 91 ? -9.276 4.841 23.238 1.00 10.96 91 LEU B CA 1
ATOM 2970 C C . LEU B 1 91 ? -9.870 5.909 22.332 1.00 13.35 91 LEU B C 1
ATOM 2971 O O . LEU B 1 91 ? -9.095 6.523 21.574 1.00 14.43 91 LEU B O 1
ATOM 2976 N N . GLN B 1 92 ? -11.161 6.248 22.513 1.00 12.74 92 GLN B N 1
ATOM 2977 C CA . GLN B 1 92 ? -11.795 7.338 21.734 1.00 15.04 92 GLN B CA 1
ATOM 2978 C C . GLN B 1 92 ? -11.047 8.641 22.012 1.00 14.70 92 GLN B C 1
ATOM 2979 O O . GLN B 1 92 ? -10.823 8.962 23.171 1.00 14.09 92 GLN B O 1
ATOM 2985 N N . LEU B 1 93 ? -10.666 9.403 20.960 1.00 12.75 93 LEU B N 1
ATOM 2986 C CA . LEU B 1 93 ? -9.986 10.694 21.187 1.00 12.35 93 LEU B CA 1
ATOM 2987 C C . LEU B 1 93 ? -11.031 11.831 21.237 1.00 13.00 93 LEU B C 1
ATOM 2988 O O . LEU B 1 93 ? -11.608 12.167 20.161 1.00 13.86 93 LEU B O 1
ATOM 2993 N N . ARG B 1 94 ? -11.298 12.412 22.422 1.00 11.97 94 ARG B N 1
ATOM 2994 C CA . ARG B 1 94 ? -12.323 13.409 22.590 1.00 13.74 94 ARG B CA 1
ATOM 2995 C C . ARG B 1 94 ? -11.556 14.731 22.814 1.00 13.33 94 ARG B C 1
ATOM 2996 O O . ARG B 1 94 ? -10.602 14.800 23.605 1.00 12.86 94 ARG B O 1
ATOM 3004 N N . SER B 1 95 ? -11.928 15.746 22.046 1.00 12.92 95 SER B N 1
ATOM 3005 C CA . SER B 1 95 ? -11.376 17.120 22.206 1.00 12.35 95 SER B CA 1
ATOM 3006 C C . SER B 1 95 ? -12.522 18.111 22.401 1.00 11.79 95 SER B C 1
ATOM 3007 O O . SER B 1 95 ? -13.560 18.023 21.731 1.00 11.65 95 SER B O 1
ATOM 3010 N N . THR B 1 96 ? -12.327 19.037 23.339 1.00 10.72 96 THR B N 1
ATOM 3011 C CA . THR B 1 96 ? -13.251 20.150 23.471 1.00 10.17 96 THR B CA 1
ATOM 3012 C C . THR B 1 96 ? -12.528 21.496 23.126 1.00 9.41 96 THR B C 1
ATOM 3013 O O . THR B 1 96 ? -11.493 21.787 23.721 1.00 12.23 96 THR B O 1
ATOM 3017 N N . VAL B 1 97 ? -13.080 22.264 22.170 1.00 9.61 97 VAL B N 1
ATOM 3018 C CA . VAL B 1 97 ? -12.577 23.592 21.820 1.00 9.86 97 VAL B CA 1
ATOM 3019 C C . VAL B 1 97 ? -13.537 24.661 22.409 1.00 10.02 97 VAL B C 1
ATOM 3020 O O . VAL B 1 97 ? -14.690 24.299 22.868 1.00 9.30 97 VAL B O 1
ATOM 3024 N N . HIS B 1 98 ? -13.137 25.938 22.335 1.00 9.87 98 HIS B N 1
ATOM 3025 C CA . HIS B 1 98 ? -14.009 27.050 22.885 1.00 10.36 98 HIS B CA 1
ATOM 3026 C C . HIS B 1 98 ? -14.262 26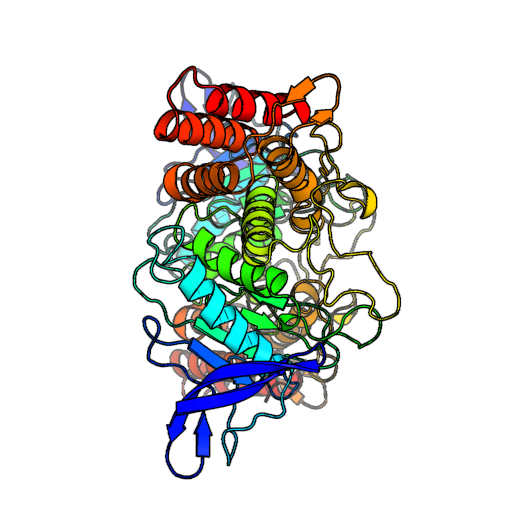.846 24.388 1.00 11.27 98 HIS B C 1
ATOM 3027 O O . HIS B 1 98 ? -15.343 27.168 24.917 1.00 12.40 98 HIS B O 1
ATOM 3034 N N . TYR B 1 99 ? -13.248 26.348 25.092 1.00 12.02 99 TYR B N 1
ATOM 3035 C CA . TYR B 1 99 ? -13.367 26.096 26.528 1.00 11.80 99 TYR B CA 1
ATOM 3036 C C . TYR B 1 99 ? -13.083 27.398 27.281 1.00 11.54 99 TYR B C 1
ATOM 3037 O O . TYR B 1 99 ? -12.001 28.023 27.048 1.00 10.34 99 TYR B O 1
ATOM 3046 N N . GLY B 1 100 ? -14.129 27.821 28.045 1.00 10.78 100 GLY B N 1
ATOM 3047 C CA . GLY B 1 100 ? -14.067 29.024 28.846 1.00 12.68 100 GLY B CA 1
ATOM 3048 C C . GLY B 1 100 ? -13.993 30.300 28.010 1.00 13.26 100 GLY B C 1
ATOM 3049 O O . GLY B 1 100 ? -14.303 30.312 26.827 1.00 12.66 100 GLY B O 1
ATOM 3050 N N . SER B 1 101 ? -13.579 31.406 28.652 1.00 12.98 101 SER B N 1
ATOM 3051 C CA . SER B 1 101 ? -13.515 32.691 27.949 1.00 13.75 101 SER B CA 1
ATOM 3052 C C . SER B 1 101 ? -12.123 33.328 28.049 1.00 14.16 101 SER B C 1
ATOM 3053 O O . SER B 1 101 ? -11.602 33.549 29.168 1.00 14.39 101 SER B O 1
ATOM 3056 N N . ARG B 1 102 ? -11.486 33.589 26.896 1.00 14.89 102 ARG B N 1
ATOM 3057 C CA . ARG B 1 102 ? -10.136 34.153 26.833 1.00 13.50 102 ARG B CA 1
ATOM 3058 C C . ARG B 1 102 ? -9.145 33.282 27.690 1.00 12.40 102 ARG B C 1
ATOM 3059 O O . ARG B 1 102 ? -8.242 33.786 28.346 1.00 10.93 102 ARG B O 1
ATOM 3067 N N . TYR B 1 103 ? -9.433 31.966 27.658 1.00 11.41 103 TYR B N 1
ATOM 3068 C CA . TYR B 1 103 ? -8.763 30.930 28.408 1.00 10.70 103 TYR B CA 1
ATOM 3069 C C . TYR B 1 103 ? -7.388 30.603 27.873 1.00 11.54 103 TYR B C 1
ATOM 3070 O O . TYR B 1 103 ? -7.285 30.065 26.757 1.00 10.51 103 TYR B O 1
ATOM 3079 N N . ASN B 1 104 ? -6.334 31.010 28.635 1.00 10.48 104 ASN B N 1
ATOM 3080 C CA . ASN B 1 104 ? -4.892 30.914 28.219 1.00 11.17 104 ASN B CA 1
ATOM 3081 C C . ASN B 1 104 ? -4.134 29.602 28.373 1.00 10.99 104 ASN B C 1
ATOM 3082 O O . ASN B 1 104 ? -2.976 29.599 28.677 1.00 11.35 104 ASN B O 1
ATOM 3087 N N . ASN B 1 105 ? -4.815 28.478 28.164 1.00 10.78 105 ASN B N 1
ATOM 3088 C CA . ASN B 1 105 ? -4.125 27.216 28.195 1.00 11.64 105 ASN B CA 1
ATOM 3089 C C . ASN B 1 105 ? -4.959 26.143 27.431 1.00 10.48 105 ASN B C 1
ATOM 3090 O O . ASN B 1 105 ? -6.152 26.335 27.123 1.00 10.49 105 ASN B O 1
ATOM 3095 N N . ALA B 1 106 ? -4.311 25.000 27.255 1.00 11.08 106 ALA B N 1
ATOM 3096 C CA . ALA B 1 106 ? -4.931 23.741 26.798 1.00 10.14 106 ALA B CA 1
ATOM 3097 C C . ALA B 1 106 ? -4.365 22.644 27.747 1.00 11.01 106 ALA B C 1
ATOM 3098 O O . ALA B 1 106 ? -3.351 22.817 28.364 1.00 12.30 106 ALA B O 1
ATOM 3100 N N . PHE B 1 107 ? -5.061 21.530 27.879 1.00 10.35 107 PHE B N 1
ATOM 3101 C CA . PHE B 1 107 ? -4.590 20.471 28.755 1.00 9.81 107 PHE B CA 1
ATOM 3102 C C . PHE B 1 107 ? -5.246 19.129 28.436 1.00 9.87 107 PHE B C 1
ATOM 3103 O O . PHE B 1 107 ? -6.367 19.059 28.015 1.00 9.86 107 PHE B O 1
ATOM 3111 N N . TRP B 1 108 ? -4.508 18.073 28.799 1.00 10.03 108 TRP B N 1
ATOM 3112 C CA . TRP B 1 108 ? -5.034 16.716 28.922 1.00 10.40 108 TRP B CA 1
ATOM 3113 C C . TRP B 1 108 ? -5.398 16.554 30.360 1.00 10.76 108 TRP B C 1
ATOM 3114 O O . TRP B 1 108 ? -4.592 16.882 31.279 1.00 10.16 108 TRP B O 1
ATOM 3125 N N . ASN B 1 109 ? -6.567 15.999 30.600 1.00 11.22 109 ASN B N 1
ATOM 3126 C CA . ASN B 1 109 ? -7.076 15.918 31.985 1.00 12.82 109 ASN B CA 1
ATOM 3127 C C . ASN B 1 109 ? -7.249 14.508 32.468 1.00 12.87 109 ASN B C 1
ATOM 3128 O O . ASN B 1 109 ? -7.843 14.308 33.484 1.00 16.02 109 ASN B O 1
ATOM 3133 N N . GLY B 1 110 ? -6.714 13.533 31.751 1.00 12.52 110 GLY B N 1
ATOM 3134 C CA . GLY B 1 110 ? -6.851 12.121 32.165 1.00 13.57 110 GLY B CA 1
ATOM 3135 C C . GLY B 1 110 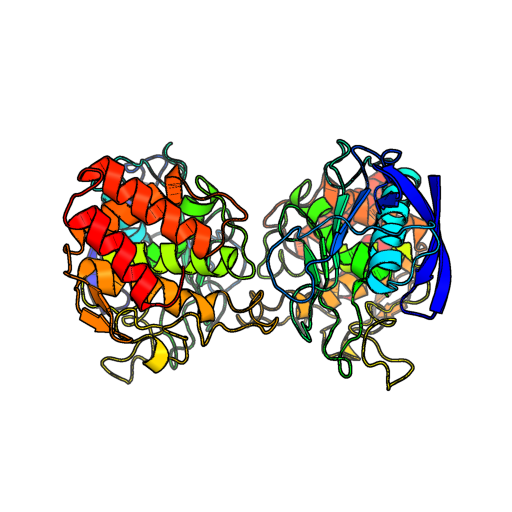? -7.862 11.413 31.306 1.00 12.92 110 GLY B C 1
ATOM 3136 O O . GLY B 1 110 ? -7.871 10.189 31.255 1.00 14.75 110 GLY B O 1
ATOM 3137 N N . SER B 1 111 ? -8.703 12.165 30.587 1.00 12.35 111 SER B N 1
ATOM 3138 C CA A SER B 1 111 ? -9.752 11.560 29.749 0.50 14.78 111 SER B CA 1
ATOM 3139 C CA B SER B 1 111 ? -9.697 11.546 29.700 0.50 14.33 111 SER B CA 1
ATOM 3140 C C . SER B 1 111 ? -9.843 12.160 28.310 1.00 15.45 111 SER B C 1
ATOM 3141 O O . SER B 1 111 ? -10.051 11.434 27.339 1.00 16.76 111 SER B O 1
ATOM 3146 N N . GLN B 1 112 ? -9.673 13.472 28.213 1.00 14.67 112 GLN B N 1
ATOM 3147 C CA . GLN B 1 112 ? -9.802 14.173 26.936 1.00 13.66 112 GLN B CA 1
ATOM 3148 C C . GLN B 1 112 ? -8.802 15.326 26.828 1.00 13.98 112 GLN B C 1
ATOM 3149 O O . GLN B 1 112 ? -8.155 15.695 27.821 1.00 12.70 112 GLN B O 1
ATOM 3155 N N . MET B 1 113 ? -8.690 15.894 25.612 1.00 14.56 113 MET B N 1
ATOM 3156 C CA . MET B 1 113 ? -7.919 17.130 25.319 1.00 14.23 113 MET B CA 1
ATOM 3157 C C . MET B 1 113 ? -8.920 18.310 25.408 1.00 13.30 113 MET B C 1
ATOM 3158 O O . MET B 1 113 ? -10.067 18.183 24.953 1.00 14.11 113 MET B O 1
ATOM 3163 N N . THR B 1 114 ? -8.508 19.458 26.019 1.00 11.61 114 THR B N 1
ATOM 3164 C CA . THR B 1 114 ? -9.395 20.636 26.215 1.00 11.34 114 THR B CA 1
ATOM 3165 C C . THR B 1 114 ? -8.579 21.890 25.807 1.00 10.75 114 THR B C 1
ATOM 3166 O O . THR B 1 114 ? -7.446 22.017 26.215 1.00 9.34 114 THR B O 1
ATOM 3170 N N . TYR B 1 115 ? -9.151 22.719 24.937 1.00 9.76 115 TYR B N 1
ATOM 3171 C CA . TYR B 1 115 ? -8.400 23.886 24.408 1.00 9.99 115 TYR B CA 1
ATOM 3172 C C . TYR B 1 115 ? -9.149 25.195 24.656 1.00 9.89 115 TYR B C 1
ATOM 3173 O O 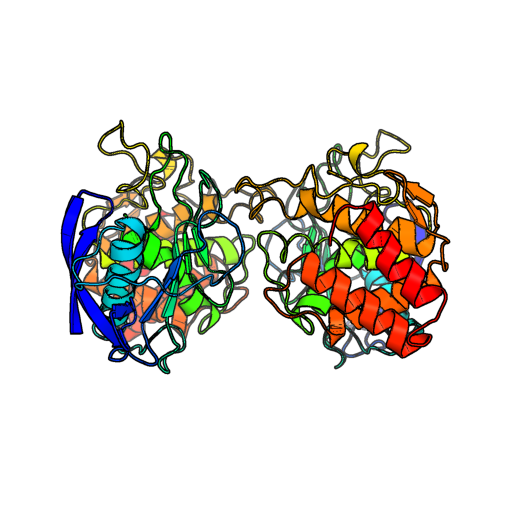. TYR B 1 115 ? -10.262 25.387 24.173 1.00 10.19 115 TYR B O 1
ATOM 3182 N N . GLY B 1 116 ? -8.487 26.150 25.358 1.00 10.98 116 GLY B N 1
ATOM 3183 C CA . GLY B 1 116 ? -9.043 27.502 25.405 1.00 10.10 116 GLY B CA 1
ATOM 3184 C C . GLY B 1 116 ? -8.818 28.130 23.991 1.00 10.19 116 GLY B C 1
ATOM 3185 O O . GLY B 1 116 ? -8.070 27.572 23.118 1.00 8.89 116 GLY B O 1
ATOM 3186 N N . ASP B 1 117 ? -9.499 29.241 23.766 1.00 9.68 117 ASP B N 1
ATOM 3187 C CA . ASP B 1 117 ? -9.276 30.059 22.623 1.00 10.40 117 ASP B CA 1
ATOM 3188 C C . ASP B 1 117 ? -8.101 31.009 22.813 1.00 10.35 117 ASP B C 1
ATOM 3189 O O . ASP B 1 117 ? -7.690 31.748 21.854 1.00 11.61 117 ASP B O 1
ATOM 3194 N N . GLY B 1 118 ? -7.568 31.138 24.033 1.00 10.68 118 GLY B N 1
ATOM 3195 C CA . GLY B 1 118 ? -6.555 32.154 24.236 1.00 10.12 118 GLY B CA 1
ATOM 3196 C C . GLY B 1 118 ? -7.185 33.556 24.413 1.00 10.87 118 GLY B C 1
ATOM 3197 O O . GLY B 1 118 ? -8.347 33.808 24.103 1.00 11.84 118 GLY B O 1
ATOM 3198 N N . ASP B 1 119 ? -6.359 34.504 24.846 1.00 11.47 119 ASP B N 1
ATOM 3199 C CA . ASP B 1 119 ? -6.921 35.837 25.065 1.00 13.00 119 ASP B CA 1
ATOM 3200 C C . ASP B 1 119 ? -6.827 36.671 23.831 1.00 15.33 119 ASP B C 1
ATOM 3201 O O . ASP B 1 119 ? -7.295 37.807 23.856 1.00 16.63 119 ASP B O 1
ATOM 3206 N N . GLY B 1 120 ? -6.224 36.137 22.761 1.00 14.30 120 GLY B N 1
ATOM 3207 C CA . GLY B 1 120 ? -6.198 36.871 21.512 1.00 14.13 120 GLY B CA 1
ATOM 3208 C C . GLY B 1 120 ? -4.965 37.717 21.364 1.00 15.55 120 GLY B C 1
ATOM 3209 O O . GLY B 1 120 ? -4.701 38.194 20.261 1.00 17.82 120 GLY B O 1
ATOM 3210 N N . SER B 1 121 ? -4.212 37.915 22.435 1.00 15.28 121 SER B N 1
ATOM 3211 C CA A SER B 1 121 ? -2.964 38.695 22.411 0.50 14.55 121 SER B CA 1
ATOM 3212 C CA B SER B 1 121 ? -2.955 38.657 22.317 0.50 14.82 121 SER B CA 1
ATOM 3213 C C . SER B 1 121 ? -1.735 37.842 22.756 1.00 15.91 121 SER B C 1
ATOM 3214 O O . SER B 1 121 ? -0.735 37.797 22.038 1.00 15.70 121 SER B O 1
ATOM 3219 N N . THR B 1 122 ? -1.780 37.158 23.911 1.00 15.44 122 THR B N 1
ATOM 3220 C CA . THR B 1 122 ? -0.711 36.210 24.253 1.00 14.36 122 THR B CA 1
ATOM 3221 C C . THR B 1 122 ? -0.843 34.873 23.460 1.00 13.62 122 THR B C 1
ATOM 3222 O O . THR B 1 122 ? 0.156 34.281 23.019 1.00 13.69 122 THR B O 1
ATOM 3226 N N . PHE B 1 123 ? -2.079 34.427 23.309 1.00 12.39 123 PHE B N 1
ATOM 3227 C CA . PHE B 1 123 ? -2.391 33.159 22.608 1.00 11.98 123 PHE B CA 1
ATOM 3228 C C . PHE B 1 123 ? -3.623 33.283 21.755 1.00 11.51 123 PHE B C 1
ATOM 3229 O O . PHE B 1 123 ? -4.527 34.055 22.092 1.00 10.74 123 PHE B O 1
ATOM 3237 N N . ILE B 1 124 ? -3.663 32.489 20.678 1.00 10.59 124 ILE B N 1
ATOM 3238 C CA . ILE B 1 124 ? -4.858 32.241 19.930 1.00 10.97 124 ILE B CA 1
ATOM 3239 C C . ILE B 1 124 ? -5.196 30.753 20.142 1.00 10.79 124 ILE B C 1
ATOM 3240 O O . ILE B 1 124 ? -4.524 30.083 20.978 1.00 10.24 124 ILE B O 1
ATOM 3245 N N . ALA B 1 125 ? -6.240 30.272 19.456 1.00 9.43 125 ALA B N 1
ATOM 3246 C CA . ALA B 1 125 ? -6.825 28.966 19.781 1.00 8.65 125 ALA B CA 1
ATOM 3247 C C . ALA B 1 125 ? -5.736 27.873 19.800 1.00 8.62 125 ALA B C 1
ATOM 3248 O O . ALA B 1 125 ? -5.029 27.705 18.789 1.00 8.47 125 ALA B O 1
ATOM 3250 N N . PHE B 1 126 ? -5.641 27.129 20.916 1.00 8.81 126 PHE B N 1
ATOM 3251 C CA . PHE B 1 126 ? -4.457 26.251 21.125 1.00 7.80 126 PHE B CA 1
ATOM 3252 C C . PHE B 1 126 ? -4.405 25.080 20.150 1.00 8.64 126 PHE B C 1
ATOM 3253 O O . PHE B 1 126 ? -3.310 24.546 19.901 1.00 8.79 126 PHE B O 1
ATOM 3261 N N . SER B 1 127 ? -5.568 24.667 19.644 1.00 8.70 127 SER B N 1
ATOM 3262 C CA . SER B 1 127 ? -5.568 23.577 18.696 1.00 9.20 127 SER B CA 1
ATOM 3263 C C . SER B 1 127 ? -4.942 23.942 17.380 1.00 9.56 127 SER B C 1
ATOM 3264 O O . SER B 1 127 ? -4.706 23.049 16.521 1.00 10.08 127 SER B O 1
ATOM 3267 N N . GLY B 1 128 ? -4.662 25.233 17.189 1.00 9.24 128 GLY B N 1
ATOM 3268 C CA . GLY B 1 128 ? -4.072 25.723 15.921 1.00 9.82 128 GLY B CA 1
ATOM 3269 C C . GLY B 1 128 ? -2.626 25.372 15.642 1.00 10.42 128 GLY B C 1
ATOM 3270 O O . GLY B 1 128 ? -2.133 25.692 14.585 1.00 10.13 128 GLY B O 1
ATOM 3271 N N . ASP B 1 129 ? -1.916 24.757 16.600 1.00 9.31 129 ASP B N 1
ATOM 3272 C CA . ASP B 1 129 ? -0.513 24.263 16.410 1.00 9.47 129 ASP B CA 1
ATOM 3273 C C . ASP B 1 129 ? -0.652 22.722 16.543 1.00 9.56 129 ASP B C 1
ATOM 3274 O O . ASP B 1 129 ? -1.004 22.233 17.655 1.00 8.04 129 ASP B O 1
ATOM 3279 N N . PRO B 1 130 ? -0.307 21.966 15.480 1.00 9.86 130 PRO B N 1
ATOM 3280 C CA . PRO B 1 130 ? -0.248 20.529 15.668 1.00 10.53 130 PRO B CA 1
ATOM 3281 C C . PRO B 1 130 ? 0.731 20.050 16.736 1.00 9.34 130 PRO B C 1
ATOM 3282 O O . PRO B 1 130 ? 0.534 18.952 17.282 1.00 8.56 130 PRO B O 1
ATOM 3286 N N . ASP B 1 131 ? 1.771 20.817 17.085 1.00 8.73 131 ASP B N 1
ATOM 3287 C CA . ASP B 1 131 ? 2.650 20.423 18.175 1.00 8.89 131 ASP B CA 1
ATOM 3288 C C . ASP B 1 131 ? 2.001 20.542 19.588 1.00 7.89 131 ASP B C 1
ATOM 3289 O O . ASP B 1 131 ? 2.368 19.821 20.513 1.00 7.78 131 ASP B O 1
ATOM 3294 N N . VAL B 1 132 ? 0.981 21.391 19.716 1.00 7.74 132 VAL B N 1
ATOM 3295 C CA . VAL B 1 132 ? 0.296 21.540 20.973 1.00 7.61 132 VAL B CA 1
ATOM 3296 C C . VAL B 1 132 ? -0.702 20.371 21.101 1.00 8.10 132 VAL B C 1
ATOM 3297 O O . VAL B 1 132 ? -0.809 19.749 22.187 1.00 9.03 132 VAL B O 1
ATOM 3301 N N . VAL B 1 133 ? -1.417 20.057 20.004 1.00 8.78 133 VAL B N 1
ATOM 3302 C CA . VAL B 1 133 ? -2.358 18.930 20.039 1.00 8.78 133 VAL B CA 1
ATOM 3303 C C . VAL B 1 133 ? -1.441 17.679 20.382 1.00 9.24 133 VAL B C 1
ATOM 3304 O O . VAL B 1 133 ? -1.812 16.863 21.238 1.00 7.59 133 VAL B O 1
ATOM 3308 N N . GLY B 1 134 ? -0.302 17.524 19.680 1.00 10.50 134 GLY B N 1
ATOM 3309 C CA . GLY B 1 134 ? 0.662 16.423 19.953 1.00 10.21 134 GLY B CA 1
ATOM 3310 C C . GLY B 1 134 ? 1.083 16.365 21.396 1.00 11.54 134 GLY B C 1
ATOM 3311 O O . GLY B 1 134 ? 1.101 15.272 21.985 1.00 10.12 134 GLY B O 1
ATOM 3312 N N . HIS B 1 135 ? 1.492 17.516 21.945 1.00 9.01 135 HIS B N 1
ATOM 3313 C CA . HIS B 1 135 ? 1.949 17.654 23.295 1.00 9.67 135 HIS B CA 1
ATOM 3314 C C . HIS B 1 135 ? 0.862 17.177 24.273 1.00 10.56 135 HIS B C 1
ATOM 3315 O O . HIS B 1 135 ? 1.165 16.314 25.149 1.00 8.90 135 HIS B O 1
ATOM 3322 N N . GLU B 1 136 ? -0.385 17.641 24.107 1.00 10.34 136 GLU B N 1
ATOM 3323 C CA . GLU B 1 136 ? -1.446 17.270 25.075 1.00 11.69 136 GLU B CA 1
ATOM 3324 C C . GLU B 1 136 ? -1.823 15.804 24.988 1.00 11.08 136 GLU B C 1
ATOM 3325 O O . GLU B 1 136 ? -1.965 15.166 26.068 1.00 10.92 136 GLU B O 1
ATOM 3331 N N . LEU B 1 137 ? -1.947 15.268 23.774 1.00 10.79 137 LEU B N 1
ATOM 3332 C CA . LEU B 1 137 ? -2.301 13.865 23.632 1.00 10.52 137 LEU B CA 1
ATOM 3333 C C . LEU B 1 137 ? -1.181 13.011 24.188 1.00 10.35 137 LEU B C 1
ATOM 3334 O O . LEU B 1 137 ? -1.428 11.916 24.719 1.00 9.43 137 LEU B O 1
ATOM 3339 N N . THR B 1 138 ? 0.060 13.469 24.079 1.00 10.10 138 THR B N 1
ATOM 3340 C CA . THR B 1 138 ? 1.171 12.665 24.578 1.00 9.25 138 THR B CA 1
ATOM 3341 C C . THR B 1 138 ? 1.153 12.558 26.071 1.00 9.86 138 THR B C 1
ATOM 3342 O O . THR B 1 138 ? 1.686 11.567 26.602 1.00 9.56 138 THR B O 1
ATOM 3346 N N . HIS B 1 139 ? 0.599 13.559 26.768 1.00 9.12 139 HIS B N 1
ATOM 3347 C CA . HIS B 1 139 ? 0.374 13.410 28.190 1.00 10.08 139 HIS B CA 1
ATOM 3348 C C . HIS B 1 139 ? -0.416 12.144 28.484 1.00 10.18 139 HIS B C 1
ATOM 3349 O O . HIS B 1 139 ? -0.039 11.417 29.457 1.00 10.18 139 HIS B O 1
ATOM 3356 N N . GLY B 1 140 ? -1.401 11.809 27.657 1.00 9.49 140 GLY B N 1
ATOM 3357 C CA . GLY B 1 140 ? -2.290 10.596 27.877 1.00 10.56 140 GLY B CA 1
ATOM 3358 C C . GLY B 1 140 ? -1.396 9.373 27.647 1.00 10.48 140 GLY B C 1
ATOM 3359 O O . GLY B 1 140 ? -1.434 8.392 28.376 1.00 10.50 140 GLY B O 1
ATOM 3360 N N . VAL B 1 141 ? -0.604 9.443 26.585 1.00 9.56 141 VAL B N 1
ATOM 3361 C CA . VAL B 1 141 ? 0.343 8.315 26.244 1.00 10.57 141 VAL B CA 1
ATOM 3362 C C . VAL B 1 141 ? 1.259 8.010 27.427 1.00 11.07 141 VAL B C 1
ATOM 3363 O O . VAL B 1 141 ? 1.457 6.882 27.809 1.00 10.49 141 VAL B O 1
ATOM 3367 N N . THR B 1 142 ? 1.755 9.050 28.062 1.00 11.67 142 THR B N 1
ATOM 3368 C CA . THR B 1 142 ? 2.578 8.910 29.238 1.00 11.29 142 THR B CA 1
ATOM 3369 C C . THR B 1 142 ? 1.780 8.306 30.384 1.00 12.62 142 THR B C 1
ATOM 3370 O O . THR B 1 142 ? 2.239 7.317 31.027 1.00 10.63 142 THR B O 1
ATOM 3374 N N . GLU B 1 143 ? 0.594 8.835 30.650 1.00 11.77 143 GLU B N 1
ATOM 3375 C CA . GLU B 1 143 ? -0.224 8.263 31.748 1.00 13.91 143 GLU B CA 1
ATOM 3376 C C . GLU B 1 143 ? -0.480 6.762 31.598 1.00 13.64 143 GLU B C 1
ATOM 3377 O O . GLU B 1 143 ? -0.454 6.012 32.601 1.00 14.52 143 GLU B O 1
ATOM 3383 N N . TYR B 1 144 ? -0.699 6.314 30.373 1.00 12.34 144 TYR B N 1
ATOM 3384 C CA . TYR B 1 144 ? -0.869 4.880 30.118 1.00 12.48 144 TYR B CA 1
ATOM 3385 C C . TYR B 1 144 ? 0.423 4.061 30.030 1.00 13.14 144 TYR B C 1
ATOM 3386 O O . TYR B 1 144 ? 0.325 2.853 29.762 1.00 14.71 144 TYR B O 1
ATOM 3395 N N . THR B 1 145 ? 1.613 4.668 30.173 1.00 11.94 145 THR B N 1
ATOM 3396 C CA . THR B 1 145 ? 2.885 3.944 29.891 1.00 12.78 145 THR B CA 1
ATOM 3397 C C . THR B 1 145 ? 3.785 4.165 31.087 1.00 13.58 145 THR B C 1
ATOM 3398 O O . THR B 1 145 ? 3.571 3.540 32.107 1.00 15.31 145 THR B O 1
ATOM 3402 N N . SER B 1 146 ? 4.722 5.125 31.054 1.00 12.97 146 SER B N 1
ATOM 3403 C CA . SER B 1 146 ? 5.602 5.376 32.194 1.00 13.31 146 SER B CA 1
ATOM 3404 C C . SER B 1 146 ? 4.894 5.875 33.421 1.00 13.97 146 SER B C 1
ATOM 3405 O O . SER B 1 146 ? 5.343 5.680 34.560 1.00 14.06 146 SER B O 1
ATOM 3408 N N . ASN B 1 147 ? 3.753 6.547 33.181 1.00 13.91 147 ASN B N 1
ATOM 3409 C CA . ASN B 1 147 ? 2.968 7.172 34.232 1.00 14.21 147 ASN B CA 1
ATOM 3410 C C . ASN B 1 147 ? 3.791 8.122 35.076 1.00 12.74 147 ASN B C 1
ATOM 3411 O O . ASN B 1 147 ? 3.608 8.220 36.287 1.00 12.79 147 ASN B O 1
ATOM 3416 N N . LEU B 1 148 ? 4.752 8.838 34.421 1.00 10.29 148 LEU B N 1
ATOM 3417 C CA . LEU B 1 148 ? 5.549 9.863 35.087 1.00 10.17 148 LEU B CA 1
ATOM 3418 C C . LEU B 1 148 ? 4.795 10.802 35.989 1.00 10.60 148 LEU B C 1
ATOM 3419 O O . LEU B 1 148 ? 3.776 11.473 35.592 1.00 10.35 148 LEU B O 1
ATOM 3424 N N . GLU B 1 149 ? 5.274 10.901 37.210 1.00 11.52 149 GLU B N 1
ATOM 3425 C CA . GLU B 1 149 ? 4.665 11.840 38.178 1.00 13.29 149 GLU B CA 1
ATOM 3426 C C . GLU B 1 149 ? 4.772 13.288 37.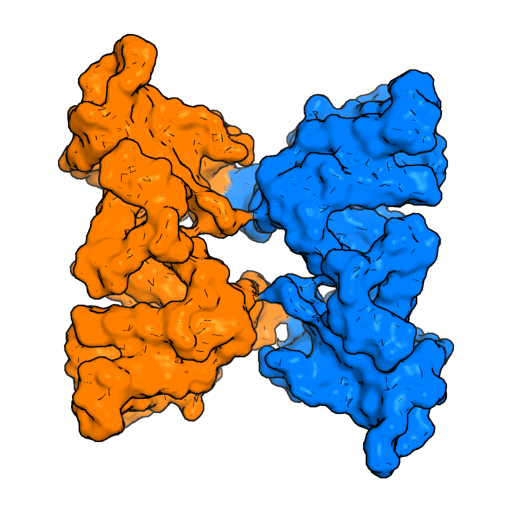721 1.00 14.54 149 GLU B C 1
ATOM 3427 O O . GLU B 1 149 ? 5.640 13.601 36.905 1.00 17.42 149 GLU B O 1
ATOM 3433 N N . TYR B 1 150 ? 3.936 14.185 38.227 1.00 14.66 150 TYR B N 1
ATOM 3434 C CA A TYR B 1 150 ? 3.772 15.544 37.757 0.50 15.15 150 TYR B CA 1
ATOM 3435 C CA B TYR B 1 150 ? 3.945 15.544 37.640 0.50 14.13 150 TYR B CA 1
ATOM 3436 C C . TYR B 1 150 ? 4.626 16.568 38.532 1.00 13.48 150 TYR B C 1
ATOM 3437 O O . TYR B 1 150 ? 4.237 17.727 38.605 1.00 12.38 150 TYR B O 1
ATOM 3454 N N . TYR B 1 151 ? 5.712 16.119 39.165 1.00 13.41 151 TYR B N 1
ATOM 3455 C CA . TYR B 1 151 ? 6.592 16.917 40.047 1.00 13.85 151 TYR B CA 1
ATOM 3456 C C . TYR B 1 151 ? 8.090 16.699 39.808 1.00 12.06 151 TYR B C 1
ATOM 3457 O O . TYR B 1 151 ? 8.517 15.570 39.469 1.00 11.48 151 TYR B O 1
ATOM 3466 N N . GLY B 1 152 ? 8.884 17.751 40.002 1.00 11.22 152 GLY B N 1
ATOM 3467 C CA . GLY B 1 152 ? 10.329 17.640 40.044 1.00 10.13 152 GLY B CA 1
ATOM 3468 C C . GLY B 1 152 ? 10.824 17.103 38.725 1.00 10.21 152 GLY B C 1
ATOM 3469 O O . GLY B 1 152 ? 10.167 17.348 37.692 1.00 10.21 152 GLY B O 1
ATOM 3470 N N . GLU B 1 153 ? 11.897 16.338 38.752 1.00 9.17 153 GLU B N 1
ATOM 3471 C CA . GLU B 1 153 ? 12.443 15.849 37.493 1.00 10.45 153 GLU B CA 1
ATOM 3472 C C . GLU B 1 153 ? 11.525 14.946 36.782 1.00 9.75 153 GLU B C 1
ATOM 3473 O O . GLU B 1 153 ? 11.535 14.981 35.542 1.00 10.43 153 GLU B O 1
ATOM 3479 N N . SER B 1 154 ? 10.768 14.087 37.474 1.00 10.61 154 SER B N 1
ATOM 3480 C CA A SER B 1 154 ? 9.763 13.235 36.800 0.50 10.19 154 SER B CA 1
ATOM 3481 C CA B SER B 1 154 ? 9.785 13.226 36.773 0.50 10.52 154 SER B CA 1
ATOM 3482 C C . SER B 1 154 ? 8.765 14.058 35.987 1.00 10.78 154 SER B C 1
ATOM 3483 O O . SER B 1 154 ? 8.451 13.725 34.842 1.00 11.30 154 SER B O 1
ATOM 3488 N N . GLY B 1 155 ? 8.304 15.148 36.577 1.00 10.22 155 GLY B N 1
ATOM 3489 C CA . GLY B 1 155 ? 7.354 15.996 35.930 1.00 11.38 155 GLY B CA 1
ATOM 3490 C C . GLY B 1 155 ? 7.999 16.740 34.731 1.00 9.60 155 GLY B C 1
ATOM 3491 O O . GLY B 1 155 ? 7.246 16.981 33.733 1.00 10.77 155 GLY B O 1
ATOM 3492 N N . ALA B 1 156 ? 9.272 17.111 34.834 1.00 10.26 156 ALA B N 1
ATOM 3493 C CA . ALA B 1 156 ? 9.993 17.790 33.721 1.00 8.65 156 ALA B CA 1
ATOM 3494 C C . ALA B 1 156 ? 10.248 16.799 32.576 1.00 9.42 156 ALA B C 1
ATOM 3495 O O . ALA B 1 156 ? 10.015 17.151 31.418 1.00 8.34 156 ALA B O 1
ATOM 3497 N N . LEU B 1 157 ? 10.499 15.529 32.932 1.00 9.15 157 LEU B N 1
ATOM 3498 C CA . LEU B 1 157 ? 10.549 14.467 31.891 1.00 9.57 157 LEU B CA 1
ATOM 3499 C C . LEU B 1 157 ? 9.191 14.316 31.116 1.00 10.38 157 LEU B C 1
ATOM 3500 O O . LEU B 1 157 ? 9.134 14.116 29.868 1.00 10.60 157 LEU B O 1
ATOM 3505 N N . ASN B 1 158 ? 8.102 14.316 31.882 1.00 9.91 158 ASN B N 1
ATOM 3506 C CA . ASN B 1 158 ? 6.740 14.162 31.361 1.00 9.91 158 ASN B CA 1
ATOM 3507 C C . ASN B 1 158 ? 6.544 15.320 30.358 1.00 9.59 158 ASN B C 1
ATOM 3508 O O . ASN B 1 158 ? 6.065 15.081 29.251 1.00 9.74 158 ASN B O 1
ATOM 3513 N N . GLU B 1 159 ? 6.860 16.561 30.765 1.00 8.70 159 GLU B N 1
ATOM 3514 C CA A GLU B 1 159 ? 6.768 17.719 29.855 0.50 8.72 159 GLU B CA 1
ATOM 3515 C CA B GLU B 1 159 ? 6.797 17.714 29.872 0.50 8.71 159 GLU B CA 1
ATOM 3516 C C . GLU B 1 159 ? 7.603 17.530 28.579 1.00 9.12 159 GLU B C 1
ATOM 3517 O O . GLU B 1 159 ? 7.065 17.732 27.461 1.00 9.42 159 GLU B O 1
ATOM 3528 N N . ALA B 1 160 ? 8.869 17.134 28.759 1.00 8.37 160 ALA B N 1
ATOM 3529 C CA . ALA B 1 160 ? 9.888 16.996 27.669 1.00 8.41 160 ALA B CA 1
ATOM 3530 C C . ALA B 1 160 ? 9.385 15.981 26.651 1.00 8.76 160 ALA B C 1
ATOM 3531 O O . ALA B 1 160 ? 9.446 16.210 25.472 1.00 8.13 160 ALA B O 1
ATOM 3533 N N . PHE B 1 161 ? 8.881 14.853 27.137 1.00 8.64 161 PHE B N 1
ATOM 3534 C CA . PHE B 1 161 ? 8.369 13.859 26.192 1.00 8.20 161 PHE B CA 1
ATOM 3535 C C . PHE B 1 161 ? 7.210 14.341 25.327 1.00 8.56 161 PHE B C 1
ATOM 3536 O O . PHE B 1 161 ? 7.170 14.115 24.091 1.00 8.39 161 PHE B O 1
ATOM 3544 N N . SER B 1 162 ? 6.310 15.161 25.929 1.00 7.66 162 SER B N 1
ATOM 3545 C CA . SER B 1 162 ? 5.208 15.698 25.184 1.00 7.21 162 SER B CA 1
ATOM 3546 C C . SER B 1 162 ? 5.743 16.738 24.147 1.00 7.90 162 SER B C 1
ATOM 3547 O O . SER B 1 162 ? 5.220 16.874 23.097 1.00 7.69 162 SER B O 1
ATOM 3550 N N . ASP B 1 163 ? 6.728 17.490 24.527 1.00 7.54 163 ASP B N 1
ATOM 3551 C CA . ASP B 1 163 ? 7.340 18.438 23.546 1.00 7.44 163 ASP B CA 1
ATOM 3552 C C . ASP B 1 163 ? 8.030 17.674 22.443 1.00 7.16 163 ASP B C 1
ATOM 3553 O O . ASP B 1 163 ? 7.925 18.023 21.303 1.00 7.15 163 ASP B O 1
ATOM 3558 N N . VAL B 1 164 ? 8.804 16.669 22.823 1.00 5.89 164 VAL B N 1
ATOM 3559 C CA . VAL B 1 164 ? 9.607 15.889 21.820 1.00 6.21 164 VAL B CA 1
ATOM 3560 C C . VAL B 1 164 ? 8.629 15.307 20.813 1.00 6.06 164 VAL B C 1
ATOM 3561 O O . VAL B 1 164 ? 8.792 15.441 19.597 1.00 6.23 164 VAL B O 1
ATOM 3565 N N . ILE B 1 165 ? 7.566 14.637 21.296 1.00 6.00 165 ILE B N 1
ATOM 3566 C CA . ILE B 1 165 ? 6.617 14.039 20.341 1.00 6.69 165 ILE B CA 1
ATOM 3567 C C . ILE B 1 165 ? 5.820 15.086 19.549 1.00 7.17 165 ILE B C 1
ATOM 3568 O O . ILE B 1 165 ? 5.728 15.006 18.353 1.00 7.80 165 ILE B O 1
ATOM 3573 N N . GLY B 1 166 ? 5.316 16.118 20.238 1.00 7.05 166 GLY B N 1
ATOM 3574 C CA . GLY B 1 166 ? 4.499 17.094 19.526 1.00 8.24 166 GLY B CA 1
ATOM 3575 C C . GLY B 1 166 ? 5.329 17.768 18.420 1.00 7.82 166 GLY B C 1
ATOM 3576 O O . GLY B 1 166 ? 4.854 18.031 17.288 1.00 9.71 166 GLY B O 1
ATOM 3577 N N . ASN B 1 167 ? 6.562 18.100 18.770 1.00 7.64 167 ASN B N 1
ATOM 3578 C CA . ASN B 1 167 ? 7.410 18.805 17.807 1.00 7.53 167 ASN B CA 1
ATOM 3579 C C . ASN B 1 167 ? 7.737 17.856 16.642 1.00 8.53 167 ASN B C 1
ATOM 3580 O O . ASN B 1 167 ? 7.851 18.293 15.488 1.00 8.31 167 ASN B O 1
ATOM 3585 N N . ASP B 1 168 ? 7.907 16.558 16.984 1.00 8.93 168 ASP B N 1
ATOM 3586 C CA . ASP B 1 168 ? 8.309 15.578 15.925 1.00 9.85 168 ASP B CA 1
ATOM 3587 C C . ASP B 1 168 ? 7.135 15.352 14.918 1.00 9.29 168 ASP B C 1
ATOM 3588 O O . ASP B 1 168 ? 7.357 14.913 13.730 1.00 11.22 168 ASP B O 1
ATOM 3593 N N . ILE B 1 169 ? 5.887 15.522 15.356 1.00 10.48 169 ILE B N 1
ATOM 3594 C CA . ILE B 1 169 ? 4.762 15.317 14.499 1.00 11.88 169 ILE B CA 1
ATOM 3595 C C . ILE B 1 169 ? 4.828 16.306 13.358 1.00 13.85 169 ILE B C 1
ATOM 3596 O O . ILE B 1 169 ? 4.565 15.947 12.212 1.00 13.32 169 ILE B O 1
ATOM 3601 N N . GLN B 1 170 ? 5.152 17.546 13.694 1.00 15.96 170 GLN B N 1
ATOM 3602 C CA . GLN B 1 170 ? 5.028 18.608 12.682 1.00 18.15 170 GLN B CA 1
ATOM 3603 C C . GLN B 1 170 ? 6.313 18.723 11.892 1.00 18.97 170 GLN B C 1
ATOM 3604 O O . GLN B 1 170 ? 6.261 18.962 10.704 1.00 20.21 170 GLN B O 1
ATOM 3610 N N . ARG B 1 171 ? 7.457 18.572 12.581 1.00 16.86 171 ARG B N 1
ATOM 3611 C CA . ARG B 1 171 ? 8.772 18.667 12.029 1.00 17.07 171 ARG B CA 1
ATOM 3612 C C . ARG B 1 171 ? 8.966 19.961 11.199 1.00 17.45 171 ARG B C 1
ATOM 3613 O O . ARG B 1 171 ? 9.631 19.949 10.153 1.00 19.88 171 ARG B O 1
ATOM 3621 N N . LYS B 1 172 ? 8.347 21.051 11.630 1.00 14.86 172 LYS B N 1
ATOM 3622 C CA . LYS B 1 172 ? 8.534 22.329 10.926 1.00 15.32 172 LYS B CA 1
ATOM 3623 C C . LYS B 1 172 ? 9.884 23.012 11.347 1.00 13.90 172 LYS B C 1
ATOM 3624 O O . LYS B 1 172 ? 10.526 23.729 10.519 1.00 12.52 172 LYS B O 1
ATOM 3630 N N . ASN B 1 173 ? 10.306 22.811 12.586 1.00 11.67 173 ASN B N 1
ATOM 3631 C CA . ASN B 1 173 ? 11.429 23.565 13.161 1.00 11.12 173 ASN B CA 1
ATOM 3632 C C . ASN B 1 173 ? 11.727 22.962 14.555 1.00 9.17 173 ASN B C 1
ATOM 3633 O O . ASN B 1 173 ? 11.220 21.838 14.852 1.00 8.32 173 ASN B O 1
ATOM 3638 N N . TRP B 1 174 ? 12.430 23.694 15.406 1.00 8.33 174 TRP B N 1
ATOM 3639 C CA . TRP B 1 174 ? 12.726 23.155 16.781 1.00 8.40 174 TRP B CA 1
ATOM 3640 C C . TRP B 1 174 ? 11.924 23.847 17.881 1.00 8.92 174 TRP B C 1
ATOM 3641 O O . TRP B 1 174 ? 12.342 23.902 19.029 1.00 10.46 174 TRP B O 1
ATOM 3652 N N . LEU B 1 175 ? 10.784 24.404 17.509 1.00 9.18 175 LEU B N 1
ATOM 3653 C CA . LEU B 1 175 ? 10.043 25.248 18.430 1.00 9.05 175 LEU B CA 1
ATOM 3654 C C . LEU B 1 175 ? 8.808 24.493 18.901 1.00 8.93 175 LEU B C 1
ATOM 3655 O O . LEU B 1 175 ? 8.391 23.510 18.242 1.00 8.82 175 LEU B O 1
ATOM 3660 N N . VAL B 1 176 ? 8.125 24.984 19.950 1.00 8.68 176 VAL B N 1
ATOM 3661 C CA . VAL B 1 176 ? 6.851 24.374 20.376 1.00 10.11 176 VAL B CA 1
ATOM 3662 C C . VAL B 1 176 ? 5.890 25.559 20.602 1.00 9.84 176 VAL B C 1
ATOM 3663 O O . VAL B 1 176 ? 6.350 26.588 21.150 1.00 9.21 176 VAL B O 1
ATOM 3667 N N . GLY B 1 177 ? 4.672 25.441 20.102 1.00 9.99 177 GLY B N 1
ATOM 3668 C CA . GLY B 1 177 ? 3.536 26.455 20.303 1.00 11.07 177 GLY B CA 1
ATOM 3669 C C . GLY B 1 177 ? 3.797 27.693 19.411 1.00 13.10 177 GLY B C 1
ATOM 3670 O O . GLY B 1 177 ? 3.122 28.749 19.578 1.00 14.29 177 GLY B O 1
ATOM 3671 N N . ASP B 1 178 ? 4.719 27.588 18.450 1.00 12.99 178 ASP B N 1
ATOM 3672 C CA . ASP B 1 178 ? 5.047 28.780 17.637 1.00 13.55 178 ASP B CA 1
ATOM 3673 C C . ASP B 1 178 ? 3.810 29.202 16.794 1.00 13.37 178 ASP B C 1
ATOM 3674 O O . ASP B 1 178 ? 3.741 30.399 16.400 1.00 15.64 178 ASP B O 1
ATOM 3679 N N . ASP B 1 179 ? 2.845 28.306 16.469 1.00 11.71 179 ASP B N 1
ATOM 3680 C CA . ASP B 1 179 ? 1.717 28.721 15.650 1.00 12.92 179 ASP B CA 1
ATOM 3681 C C . ASP B 1 179 ? 0.672 29.516 16.402 1.00 12.72 179 ASP B C 1
ATOM 3682 O O . ASP B 1 179 ? -0.023 30.317 15.760 1.00 14.32 179 ASP B O 1
ATOM 3687 N N . ILE B 1 180 ? 0.527 29.310 17.710 1.00 12.05 180 ILE B N 1
ATOM 3688 C CA . ILE B 1 180 ? -0.585 29.879 18.432 1.00 10.73 180 ILE B CA 1
ATOM 3689 C C . ILE B 1 180 ? -0.171 30.954 19.449 1.00 12.52 180 ILE B C 1
ATOM 3690 O O . ILE B 1 180 ? -1.037 31.533 20.123 1.00 11.97 180 ILE B O 1
ATOM 3695 N N . TYR B 1 181 ? 1.155 31.117 19.612 1.00 12.81 181 TYR B N 1
ATOM 3696 C CA . TYR B 1 181 ? 1.700 32.066 20.598 1.00 12.03 181 TYR B CA 1
ATOM 3697 C C . TYR B 1 181 ? 1.822 33.444 19.921 1.00 12.65 181 TYR B C 1
ATOM 3698 O O . TYR B 1 181 ? 2.397 33.526 18.825 1.00 12.79 181 TYR B O 1
ATOM 3707 N N . THR B 1 182 ? 1.378 34.499 20.644 1.00 13.26 182 THR B N 1
ATOM 3708 C CA . THR B 1 182 ? 1.658 35.924 20.249 1.00 12.80 182 THR B CA 1
ATOM 3709 C C . THR B 1 182 ? 1.405 36.217 18.758 1.00 13.59 182 THR B C 1
ATOM 3710 O O . THR B 1 182 ? 2.396 36.426 17.958 1.00 14.42 182 THR B O 1
ATOM 3714 N N . PRO B 1 183 ? 0.115 36.260 18.369 1.00 15.46 183 PRO B N 1
ATOM 3715 C CA . PRO B 1 183 ? -0.273 36.455 16.946 1.00 14.10 183 PRO B CA 1
ATOM 3716 C C . PRO B 1 183 ? 0.389 37.715 16.337 1.00 14.80 183 PRO B C 1
ATOM 3717 O O . PRO B 1 183 ? 0.607 37.770 15.137 1.00 16.48 183 PRO B O 1
ATOM 3721 N N . ASN B 1 184 ? 0.793 38.662 17.184 1.00 14.16 184 ASN B N 1
ATOM 3722 C CA A ASN B 1 184 ? 1.404 39.923 16.665 0.50 14.20 184 ASN B CA 1
ATOM 3723 C CA B ASN B 1 184 ? 1.453 39.910 16.742 0.50 15.67 184 ASN B CA 1
ATOM 3724 C C . ASN B 1 184 ? 2.926 39.906 16.501 1.00 16.85 184 ASN B C 1
ATOM 3725 O O . ASN B 1 184 ? 3.437 40.835 15.862 1.00 16.69 184 ASN B O 1
ATOM 3734 N N . ILE B 1 185 ? 3.635 38.886 17.048 1.00 15.24 185 ILE B N 1
ATOM 3735 C CA . ILE B 1 185 ? 5.084 38.775 16.984 1.00 16.91 185 ILE B CA 1
ATOM 3736 C C . ILE B 1 185 ? 5.423 37.538 16.139 1.00 17.06 185 ILE B C 1
ATOM 3737 O O . ILE B 1 185 ? 4.962 36.373 16.447 1.00 16.61 185 ILE B O 1
ATOM 3742 N N . ALA B 1 186 ? 6.144 37.774 15.054 1.00 17.49 186 ALA B N 1
ATOM 3743 C CA . ALA B 1 186 ? 6.499 36.696 14.132 1.00 19.07 186 ALA B CA 1
ATOM 3744 C C . ALA B 1 186 ? 7.781 36.112 14.706 1.00 18.70 186 ALA B C 1
ATOM 3745 O O . ALA B 1 186 ? 8.595 36.854 15.293 1.00 22.48 186 ALA B O 1
ATOM 3747 N N . GLY B 1 187 ? 7.987 34.805 14.551 1.00 19.74 187 GLY B N 1
ATOM 3748 C CA . GLY B 1 187 ? 9.305 34.232 14.829 1.00 19.19 187 GLY B CA 1
ATOM 3749 C C . GLY B 1 187 ? 9.610 33.667 16.194 1.00 17.17 187 GLY B C 1
ATOM 3750 O O . GLY B 1 187 ? 10.600 32.985 16.363 1.00 18.76 187 GLY B O 1
ATOM 3751 N N . ASP B 1 188 ? 8.792 33.971 17.171 1.00 14.61 188 ASP B N 1
ATOM 3752 C CA . ASP B 1 188 ? 9.007 33.501 18.551 1.00 12.37 188 ASP B CA 1
ATOM 3753 C C . ASP B 1 188 ? 8.190 32.232 18.838 1.00 11.49 188 ASP B C 1
ATOM 3754 O O . ASP B 1 188 ? 7.400 31.728 17.970 1.00 11.82 188 ASP B O 1
ATOM 3759 N N . ALA B 1 189 ? 8.349 31.749 20.065 1.00 9.84 189 ALA B N 1
ATOM 3760 C CA . ALA B 1 189 ? 7.653 30.530 20.411 1.00 9.70 189 ALA B CA 1
ATOM 3761 C C . ALA B 1 189 ? 7.443 30.468 21.863 1.00 10.56 189 ALA B C 1
ATOM 3762 O O . ALA B 1 189 ? 7.992 31.256 22.636 1.00 9.96 189 ALA B O 1
ATOM 3764 N N . LEU B 1 190 ? 6.617 29.512 22.292 1.00 10.63 190 LEU B N 1
ATOM 3765 C CA . LEU B 1 190 ? 6.542 29.204 23.697 1.00 12.09 190 LEU B CA 1
ATOM 3766 C C . LEU B 1 190 ? 7.842 28.619 24.296 1.00 10.83 190 LEU B C 1
ATOM 3767 O O . LEU B 1 190 ? 8.345 29.071 25.323 1.00 11.78 190 LEU B O 1
ATOM 3772 N N . ARG B 1 191 ? 8.424 27.646 23.595 1.00 9.85 191 ARG B N 1
ATOM 3773 C CA . ARG B 1 191 ? 9.703 27.060 23.960 1.00 9.91 191 ARG B CA 1
ATOM 3774 C C . ARG B 1 191 ? 10.587 26.810 22.718 1.00 9.52 191 ARG B C 1
ATOM 3775 O O . ARG B 1 191 ? 10.072 26.648 21.602 1.00 9.86 191 ARG B O 1
ATOM 3783 N N . SER B 1 192 ? 11.904 26.772 22.894 1.00 8.69 192 SER B N 1
ATOM 3784 C CA . SER B 1 192 ? 12.704 26.300 21.792 1.00 9.80 192 SER B CA 1
ATOM 3785 C C . SER B 1 192 ? 13.489 25.077 22.266 1.00 10.26 192 SER B C 1
ATOM 3786 O O . SER B 1 192 ? 14.129 25.115 23.333 1.00 10.93 192 SER B O 1
ATOM 3789 N N . MET B 1 193 ? 13.452 24.010 21.473 1.00 10.49 193 MET B N 1
ATOM 3790 C CA . MET B 1 193 ? 14.288 22.828 21.795 1.00 9.87 193 MET B CA 1
ATOM 3791 C C . MET B 1 193 ? 15.777 22.966 21.510 1.00 9.66 193 MET B C 1
ATOM 3792 O O . MET B 1 193 ? 16.579 22.349 22.210 1.00 9.44 193 MET B O 1
ATOM 3797 N N . SER B 1 194 ? 16.181 23.77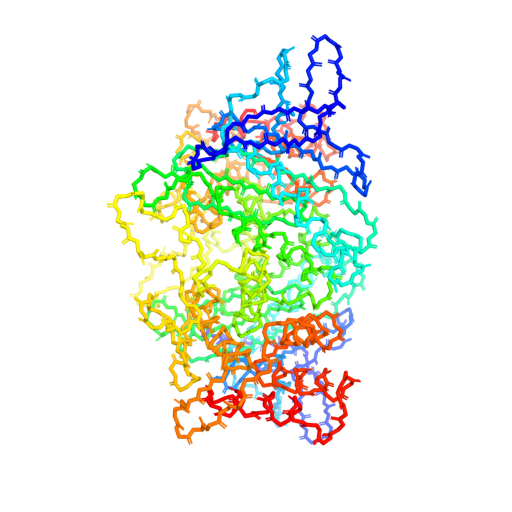5 20.504 1.00 9.08 194 SER B N 1
ATOM 3798 C CA . SER B 1 194 ? 17.568 23.862 20.073 1.00 9.76 194 SER B CA 1
ATOM 3799 C C . SER B 1 194 ? 18.257 24.865 20.955 1.00 8.97 194 SER B C 1
ATOM 3800 O O . SER B 1 194 ? 19.432 24.792 21.129 1.00 11.30 194 SER B O 1
ATOM 3803 N N . ASN B 1 195 ? 17.492 25.786 21.538 1.00 11.11 195 ASN B N 1
ATOM 3804 C CA . ASN B 1 195 ? 18.055 26.885 22.351 1.00 11.78 195 ASN B CA 1
ATOM 3805 C C . ASN B 1 195 ? 17.131 27.315 23.469 1.00 11.52 195 ASN B C 1
ATOM 3806 O O . ASN B 1 195 ? 16.463 28.366 23.414 1.00 10.44 195 ASN B O 1
ATOM 3811 N N . PRO B 1 196 ? 16.966 26.419 24.483 1.00 11.04 196 PRO B N 1
ATOM 3812 C CA . PRO B 1 196 ? 15.915 26.617 25.497 1.00 10.74 196 PRO B CA 1
ATOM 3813 C C . PRO B 1 196 ? 15.976 27.943 26.263 1.00 10.77 196 PRO B C 1
ATOM 3814 O O . PRO B 1 196 ? 14.899 28.506 26.624 1.00 10.80 196 PRO B O 1
ATOM 3818 N N . THR B 1 197 ? 17.171 28.479 26.389 1.00 11.58 197 THR B N 1
ATOM 3819 C CA . THR B 1 197 ? 17.315 29.711 27.180 1.00 14.25 197 THR B CA 1
ATOM 3820 C C . THR B 1 197 ? 16.735 30.943 26.470 1.00 14.56 197 THR B C 1
ATOM 3821 O O . THR B 1 197 ? 16.565 31.975 27.104 1.00 16.85 197 THR B O 1
ATOM 3825 N N . LEU B 1 198 ? 16.435 30.861 25.196 1.00 13.15 198 LEU B N 1
ATOM 3826 C CA . LEU B 1 198 ? 15.739 31.935 24.500 1.00 14.92 198 LEU B CA 1
ATOM 3827 C C . LEU B 1 198 ? 14.425 32.287 25.179 1.00 15.44 198 LEU B C 1
ATOM 3828 O O . LEU B 1 198 ? 13.982 33.460 25.115 1.00 14.42 198 LEU B O 1
ATOM 3833 N N . TYR B 1 199 ? 13.774 31.277 25.806 1.00 13.40 199 TYR B N 1
ATOM 3834 C CA . TYR B 1 199 ? 12.467 31.480 26.482 1.00 14.25 199 TYR B CA 1
ATOM 3835 C C . TYR B 1 199 ? 12.543 31.018 27.922 1.00 15.66 199 TYR B C 1
ATOM 3836 O O . TYR B 1 199 ? 11.631 30.360 28.431 1.00 16.67 199 TYR B O 1
ATOM 3845 N N . ASP B 1 200 ? 13.689 31.325 28.558 1.00 17.30 200 ASP B N 1
ATOM 3846 C CA . ASP B 1 200 ? 13.838 31.211 30.036 1.00 20.01 200 ASP B CA 1
ATOM 3847 C C . ASP B 1 200 ? 13.779 29.826 30.583 1.00 18.92 200 ASP B C 1
ATOM 3848 O O . ASP B 1 200 ? 13.342 29.610 31.703 1.00 18.62 200 ASP B O 1
ATOM 3853 N N . GLN B 1 201 ? 14.250 28.880 29.783 1.00 15.56 201 GLN B N 1
ATOM 3854 C CA . GLN B 1 201 ? 14.470 27.531 30.324 1.00 14.15 201 GLN B CA 1
ATOM 3855 C C . GLN B 1 201 ? 15.918 27.242 30.359 1.00 12.55 201 GLN B C 1
ATOM 3856 O O . GLN B 1 201 ? 16.628 27.649 29.459 1.00 13.47 201 GLN B O 1
ATOM 3862 N N . PRO B 1 202 ? 16.383 26.507 31.386 1.00 11.85 202 PRO B N 1
ATOM 3863 C CA . PRO B 1 202 ? 17.784 26.058 31.405 1.00 10.89 202 PRO B CA 1
ATOM 3864 C C . PRO B 1 202 ? 18.014 25.051 30.257 1.00 11.03 202 PRO B C 1
ATOM 3865 O O . PRO B 1 202 ? 17.020 24.386 29.793 1.00 10.45 202 PRO B O 1
ATOM 3869 N N . ASP B 1 203 ? 19.260 24.957 29.805 1.00 11.12 203 ASP B N 1
ATOM 3870 C CA . ASP B 1 203 ? 19.658 23.990 28.766 1.00 11.75 203 ASP B CA 1
ATOM 3871 C C . ASP B 1 203 ? 20.809 23.093 29.267 1.00 10.57 203 ASP B C 1
ATOM 3872 O O . ASP B 1 203 ? 21.429 22.352 28.503 1.00 11.09 203 ASP B O 1
ATOM 3877 N N . HIS B 1 204 ? 21.073 23.122 30.565 1.00 10.96 204 HIS B N 1
ATOM 3878 C CA . HIS B 1 204 ? 22.134 22.286 31.141 1.00 11.23 204 HIS B CA 1
ATOM 3879 C C . HIS B 1 204 ? 21.739 22.068 32.533 1.00 10.78 204 HIS B C 1
ATOM 3880 O O . HIS B 1 204 ? 21.227 23.005 33.186 1.00 10.93 204 HIS B O 1
ATOM 3887 N N . TYR B 1 205 ? 22.006 20.879 33.038 1.00 11.74 205 TYR B N 1
ATOM 3888 C CA . TYR B 1 205 ? 21.655 20.481 34.419 1.00 11.77 205 TYR B CA 1
ATOM 3889 C C . TYR B 1 205 ? 22.206 21.409 35.542 1.00 13.58 205 TYR B C 1
ATOM 3890 O O . TYR B 1 205 ? 21.579 21.581 36.595 1.00 13.33 205 TYR B O 1
ATOM 3899 N N . SER B 1 206 ? 23.356 22.036 35.281 1.00 13.67 206 SER B N 1
ATOM 3900 C CA . SER B 1 206 ? 23.979 22.931 36.263 1.00 14.70 206 SER B CA 1
ATOM 3901 C C . SER B 1 206 ? 23.028 24.089 36.543 1.00 14.04 206 SER B C 1
ATOM 3902 O O . SER B 1 206 ? 23.204 24.822 37.529 1.00 15.11 206 SER B O 1
ATOM 3905 N N . ASN B 1 207 ? 22.052 24.317 35.677 1.00 14.40 207 ASN B N 1
ATOM 3906 C CA . ASN B 1 207 ? 21.087 25.437 35.898 1.00 14.57 207 ASN B CA 1
ATOM 3907 C C . ASN B 1 207 ? 19.688 24.996 36.229 1.00 13.35 207 ASN B C 1
ATOM 3908 O O . ASN B 1 207 ? 18.711 25.724 36.064 1.00 14.64 207 ASN B O 1
ATOM 3913 N N . LEU B 1 208 ? 19.556 23.778 36.714 1.00 14.46 208 LEU B N 1
ATOM 3914 C CA . LEU B 1 208 ? 18.274 23.194 37.073 1.00 13.25 208 LEU B CA 1
ATOM 3915 C C . LEU B 1 208 ? 17.549 24.079 38.090 1.00 13.42 208 LEU B C 1
ATOM 3916 O O . LEU B 1 208 ? 18.223 24.556 39.046 1.00 14.25 208 LEU B O 1
ATOM 3921 N N . TYR B 1 209 ? 16.244 24.302 37.890 1.00 13.77 209 TYR B N 1
ATOM 3922 C CA . TYR B 1 209 ? 15.418 25.007 38.852 1.00 15.42 209 TYR B CA 1
ATOM 3923 C C . TYR B 1 209 ? 15.067 24.072 40.020 1.00 14.77 209 TYR B C 1
ATOM 3924 O O . TYR B 1 209 ? 14.595 22.938 39.814 1.00 13.86 209 TYR B O 1
ATOM 3933 N N . THR B 1 210 ? 15.199 24.566 41.256 1.00 16.16 210 THR B N 1
ATOM 3934 C CA . THR B 1 210 ? 14.970 23.643 42.451 1.00 15.57 210 THR B CA 1
ATOM 3935 C C . THR B 1 210 ? 13.950 24.215 43.434 1.00 16.52 210 THR B C 1
ATOM 3936 O O . THR B 1 210 ? 13.689 23.615 44.514 1.00 19.84 210 THR B O 1
ATOM 3940 N N . GLY B 1 211 ? 13.281 25.268 43.028 1.00 17.01 211 GLY B N 1
ATOM 3941 C CA . GLY B 1 211 ? 12.166 25.829 43.887 1.00 15.17 211 GLY B CA 1
ATOM 3942 C C . GLY B 1 211 ? 10.873 25.038 43.692 1.00 13.70 211 GLY B C 1
ATOM 3943 O O . GLY B 1 211 ? 10.827 24.077 42.918 1.00 12.61 211 GLY B O 1
ATOM 3944 N N . SER B 1 212 ? 9.816 25.437 44.390 1.00 14.05 212 SER B N 1
ATOM 3945 C CA . SER B 1 212 ? 8.605 24.629 44.404 1.00 14.33 212 SER B CA 1
ATOM 3946 C C . SER B 1 212 ? 7.513 25.124 43.450 1.00 13.94 212 SER B C 1
ATOM 3947 O O . SER B 1 212 ? 6.549 24.454 43.287 1.00 15.32 212 SER B O 1
ATOM 3950 N N . SER B 1 213 ? 7.685 26.273 42.766 1.00 14.49 213 SER B N 1
ATOM 3951 C CA . SER B 1 213 ? 6.641 26.802 41.876 1.00 15.40 213 SER B CA 1
ATOM 3952 C C . SER B 1 213 ? 6.452 25.824 40.702 1.00 13.61 213 SER B C 1
ATOM 3953 O O . SER B 1 213 ? 7.444 25.083 40.352 1.00 14.15 213 SER B O 1
ATOM 3956 N N . ASP B 1 214 ? 5.221 25.767 40.170 1.00 15.46 214 ASP B N 1
ATOM 3957 C CA . ASP B 1 214 ? 4.931 24.958 38.944 1.00 14.23 214 ASP B CA 1
ATOM 3958 C C . ASP B 1 214 ? 5.327 23.533 39.209 1.00 13.96 214 ASP B C 1
ATOM 3959 O O . ASP B 1 214 ? 5.979 22.919 38.403 1.00 12.81 214 ASP B O 1
ATOM 3964 N N . ASN B 1 215 ? 4.903 22.990 40.347 1.00 15.03 215 ASN B N 1
ATOM 3965 C CA . ASN B 1 215 ? 5.138 21.592 40.684 1.00 14.26 215 ASN B CA 1
ATOM 3966 C C . ASN B 1 215 ? 6.621 21.275 40.716 1.00 14.26 215 ASN B C 1
ATOM 3967 O O . ASN B 1 215 ? 7.053 20.183 40.375 1.00 14.88 215 ASN B O 1
ATOM 3972 N N . GLY B 1 216 ? 7.431 22.223 41.167 1.00 13.10 216 GLY B N 1
ATOM 3973 C CA . GLY B 1 216 ? 8.883 22.029 41.171 1.00 12.57 216 GLY B CA 1
ATOM 3974 C C . GLY B 1 216 ? 9.562 22.287 39.799 1.00 13.22 216 GLY B C 1
ATOM 3975 O O . GLY B 1 216 ? 10.600 21.682 39.493 1.00 13.46 216 GLY B O 1
ATOM 3976 N N . GLY B 1 217 ? 8.969 23.190 39.012 1.00 11.46 217 GLY B N 1
ATOM 3977 C CA . GLY B 1 217 ? 9.594 23.662 37.755 1.00 14.09 217 GLY B CA 1
ATOM 3978 C C . GLY B 1 217 ? 9.432 22.774 36.530 1.00 12.26 217 GLY B C 1
ATOM 3979 O O . GLY B 1 217 ? 10.330 22.746 35.665 1.00 13.73 217 GLY B O 1
ATOM 3980 N N . VAL B 1 218 ? 8.317 22.059 36.453 1.00 11.44 218 VAL B N 1
ATOM 3981 C CA . VAL B 1 218 ? 8.150 21.071 35.382 1.00 10.96 218 VAL B CA 1
ATOM 3982 C C . VAL B 1 218 ? 8.167 21.648 33.951 1.00 11.37 218 VAL B C 1
ATOM 3983 O O . VAL B 1 218 ? 8.650 20.980 33.014 1.00 12.14 218 VAL B O 1
ATOM 3987 N N . HIS B 1 219 ? 7.673 22.883 33.763 1.00 11.31 219 HIS B N 1
ATOM 3988 C CA . HIS B 1 219 ? 7.666 23.549 32.422 1.00 12.14 219 HIS B CA 1
ATOM 3989 C C . HIS B 1 219 ? 8.918 24.345 32.185 1.00 13.46 219 HIS B C 1
ATOM 3990 O O . HIS B 1 219 ? 9.145 24.959 31.110 1.00 12.71 219 HIS B O 1
ATOM 3997 N N . THR B 1 220 ? 9.793 24.355 33.175 1.00 11.66 220 THR B N 1
ATOM 3998 C CA . THR B 1 220 ? 11.081 25.056 33.090 1.00 11.65 220 THR B CA 1
ATOM 3999 C C . THR B 1 220 ? 12.202 24.053 32.865 1.00 11.36 220 THR B C 1
ATOM 4000 O O . THR B 1 220 ? 12.937 24.169 31.918 1.00 10.20 220 THR B O 1
ATOM 4004 N N . ASN B 1 221 ? 12.315 23.025 33.744 1.00 9.92 221 ASN B N 1
ATOM 4005 C CA . ASN B 1 221 ? 13.407 22.100 33.626 1.00 8.97 221 ASN B CA 1
ATOM 4006 C C . ASN B 1 221 ? 13.378 21.186 32.427 1.00 9.01 221 ASN B C 1
ATOM 4007 O O . ASN B 1 221 ? 14.392 20.536 32.181 1.00 9.24 221 ASN B O 1
ATOM 4012 N N . SER B 1 222 ? 12.178 21.071 31.816 1.00 8.36 222 SER B N 1
ATOM 4013 C CA . SER B 1 222 ? 12.017 20.251 30.579 1.00 7.85 222 SER B CA 1
ATOM 4014 C C . SER B 1 222 ? 13.029 20.722 29.512 1.00 8.29 222 SER B C 1
ATOM 4015 O O . SER B 1 222 ? 13.375 19.894 28.596 1.00 8.74 222 SER B O 1
ATOM 4018 N N . GLY B 1 223 ? 13.526 21.973 29.622 1.00 9.02 223 GLY B N 1
ATOM 4019 C CA . GLY B 1 223 ? 14.478 22.543 28.622 1.00 8.78 223 GLY B CA 1
ATOM 4020 C C . GLY B 1 223 ? 15.727 21.685 28.520 1.00 9.31 223 GLY B C 1
ATOM 4021 O O . GLY B 1 223 ? 16.363 21.522 27.446 1.00 9.60 223 GLY B O 1
ATOM 4022 N N . ILE B 1 224 ? 16.158 21.101 29.660 1.00 8.56 224 ILE B N 1
ATOM 4023 C CA . ILE B 1 224 ? 17.380 20.324 29.739 1.00 9.09 224 ILE B CA 1
ATOM 4024 C C . ILE B 1 224 ? 17.306 19.086 28.858 1.00 8.94 224 ILE B C 1
ATOM 4025 O O . ILE B 1 224 ? 18.328 18.690 28.173 1.00 9.76 224 ILE B O 1
ATOM 4030 N N . ILE B 1 225 ? 16.135 18.403 28.972 1.00 9.02 225 ILE B N 1
ATOM 4031 C CA . ILE B 1 225 ? 15.894 17.160 28.201 1.00 9.06 225 ILE B CA 1
ATOM 4032 C C . ILE B 1 225 ? 15.585 17.461 26.729 1.00 8.45 225 ILE B C 1
ATOM 4033 O O . ILE B 1 225 ? 16.066 16.740 25.835 1.00 7.87 225 ILE B O 1
ATOM 4038 N N . ASN B 1 226 ? 14.750 18.492 26.456 1.00 8.23 226 ASN B N 1
ATOM 4039 C CA . ASN B 1 226 ? 14.571 18.922 25.071 1.00 7.59 226 ASN B CA 1
ATOM 4040 C C . ASN B 1 226 ? 15.925 19.232 24.374 1.00 7.81 226 ASN B C 1
ATOM 4041 O O . ASN B 1 226 ? 16.144 18.835 23.207 1.00 7.52 226 ASN B O 1
ATOM 4046 N N . LYS B 1 227 ? 16.861 19.831 25.112 1.00 8.52 227 LYS B N 1
ATOM 4047 C CA . LYS B 1 227 ? 18.214 20.127 24.609 1.00 8.16 227 LYS B CA 1
ATOM 4048 C C . LYS B 1 227 ? 18.978 18.818 24.339 1.00 8.30 227 LYS B C 1
ATOM 4049 O O . LYS B 1 227 ? 19.559 18.618 23.299 1.00 8.25 227 LYS B O 1
ATOM 4055 N N . ALA B 1 228 ? 18.820 17.845 25.230 1.00 7.35 228 ALA B N 1
ATOM 4056 C CA . ALA B 1 228 ? 19.509 16.551 24.984 1.00 8.17 228 ALA B CA 1
ATOM 4057 C C . ALA B 1 228 ? 18.880 15.823 23.789 1.00 7.73 228 ALA B C 1
ATOM 4058 O O . ALA B 1 228 ? 19.625 15.171 23.025 1.00 9.84 228 ALA B O 1
ATOM 4060 N N . TYR B 1 229 ? 17.554 15.914 23.653 1.00 8.37 229 TYR B N 1
ATOM 4061 C CA . TYR B 1 229 ? 16.880 15.344 22.490 1.00 7.61 229 TYR B CA 1
ATOM 4062 C C . TYR B 1 229 ? 17.443 15.972 21.167 1.00 8.11 229 TYR B C 1
ATOM 4063 O O . TYR B 1 229 ? 17.737 15.258 20.200 1.00 8.15 229 TYR B O 1
ATOM 4072 N N . TYR B 1 230 ? 17.442 17.302 21.134 1.00 8.16 230 TYR B N 1
ATOM 4073 C CA . TYR B 1 230 ? 17.928 18.111 20.019 1.00 8.29 230 TYR B CA 1
ATOM 4074 C C . TYR B 1 230 ? 19.391 17.701 19.685 1.00 9.12 230 TYR B C 1
ATOM 4075 O O . TYR B 1 230 ? 19.733 17.444 18.522 1.00 9.75 230 TYR B O 1
ATOM 4084 N N . LEU B 1 231 ? 20.225 17.568 20.689 1.00 8.88 231 LEU B N 1
ATOM 4085 C CA . LEU B 1 231 ? 21.606 17.192 20.389 1.00 9.92 231 LEU B CA 1
ATOM 4086 C C . LEU B 1 231 ? 21.646 15.768 19.788 1.00 10.32 231 LEU B C 1
ATOM 4087 O O . LEU B 1 231 ? 22.503 15.500 18.958 1.00 10.89 231 LEU B O 1
ATOM 4092 N N . LEU B 1 232 ? 20.924 14.847 20.411 1.00 9.76 232 LEU B N 1
ATOM 4093 C CA . LEU B 1 232 ? 20.904 13.468 19.867 1.00 10.42 232 LEU B CA 1
ATOM 4094 C C . LEU B 1 232 ? 20.426 13.434 18.396 1.00 10.04 232 LEU B C 1
ATOM 4095 O O . LEU B 1 232 ? 21.049 12.724 17.524 1.00 11.06 232 LEU B O 1
ATOM 4100 N N . ALA B 1 233 ? 19.393 14.197 18.069 1.00 9.45 233 ALA B N 1
ATOM 4101 C CA . ALA B 1 233 ? 18.867 14.200 16.688 1.00 9.13 233 ALA B CA 1
ATOM 4102 C C . ALA B 1 233 ? 19.802 14.944 15.719 1.00 10.07 233 ALA B C 1
ATOM 4103 O O . ALA B 1 233 ? 20.120 14.457 14.605 1.00 9.95 233 ALA B O 1
ATOM 4105 N N . GLN B 1 234 ? 20.131 16.192 16.077 1.00 10.28 234 GLN B N 1
ATOM 4106 C CA . GLN B 1 234 ? 20.860 17.106 15.143 1.00 10.85 234 GLN B CA 1
ATOM 4107 C C . GLN B 1 234 ? 22.413 17.071 15.260 1.00 12.15 234 GLN B C 1
ATOM 4108 O O . GLN B 1 234 ? 23.130 17.399 14.272 1.00 12.18 234 GLN B O 1
ATOM 4114 N N . GLY B 1 235 ? 22.931 16.675 16.430 1.00 11.95 235 GLY B N 1
ATOM 4115 C CA . GLY B 1 235 ? 24.359 16.801 16.770 1.00 11.65 235 GLY B CA 1
ATOM 4116 C C . GLY B 1 235 ? 24.692 18.230 17.206 1.00 12.96 235 GLY B C 1
ATOM 4117 O O . GLY B 1 235 ? 23.892 19.178 17.081 1.00 12.18 235 GLY B O 1
ATOM 4118 N N . GLY B 1 236 ? 25.900 18.364 17.670 1.00 13.66 236 GLY B N 1
ATOM 4119 C CA . GLY B 1 236 ? 26.376 19.692 18.152 1.00 14.63 236 GLY B CA 1
ATOM 4120 C C . GLY B 1 236 ? 27.539 19.574 19.060 1.00 15.36 236 GLY B C 1
ATOM 4121 O O . GLY B 1 236 ? 27.869 18.487 19.528 1.00 17.61 236 GLY B O 1
ATOM 4122 N N . THR B 1 237 ? 28.211 20.707 19.308 1.00 14.31 237 THR B N 1
ATOM 4123 C CA . THR B 1 237 ? 29.182 20.748 20.365 1.00 13.34 237 THR B CA 1
ATOM 4124 C C . THR B 1 237 ? 28.602 21.706 21.449 1.00 14.24 237 THR B C 1
ATOM 4125 O O . THR B 1 237 ? 28.278 22.901 21.191 1.00 13.78 237 THR B O 1
ATOM 4129 N N . PHE B 1 238 ? 28.493 21.176 22.676 1.00 13.73 238 PHE B N 1
ATOM 4130 C CA . PHE B 1 238 ? 27.793 21.884 23.771 1.00 13.75 238 PHE B CA 1
ATOM 4131 C C . PHE B 1 238 ? 28.538 21.572 25.067 1.00 13.45 238 PHE B C 1
ATOM 4132 O O . PHE B 1 238 ? 28.836 20.402 25.340 1.00 13.83 238 PHE B O 1
ATOM 4140 N N . HIS B 1 239 ? 28.894 22.596 25.842 1.00 14.77 239 HIS B N 1
ATOM 4141 C CA . HIS B 1 239 ? 29.785 22.362 27.009 1.00 15.52 239 HIS B CA 1
ATOM 4142 C C . HIS B 1 239 ? 30.954 21.445 26.740 1.00 16.55 239 HIS B C 1
ATOM 4143 O O . HIS B 1 239 ? 31.202 20.591 27.540 1.00 17.09 239 HIS B O 1
ATOM 4150 N N . GLY B 1 240 ? 31.647 21.596 25.619 1.00 18.67 240 GLY B N 1
ATOM 4151 C CA . GLY B 1 240 ? 32.859 20.816 25.372 1.00 19.57 240 GLY B CA 1
ATOM 4152 C C . GLY B 1 240 ? 32.610 19.443 24.787 1.00 19.78 240 GLY B C 1
ATOM 4153 O O . GLY B 1 240 ? 33.537 18.813 24.288 1.00 20.95 240 GLY B O 1
ATOM 4154 N N . VAL B 1 241 ? 31.343 19.021 24.754 1.00 16.67 241 VAL B N 1
ATOM 4155 C CA . VAL B 1 241 ? 31.021 17.686 24.268 1.00 17.62 241 VAL B CA 1
ATOM 4156 C C . VAL B 1 241 ? 30.524 17.744 22.817 1.00 16.79 241 VAL B C 1
ATOM 4157 O O . VAL B 1 241 ? 29.630 18.552 22.473 1.00 18.20 241 VAL B O 1
ATOM 4161 N N . THR B 1 242 ? 31.142 16.960 21.950 1.00 16.73 242 THR B N 1
ATOM 4162 C CA . THR B 1 242 ? 30.682 16.832 20.584 1.00 20.47 242 THR B CA 1
ATOM 4163 C C . THR B 1 242 ? 29.800 15.590 20.463 1.00 19.55 242 THR B C 1
ATOM 4164 O O . THR B 1 242 ? 30.259 14.457 20.779 1.00 18.89 242 THR B O 1
ATOM 4168 N N . VAL B 1 243 ? 28.578 15.819 19.994 1.00 15.29 243 VAL B N 1
ATOM 4169 C CA . VAL B 1 243 ? 27.588 14.769 19.745 1.00 15.27 243 VAL B CA 1
ATOM 4170 C C . VAL B 1 243 ? 27.389 14.666 18.260 1.00 15.64 243 VAL B C 1
ATOM 4171 O O . VAL B 1 243 ? 27.133 15.669 17.571 1.00 14.00 243 VAL B O 1
ATOM 4175 N N . ASN B 1 244 ? 27.550 13.466 17.691 1.00 17.83 244 ASN B N 1
ATOM 4176 C CA . ASN B 1 244 ? 27.286 13.331 16.269 1.00 18.20 244 ASN B CA 1
ATOM 4177 C C . ASN B 1 244 ? 25.808 12.931 16.186 1.00 16.15 244 ASN B C 1
ATOM 4178 O O . ASN B 1 244 ? 25.383 11.951 16.809 1.00 18.64 244 ASN B O 1
ATOM 4183 N N . GLY B 1 245 ? 25.025 13.717 15.469 1.00 14.01 245 GLY B N 1
ATOM 4184 C CA . GLY B 1 245 ? 23.603 13.530 15.462 1.00 10.30 245 GLY B CA 1
ATOM 4185 C C . GLY B 1 245 ? 23.244 12.282 14.703 1.00 11.48 245 GLY B C 1
ATOM 4186 O O . GLY B 1 245 ? 24.004 11.798 13.861 1.00 10.89 245 GLY B O 1
ATOM 4187 N N . ILE B 1 246 ? 22.118 11.716 15.117 1.00 10.63 246 ILE B N 1
ATOM 4188 C CA . ILE B 1 246 ? 21.585 10.500 14.454 1.00 9.49 246 ILE B CA 1
ATOM 4189 C C . ILE B 1 246 ? 20.324 10.726 13.631 1.00 10.18 246 ILE B C 1
ATOM 4190 O O . ILE B 1 246 ? 19.785 9.753 13.061 1.00 10.88 246 ILE B O 1
ATOM 4195 N N . GLY B 1 247 ? 19.826 11.956 13.572 1.00 9.47 247 GLY B N 1
ATOM 4196 C CA . GLY B 1 247 ? 18.586 12.204 12.851 1.00 9.97 247 GLY B CA 1
ATOM 4197 C C . GLY B 1 247 ? 17.347 12.056 13.720 1.00 10.44 247 GLY B C 1
ATOM 4198 O O . GLY B 1 247 ? 17.350 11.335 14.726 1.00 9.27 247 GLY B O 1
ATOM 4199 N N . ARG B 1 248 ? 16.336 12.832 13.380 1.00 9.93 248 ARG B N 1
ATOM 4200 C CA . ARG B 1 248 ? 15.018 12.780 14.053 1.00 10.24 248 ARG B CA 1
ATOM 4201 C C . ARG B 1 248 ? 14.372 11.399 13.996 1.00 10.30 248 ARG B C 1
ATOM 4202 O O . ARG B 1 248 ? 13.766 10.999 14.973 1.00 10.42 248 ARG B O 1
ATOM 4210 N N . ASP B 1 249 ? 14.481 10.671 12.863 1.00 9.81 249 ASP B N 1
ATOM 4211 C CA . ASP B 1 249 ? 13.784 9.352 12.860 1.00 11.14 249 ASP B CA 1
ATOM 4212 C C . ASP B 1 249 ? 14.342 8.369 13.924 1.00 10.51 249 ASP B C 1
ATOM 4213 O O . ASP B 1 249 ? 13.574 7.739 14.679 1.00 12.47 249 ASP B O 1
ATOM 4218 N N . ALA B 1 250 ? 15.674 8.256 14.010 1.00 10.13 250 ALA B N 1
ATOM 4219 C CA . ALA B 1 250 ? 16.267 7.378 14.984 1.00 11.04 250 ALA B CA 1
ATOM 4220 C C . ALA B 1 250 ? 16.067 7.919 16.404 1.00 10.48 250 ALA B C 1
ATOM 4221 O O . ALA B 1 250 ? 15.722 7.154 17.339 1.00 9.74 250 ALA B O 1
ATOM 4223 N N . ALA B 1 251 ? 16.232 9.230 16.583 1.00 10.19 251 ALA B N 1
ATOM 4224 C CA . ALA B 1 251 ? 16.172 9.786 17.974 1.00 10.89 251 ALA B CA 1
ATOM 4225 C C . ALA B 1 251 ? 14.748 9.607 18.548 1.00 10.26 251 ALA B C 1
ATOM 4226 O O . ALA B 1 251 ? 14.618 9.213 19.673 1.00 10.81 251 ALA B O 1
ATOM 4228 N N . VAL B 1 252 ? 13.674 9.846 17.754 1.00 10.01 252 VAL B N 1
ATOM 4229 C CA . VAL B 1 252 ? 12.291 9.718 18.236 1.00 9.44 252 VAL B CA 1
ATOM 4230 C C . VAL B 1 252 ? 11.965 8.242 18.543 1.00 9.39 252 VAL B C 1
ATOM 4231 O O . VAL B 1 252 ? 11.416 7.948 19.592 1.00 10.00 252 VAL B O 1
ATOM 4235 N N . GLN B 1 253 ? 12.495 7.291 17.753 1.00 10.04 253 GLN B N 1
ATOM 4236 C CA . GLN B 1 253 ? 12.255 5.856 18.134 1.00 10.08 253 GLN B CA 1
ATOM 4237 C C . GLN B 1 253 ? 12.886 5.497 19.482 1.00 10.70 253 GLN B C 1
ATOM 4238 O O . GLN B 1 253 ? 12.273 4.734 20.289 1.00 11.64 253 GLN B O 1
ATOM 4244 N N . ILE B 1 254 ? 14.073 6.042 19.726 1.00 10.57 254 ILE B N 1
ATOM 4245 C CA . ILE B 1 254 ? 14.847 5.828 20.905 1.00 10.60 254 ILE B CA 1
ATOM 4246 C C . ILE B 1 254 ? 14.159 6.472 22.061 1.00 10.19 254 ILE B C 1
ATOM 4247 O O . ILE B 1 254 ? 13.989 5.817 23.096 1.00 9.67 254 ILE B O 1
ATOM 4252 N N . TYR B 1 255 ? 13.673 7.706 21.891 1.00 9.80 255 TYR B N 1
ATOM 4253 C CA . TYR B 1 255 ? 12.945 8.330 23.006 1.00 10.08 255 TYR B CA 1
ATOM 4254 C C . TYR B 1 255 ? 11.607 7.639 23.255 1.00 11.18 255 TYR B C 1
ATOM 4255 O O . TYR B 1 255 ? 11.224 7.440 24.409 1.00 12.42 255 TYR B O 1
ATOM 4264 N N . TYR B 1 256 ? 10.881 7.272 22.197 1.00 10.97 256 TYR B N 1
ATOM 4265 C CA . TYR B 1 256 ? 9.592 6.645 22.414 1.00 12.19 256 TYR B CA 1
ATOM 4266 C C . TYR B 1 256 ? 9.845 5.321 23.226 1.00 11.76 256 TYR B C 1
ATOM 4267 O O . TYR B 1 256 ? 9.181 5.051 24.222 1.00 12.09 256 TYR B O 1
ATOM 4276 N N . SER B 1 257 ? 10.822 4.525 22.787 1.00 12.79 257 SER B N 1
ATOM 4277 C CA . SER B 1 257 ? 11.004 3.295 23.497 1.00 12.67 257 SER B CA 1
ATOM 4278 C C . SER B 1 257 ? 11.432 3.549 24.958 1.00 13.32 257 SER B C 1
ATOM 4279 O O . SER B 1 257 ? 10.924 2.860 25.895 1.00 15.68 257 SER B O 1
ATOM 4282 N N . ALA B 1 258 ? 12.329 4.524 25.180 1.00 12.99 258 ALA B N 1
ATOM 4283 C CA . ALA B 1 258 ? 12.832 4.855 26.505 1.00 13.00 258 ALA B CA 1
ATOM 4284 C C . ALA B 1 258 ? 11.693 5.186 27.411 1.00 14.55 258 ALA B C 1
ATOM 4285 O O . ALA B 1 258 ? 11.637 4.683 28.568 1.00 13.52 258 ALA B O 1
ATOM 4287 N N . PHE B 1 259 ? 10.779 6.020 26.909 1.00 12.28 259 PHE B N 1
ATOM 4288 C CA . PHE B 1 259 ? 9.747 6.628 27.781 1.00 14.23 259 PHE B CA 1
ATOM 4289 C C . PHE B 1 259 ? 8.564 5.688 27.926 1.00 15.80 259 PHE B C 1
ATOM 4290 O O . PHE B 1 259 ? 7.833 5.763 28.896 1.00 20.33 259 PHE B O 1
ATOM 4298 N N . THR B 1 260 ? 8.380 4.777 26.998 1.00 15.98 260 THR B N 1
ATOM 4299 C CA . THR B 1 260 ? 7.186 3.984 27.134 1.00 18.58 260 THR B CA 1
ATOM 4300 C C . THR B 1 260 ? 7.525 2.606 27.725 1.00 19.84 260 THR B C 1
ATOM 4301 O O . THR B 1 260 ? 6.637 1.981 28.317 1.00 23.72 260 THR B O 1
ATOM 4305 N N . ASN B 1 261 ? 8.778 2.148 27.606 1.00 19.00 261 ASN B N 1
ATOM 4306 C CA . ASN B 1 261 ? 9.200 0.858 28.165 1.00 21.16 261 ASN B CA 1
ATOM 4307 C C . ASN B 1 261 ? 10.061 0.907 29.393 1.00 21.16 261 ASN B C 1
ATOM 4308 O O . ASN B 1 261 ? 9.999 0.008 30.231 1.00 22.00 261 ASN B O 1
ATOM 4313 N N . TYR B 1 262 ? 10.938 1.892 29.493 1.00 18.63 262 TYR B N 1
ATOM 4314 C CA . TYR B 1 262 ? 11.957 1.830 30.543 1.00 19.93 262 TYR B CA 1
ATOM 4315 C C . TYR B 1 262 ? 11.719 2.733 31.782 1.00 19.76 262 TYR B C 1
ATOM 4316 O O . TYR B 1 262 ? 12.147 2.388 32.896 1.00 23.06 262 TYR B O 1
ATOM 4325 N N . LEU B 1 263 ? 11.045 3.858 31.600 1.00 16.40 263 LEU B N 1
ATOM 4326 C CA . LEU B 1 263 ? 10.858 4.818 32.683 1.00 15.49 263 LEU B CA 1
ATOM 4327 C C . LEU B 1 263 ? 9.664 4.378 33.531 1.00 15.75 263 LEU B C 1
ATOM 4328 O O . LEU B 1 263 ? 8.708 3.725 33.037 1.00 15.03 263 LEU B O 1
ATOM 4333 N N . THR B 1 264 ? 9.712 4.797 34.795 1.00 18.32 264 THR B N 1
ATOM 4334 C CA . THR B 1 264 ? 8.586 4.501 35.679 1.00 17.15 264 THR B CA 1
ATOM 4335 C C . THR B 1 264 ? 8.154 5.818 36.316 1.00 17.27 264 THR B C 1
ATOM 4336 O O . THR B 1 264 ? 8.710 6.899 35.980 1.00 14.78 264 THR B O 1
ATOM 4340 N N . SER B 1 265 ? 7.172 5.760 37.206 1.00 16.58 265 SER B N 1
ATOM 4341 C CA . SER B 1 265 ? 6.527 6.973 37.638 1.00 14.12 265 SER B CA 1
ATOM 4342 C C . SER B 1 265 ? 7.451 7.956 38.374 1.00 15.22 265 SER B C 1
ATOM 4343 O O . SER B 1 265 ? 7.259 9.194 38.259 1.00 15.21 265 SER B O 1
ATOM 4346 N N . SER B 1 266 ? 8.513 7.465 39.034 1.00 15.74 266 SER B N 1
ATOM 4347 C CA A SER B 1 266 ? 9.405 8.371 39.784 0.50 16.05 266 SER B CA 1
ATOM 4348 C CA B SER B 1 266 ? 9.405 8.359 39.795 0.50 16.20 266 SER B CA 1
ATOM 4349 C C . SER B 1 266 ? 10.743 8.538 39.079 1.00 15.94 266 SER B C 1
ATOM 4350 O O . SER B 1 266 ? 11.732 9.013 39.681 1.00 18.00 266 SER B O 1
ATOM 4355 N N . SER B 1 267 ? 10.844 8.136 37.820 1.00 15.76 267 SER B N 1
ATOM 4356 C CA . SER B 1 267 ? 12.182 8.290 37.210 1.00 15.32 267 SER B CA 1
ATOM 4357 C C . SER B 1 267 ? 12.604 9.753 37.181 1.00 15.18 267 SER B C 1
ATOM 4358 O O . SER B 1 267 ? 11.727 10.682 37.036 1.00 16.23 267 SER B O 1
ATOM 4361 N N . ASP B 1 268 ? 13.902 9.939 37.322 1.00 14.39 268 ASP B N 1
ATOM 4362 C CA . ASP B 1 268 ? 14.568 11.253 37.285 1.00 14.03 268 ASP B CA 1
ATOM 4363 C C . ASP B 1 268 ? 15.479 11.363 36.054 1.00 13.38 268 ASP B C 1
ATOM 4364 O O . ASP B 1 268 ? 15.524 10.436 35.226 1.00 13.25 268 ASP B O 1
ATOM 4369 N N . PHE B 1 269 ? 16.193 12.483 35.870 1.00 12.02 269 PHE B N 1
ATOM 4370 C CA . PHE B 1 269 ? 16.891 12.704 34.615 1.00 12.55 269 PHE B CA 1
ATOM 4371 C C . PHE B 1 269 ? 18.005 11.671 34.399 1.00 12.25 269 PHE B C 1
ATOM 4372 O O . PHE B 1 269 ? 18.178 11.145 33.258 1.00 11.58 269 PHE B O 1
ATOM 4380 N N . SER B 1 270 ? 18.685 11.309 35.498 1.00 12.70 270 SER B N 1
ATOM 4381 C CA . SER B 1 270 ? 19.686 10.224 35.464 1.00 14.04 270 SER B CA 1
ATOM 4382 C C . SER B 1 270 ? 19.125 8.868 35.038 1.00 15.12 270 SER B C 1
ATOM 4383 O O . SER B 1 270 ? 19.756 8.124 34.230 1.00 14.26 270 SER B O 1
ATOM 4386 N N . ASN B 1 271 ? 17.921 8.551 35.501 1.00 13.09 271 ASN B N 1
ATOM 4387 C CA . ASN B 1 271 ? 17.177 7.369 34.933 1.00 14.38 271 ASN B CA 1
ATOM 4388 C C . ASN B 1 271 ? 16.829 7.476 33.425 1.00 13.60 271 ASN B C 1
ATOM 4389 O O . ASN B 1 271 ? 16.914 6.497 32.678 1.00 13.34 271 ASN B O 1
ATOM 4394 N N . ALA B 1 272 ? 16.417 8.668 32.981 1.00 12.89 272 ALA B N 1
ATOM 4395 C CA . ALA B 1 272 ? 16.131 8.880 31.577 1.00 13.08 272 ALA B CA 1
ATOM 4396 C C . ALA B 1 272 ? 17.392 8.681 30.712 1.00 12.49 272 ALA B C 1
ATOM 4397 O O . ALA B 1 272 ? 17.353 8.055 29.652 1.00 12.39 272 ALA B O 1
ATOM 4399 N N . ARG B 1 273 ? 18.504 9.227 31.174 1.00 12.38 273 ARG B N 1
ATOM 4400 C CA . ARG B 1 273 ? 19.790 8.909 30.516 1.00 12.01 273 ARG B CA 1
ATOM 4401 C C . ARG B 1 273 ? 20.004 7.406 30.293 1.00 11.80 273 ARG B C 1
ATOM 4402 O O . ARG B 1 273 ? 20.313 6.954 29.152 1.00 11.93 273 ARG B O 1
ATOM 4410 N N . ALA B 1 274 ? 19.948 6.649 31.400 1.00 12.19 274 ALA B N 1
ATOM 4411 C CA . ALA B 1 274 ? 20.148 5.179 31.329 1.00 12.36 274 ALA B CA 1
ATOM 4412 C C . ALA B 1 274 ? 19.078 4.579 30.366 1.00 11.97 274 ALA B C 1
ATOM 4413 O O . ALA B 1 274 ? 19.361 3.626 29.617 1.00 14.04 274 ALA B O 1
ATOM 4415 N N . ALA B 1 275 ? 17.845 5.100 30.389 1.00 11.40 275 ALA B N 1
ATOM 4416 C CA . ALA B 1 275 ? 16.720 4.530 29.544 1.00 11.91 275 ALA B CA 1
ATOM 4417 C C . ALA B 1 275 ? 16.938 4.831 28.043 1.00 13.99 275 ALA B C 1
ATOM 4418 O O . ALA B 1 275 ? 16.740 3.965 27.168 1.00 14.13 275 ALA B O 1
ATOM 4420 N N . VAL B 1 276 ? 17.402 6.048 27.759 1.00 13.50 276 VAL B N 1
ATOM 4421 C CA . VAL B 1 276 ? 17.691 6.460 26.392 1.00 13.87 276 VAL B CA 1
ATOM 4422 C C . VAL B 1 276 ? 18.919 5.647 25.847 1.00 12.99 276 VAL B C 1
ATOM 4423 O O . VAL B 1 276 ? 18.853 5.150 24.735 1.00 14.64 276 VAL B O 1
ATOM 4427 N N . ILE B 1 277 ? 19.962 5.522 26.655 1.00 13.42 277 ILE B N 1
ATOM 4428 C CA . ILE B 1 277 ? 21.135 4.641 26.336 1.00 14.52 277 ILE B CA 1
ATOM 4429 C C . ILE B 1 277 ? 20.665 3.214 26.051 1.00 14.85 277 ILE B C 1
ATOM 4430 O O . ILE B 1 277 ? 21.033 2.648 25.032 1.00 15.66 277 ILE B O 1
ATOM 4435 N N . GLN B 1 278 ? 19.864 2.635 26.940 1.00 14.11 278 GLN B N 1
ATOM 4436 C CA . GLN B 1 278 ? 19.406 1.228 26.710 1.00 17.42 278 GLN B CA 1
ATOM 4437 C C . GLN B 1 278 ? 18.554 1.058 25.456 1.00 16.77 278 GLN B C 1
ATOM 4438 O O . GLN B 1 278 ? 18.784 0.137 24.629 1.00 17.10 278 GLN B O 1
ATOM 4444 N N . ALA B 1 279 ? 17.572 1.947 25.255 1.00 15.81 279 ALA B N 1
ATOM 4445 C CA . ALA B 1 279 ? 16.875 1.952 23.968 1.00 15.55 279 ALA B CA 1
ATOM 4446 C C . ALA B 1 279 ? 17.752 2.039 22.677 1.00 14.85 279 ALA B C 1
ATOM 4447 O O . ALA B 1 279 ? 17.455 1.346 21.682 1.00 15.01 279 ALA B O 1
ATOM 4449 N N . ALA B 1 280 ? 18.829 2.866 22.694 1.00 13.73 280 ALA B N 1
ATOM 4450 C CA . ALA B 1 280 ? 19.747 2.996 21.570 1.00 14.19 280 ALA B CA 1
ATOM 4451 C C . ALA B 1 280 ? 20.452 1.646 21.368 1.00 15.14 280 ALA B C 1
ATOM 4452 O O . ALA B 1 280 ? 20.501 1.160 20.244 1.00 15.85 280 ALA B O 1
ATOM 4454 N N . LYS B 1 281 ? 20.917 1.035 22.467 1.00 15.54 281 LYS B N 1
ATOM 4455 C CA . LYS B 1 281 ? 21.571 -0.300 22.350 1.00 15.66 281 LYS B CA 1
ATOM 4456 C C . LYS B 1 281 ? 20.608 -1.333 21.783 1.00 18.55 281 LYS B C 1
ATOM 4457 O O . LYS B 1 281 ? 20.954 -2.107 20.838 1.00 18.09 281 LYS B O 1
ATOM 4463 N N . ASP B 1 282 ? 19.375 -1.330 22.309 1.00 17.04 282 ASP B N 1
ATOM 4464 C CA . ASP B 1 282 ? 18.340 -2.298 21.800 1.00 17.50 282 ASP B CA 1
ATOM 4465 C C . ASP B 1 282 ? 18.125 -2.211 20.285 1.00 18.55 282 ASP B C 1
ATOM 4466 O O . ASP B 1 282 ? 18.080 -3.179 19.557 1.00 17.84 282 ASP B O 1
ATOM 4471 N N . GLN B 1 283 ? 17.981 -0.994 19.821 1.00 17.24 283 GLN B N 1
ATOM 4472 C CA . GLN B 1 283 ? 17.691 -0.761 18.462 1.00 18.21 283 GLN B CA 1
ATOM 4473 C C . GLN B 1 283 ? 18.927 -0.751 17.579 1.00 19.27 283 GLN B C 1
ATOM 4474 O O . GLN B 1 283 ? 18.805 -1.043 16.416 1.00 23.32 283 GLN B O 1
ATOM 4480 N N . TYR B 1 284 ? 20.130 -0.435 18.084 1.00 21.49 284 TYR B N 1
ATOM 4481 C CA . TYR B 1 284 ? 21.297 -0.246 17.197 1.00 20.94 284 TYR B CA 1
ATOM 4482 C C . TYR B 1 284 ? 22.525 -1.102 17.537 1.00 21.42 284 TYR B C 1
ATOM 4483 O O . TYR B 1 284 ? 23.462 -1.203 16.759 1.00 23.49 284 TYR B O 1
ATOM 4492 N N . GLY B 1 285 ? 22.532 -1.660 18.733 1.00 23.03 285 GLY B N 1
ATOM 4493 C CA . GLY B 1 285 ? 23.716 -2.391 19.227 1.00 22.01 285 GLY B CA 1
ATOM 4494 C C . GLY B 1 285 ? 24.437 -1.738 20.371 1.00 23.20 285 GLY B C 1
ATOM 4495 O O . GLY B 1 285 ? 24.563 -0.514 20.448 1.00 23.65 285 GLY B O 1
ATOM 4496 N N . ALA B 1 286 ? 24.902 -2.565 21.284 1.00 23.90 286 ALA B N 1
ATOM 4497 C CA . ALA B 1 286 ? 25.671 -2.112 22.472 1.00 26.85 286 ALA B CA 1
ATOM 4498 C C . ALA B 1 286 ? 26.735 -1.076 22.200 1.00 28.62 286 ALA B C 1
ATOM 4499 O O . ALA B 1 286 ? 26.906 -0.143 23.019 1.00 32.60 286 ALA B O 1
ATOM 4501 N N . ASN B 1 287 ? 27.417 -1.218 21.045 1.00 26.95 287 ASN B N 1
ATOM 4502 C CA . ASN B 1 287 ? 28.549 -0.340 20.673 1.00 27.95 287 ASN B CA 1
ATOM 4503 C C . ASN B 1 287 ? 28.327 0.612 19.538 1.00 25.59 287 ASN B C 1
ATOM 4504 O O . ASN B 1 287 ? 29.269 1.154 18.985 1.00 25.68 287 ASN B O 1
ATOM 4509 N N . SER B 1 288 ? 27.077 0.792 19.184 1.00 24.92 288 SER B N 1
ATOM 4510 C CA . SER B 1 288 ? 26.718 1.495 17.982 1.00 21.69 288 SER B CA 1
ATOM 4511 C C . SER B 1 288 ? 27.027 2.990 18.100 1.00 19.96 288 SER B C 1
ATOM 4512 O O . SER B 1 288 ? 27.243 3.520 19.211 1.00 17.28 288 SER B O 1
ATOM 4515 N N . ALA B 1 289 ? 27.038 3.664 16.946 1.00 22.13 289 ALA B N 1
ATOM 4516 C CA . ALA B 1 289 ? 27.125 5.133 16.929 1.00 24.46 289 ALA B CA 1
ATOM 4517 C C . ALA B 1 289 ? 25.922 5.800 17.681 1.00 21.92 289 ALA B C 1
ATOM 4518 O O . ALA B 1 289 ? 26.082 6.806 18.415 1.00 20.14 289 ALA B O 1
ATOM 4520 N N . GLU B 1 290 ? 24.749 5.205 17.533 1.00 21.60 290 GLU B N 1
ATOM 4521 C CA . GLU B 1 290 ? 23.525 5.699 18.198 1.00 20.46 290 GLU B CA 1
ATOM 4522 C C . GLU B 1 290 ? 23.632 5.559 19.731 1.00 18.38 290 GLU B C 1
ATOM 4523 O O . GLU B 1 290 ? 23.212 6.459 20.475 1.00 15.35 290 GLU B O 1
ATOM 4529 N N . ALA B 1 291 ? 24.205 4.465 20.205 1.00 16.68 291 ALA B N 1
ATOM 4530 C CA . ALA B 1 291 ? 24.353 4.270 21.642 1.00 16.95 291 ALA B CA 1
ATOM 4531 C C . ALA B 1 291 ? 25.401 5.253 22.216 1.00 18.27 291 ALA B C 1
ATOM 4532 O O . ALA B 1 291 ? 25.174 5.835 23.299 1.00 17.37 291 ALA B O 1
ATOM 4534 N N . THR B 1 292 ? 26.507 5.514 21.472 1.00 17.12 292 THR B N 1
ATOM 4535 C CA . THR B 1 292 ? 27.478 6.557 21.908 1.00 19.41 292 THR B CA 1
ATOM 4536 C C . THR B 1 292 ? 26.859 7.975 21.921 1.00 18.86 292 THR B C 1
ATOM 4537 O O . THR B 1 292 ? 27.098 8.742 22.899 1.00 17.24 292 THR B O 1
ATOM 4541 N N . ALA B 1 293 ? 26.117 8.304 20.846 1.00 15.87 293 ALA B N 1
ATOM 4542 C CA . ALA B 1 293 ? 25.487 9.655 20.721 1.00 16.15 293 ALA B CA 1
ATOM 4543 C C . ALA B 1 293 ? 24.459 9.816 21.839 1.00 13.97 293 ALA B C 1
ATOM 4544 O O . ALA B 1 293 ? 24.374 10.916 22.471 1.00 14.37 293 ALA B O 1
ATOM 4546 N N . ALA B 1 294 ? 23.687 8.761 22.133 1.00 12.97 294 ALA B N 1
ATOM 4547 C CA . ALA B 1 294 ? 22.787 8.826 23.282 1.00 14.30 294 ALA B CA 1
ATOM 4548 C C . ALA B 1 294 ? 23.522 9.197 24.569 1.00 14.49 294 ALA B C 1
ATOM 4549 O O . ALA B 1 294 ? 23.105 10.154 25.264 1.00 15.02 294 ALA B O 1
ATOM 4551 N N . ALA B 1 295 ? 24.627 8.499 24.903 1.00 13.70 295 ALA B N 1
ATOM 4552 C CA . ALA B 1 295 ? 25.365 8.825 26.109 1.00 13.97 295 ALA B CA 1
ATOM 4553 C C . ALA B 1 295 ? 25.927 10.239 26.084 1.00 12.68 295 ALA B C 1
ATOM 4554 O O . ALA B 1 295 ? 25.803 11.027 27.074 1.00 12.57 295 ALA B O 1
ATOM 4556 N N . LYS B 1 296 ? 26.497 10.598 24.944 1.00 12.37 296 LYS B N 1
ATOM 4557 C CA . LYS B 1 296 ? 27.135 11.942 24.825 1.00 14.49 296 LYS B CA 1
ATOM 4558 C C . LYS B 1 296 ? 26.143 13.087 24.933 1.00 12.95 296 LYS B C 1
ATOM 4559 O O . LYS B 1 296 ? 26.478 14.179 25.450 1.00 12.49 296 LYS B O 1
ATOM 4565 N N . SER B 1 297 ? 24.923 12.867 24.411 1.00 11.08 297 SER B N 1
ATOM 4566 C CA . SER B 1 297 ? 23.876 13.915 24.463 1.00 11.32 297 SER B CA 1
ATOM 4567 C C . SER B 1 297 ? 23.563 14.323 25.927 1.00 11.14 297 SER B C 1
ATOM 4568 O O . SER B 1 297 ? 23.270 15.477 26.230 1.00 11.67 297 SER B O 1
ATOM 4571 N N . PHE B 1 298 ? 23.549 13.343 26.816 1.00 11.98 298 PHE B N 1
ATOM 4572 C CA . PHE B 1 298 ? 23.362 13.579 28.232 1.00 11.88 298 PHE B CA 1
ATOM 4573 C C . PHE B 1 298 ? 24.650 14.093 28.891 1.00 12.21 298 PHE B C 1
ATOM 4574 O O . PHE B 1 298 ? 24.576 14.949 29.755 1.00 11.98 298 PHE B O 1
ATOM 4582 N N . ASP B 1 299 ? 25.833 13.534 28.559 1.00 12.80 299 ASP B N 1
ATOM 4583 C CA . ASP B 1 299 ? 27.069 14.168 28.998 1.00 13.08 299 ASP B CA 1
ATOM 4584 C C . ASP B 1 299 ? 27.021 15.653 28.699 1.00 15.38 299 ASP B C 1
ATOM 4585 O O . ASP B 1 299 ? 27.396 16.497 29.534 1.00 13.02 299 ASP B O 1
ATOM 4590 N N . ALA B 1 300 ? 26.577 16.009 27.485 1.00 12.99 300 ALA B N 1
ATOM 4591 C CA . ALA B 1 300 ? 26.615 17.449 27.044 1.00 12.05 300 ALA B CA 1
ATOM 4592 C C . ALA B 1 300 ? 25.701 18.334 27.894 1.00 11.32 300 ALA B C 1
ATOM 4593 O O . ALA B 1 300 ? 26.091 19.458 28.216 1.00 10.89 300 ALA B O 1
ATOM 4595 N N . VAL B 1 301 ? 24.539 17.806 28.316 1.00 11.40 301 VAL B N 1
ATOM 4596 C CA . VAL B 1 301 ? 23.574 18.603 29.171 1.00 12.39 301 VAL B CA 1
ATOM 4597 C C . VAL B 1 301 ? 23.811 18.438 30.678 1.00 12.32 301 VAL B C 1
ATOM 4598 O O . VAL B 1 301 ? 23.116 19.055 31.492 1.00 12.37 301 VAL B O 1
ATOM 4602 N N . GLY B 1 302 ? 24.865 17.693 31.047 1.00 12.27 302 GLY B N 1
ATOM 4603 C CA . GLY B 1 302 ? 25.357 17.596 32.454 1.00 14.53 302 GLY B CA 1
ATOM 4604 C C . GLY B 1 302 ? 24.557 16.586 33.266 1.00 14.24 302 GLY B C 1
ATOM 4605 O O . GLY B 1 302 ? 24.442 16.716 34.476 1.00 13.50 302 GLY B O 1
ATOM 4606 N N . VAL B 1 303 ? 23.876 15.661 32.573 1.00 13.72 303 VAL B N 1
ATOM 4607 C CA . VAL B 1 303 ? 23.105 14.622 33.274 1.00 12.92 303 VAL B CA 1
ATOM 4608 C C . VAL B 1 303 ? 23.982 13.354 33.247 1.00 14.49 303 VAL B C 1
ATOM 4609 O O . VAL B 1 303 ? 24.222 12.793 32.184 1.00 14.25 303 VAL B O 1
ATOM 4613 N N . ASN B 1 304 ? 24.478 12.923 34.408 1.00 18.12 304 ASN B N 1
ATOM 4614 C CA . ASN B 1 304 ? 25.371 11.757 34.437 1.00 22.48 304 ASN B CA 1
ATOM 4615 C C . ASN B 1 304 ? 24.680 10.534 34.959 1.00 22.65 304 ASN B C 1
ATOM 4616 O O . ASN B 1 304 ? 25.165 9.436 34.725 1.00 26.53 304 ASN B O 1
#

Nearest PDB structures (foldseek):
  4ger-assembly2_B  TM=1.002E+00  e=1.145E-62  Paenibacillus polymyxa
  4tnl-assembly1_A  TM=9.892E-01  e=1.391E-45  Bacillus thermoproteolyticus
  4ow3-assembly1_A  TM=9.891E-01  e=4.486E-45  Bacillus thermoproteolyticus
  1bqb-assembly1_A  TM=9.355E-01  e=1.937E-35  Staphylococcus aureus
  7skm-assembly2_C  TM=9.469E-01  e=1.037E-33  Staphylococcus aureus

InterPro domains:
  IPR001570 Peptidase M4, C-terminal [PF02868] (434-590)
  IPR011096 FTP domain [PF07504] (76-125)
  IPR013856 Peptidase M4 domain [PF01447] (289-431)
  IPR023612 Peptidase M4 [PR00730] (384-404)
  IPR023612 Peptidase M4 [PR00730] (422-438)
  IPR023612 Peptidase M4 [PR00730] (443-454)
  IPR023612 Peptidase M4 [PR00730] (506-522)
  IPR027268 Peptidase M4/M1, CTD superfamily [G3DSA:1.10.390.10] (436-590)
  IPR050728 Extracellular Zinc Metalloprotease M4 [PTHR33794] (35-590)

CATH classification: 3.10.170.10 (+1 more: 1.10.390.10)

Secondary structure (DSSP, 8-state):
-EEEEE-TTS-EEEEE-EEETTEEESEETTSTT-EEEEE-TTSS-SS-EE-EESSSEE--HHHHHHHHHHHHHHHHHHHHH---TTTSS---EEEEEEESSS---EEE-SS-EEEE---SSSB--GGGSHHHHHHHHHHHHHHTTT---SSHHHHHHHHHHHHHHHHHHH-SSSEESGGGB-TTSTT--SEESS-GGGGT--SSGGG---SSHHHHHHHHHHHHHHHHHHHHHH-EEETTEEE----HHHHHHHHHHIIIII--TT--HHHHHHHHHHHHHHHH-TTSHHHHHHHHHHHHHT--/-EEEEE-TTS-EEEEE-EEETTEEESEETTSTT-EEEEE-TTS--SS-EE-EESSSEE--HHHHHHHHHHHHHHHHHHHHH---STTSS---EEEEEEESSS---EEE-SS-EEEE---SSSB--GGGSHHHHHHHHHHHHHHTTT---SSHHHHHHHHHHHHHHHHHHH-SSSEESTTTB-TTSSS--SEESS-GGGGT--SSGGG---SSHHHHHHHHHHHHHHHHHHHHHH-EEETTEEE----HHHHHHHHHHIIIII--TT--HHHHHHHHHHHHHHHH-TT-HHHHHHHHHHHHHT--

Solvent-accessible surface area: 21983 Å² total

Foldseek 3Di:
DKAWEAAPVRHIDIDDWDDDPQWTFLWDPPAFNIEFEEECQQEADPPHGTDIGRPRHDDDNLRVLLRVLVVLLQVCCCVQPVARFQQSRRQYEYEYESHHDLDQDWAADLRYTYWHQHNVAFWGTQSRQSLSSQLRRVLSNLCNFQNAACADQSVLLSNLLSNLRSCLSVVPAQAESQRTGGPVDPDDHCAGLCCRPVNPAAQAPVPQQQDPPSRRQNVRPNSNVSVLLCCQAVWDAAPNFTADHDHSSLSNQLQVQLSGPQHHHHDGVLSSLVSSLVSQCVVANNPGSNSVNSNRSCVRRVRD/DKAWEAAPVGHIDIADWDDDDQWIFLWACPAQNIEFEEELQQEADPPHGTDIDRPRHDDDNLRVLLSVLQVLLQVCCCVQVVARFQQSRRQHAYEYWSHHHLDQDWAADLRYTYWHQHVVFFWGTQSRQQLSSQLRSVLSNLCNFQNADCAAQSVLLSNLLSNLRSCLSVVPAQAGQQRTGGPPDHDDHCAGLCCRPVNQADQAPVPQQQDPPRRRQNVRPNSNVSVLLCCQAPWDQAQNFTAHHDHSSLSNQLQVCLSRPQHHHHDGPLSSLVSSLVSQCVVANNPGSSSVNSNRSNVRRVRD

Organism: Paenibacillus polymyxa (NCBI:txid1406)

Radius of gyration: 25.41 Å; Cα contacts (8 Å, |Δi|>4): 1518; chains: 2; bounding box: 70×44×68 Å

Sequence (608 aa):
ATGTGKGVLGDTKSFTTTASGSSYQLKDTTRGNGVVTYTASNRQSIPGTILTDADNVWNDPAGVDAHTYAAKTYDYYKKAKFGRNSIDGRGLQLRSTVHYGSRYNNAFWNGSQMTYGDGDGSTFIAFSGDPDVVGHELTHGVTEYTSNLEYYGESGALNEAFSDVIGNDIQRKNWLVGDDIYTPNIAGDALRSMSNPTLYDQPDHYSNLYTGSSDNGGVHTNSGIINKAYYLLAQGGTFHGVTVNGIGRDAAVQIYYSAFTNYLTSSSSDFSNARAAVIQAAKDQYGANSAEATAAAKSFDAVGVNATGTGKGVLGDTKSFTTTASGSSYQLKDTTRGNGVVTYTASNRQSIPGTILTDADNVWNDPAGVDAHTYAAKTYDYYKAKFGRNSIDGRGLQLRSTVHYGSRYNNAFWNGSSQMTYGDGDGSSTFIAFSGDPDVVGHELTHGVTEYTSNLEYYYGESSGALNEEAFSDVIGNDIQRKNWLVGDDIYTPNNIAGDALRSMSNPTLYDQPDHYSNLYTGSSDNGGVHTNSGIINKAYYLLAQGGTFHGVTVNGIGRDAAVQIYYSAFTNYLTSSSSDFSNARAAVIQAAKDQYGANSAEATAAAKSFDAVGVN